Protein AF-0000000066718227 (afdb_homodimer)

Organism: Zea mays (NCBI:txid4577)

Structure (mmCIF, N/CA/C/O backbone):
data_AF-0000000066718227-model_v1
#
loop_
_entity.id
_entity.type
_entity.pdbx_description
1 polymer 'Metal tolerance protein C2'
#
loop_
_atom_site.group_PDB
_atom_site.id
_atom_site.type_symbol
_atom_site.label_atom_id
_atom_site.label_alt_id
_atom_site.label_comp_id
_atom_site.label_asym_id
_atom_site.label_entity_id
_atom_site.label_seq_id
_atom_site.pdbx_PDB_ins_code
_atom_site.Cartn_x
_atom_site.Cartn_y
_atom_site.Cartn_z
_atom_site.occupancy
_atom_site.B_iso_or_equiv
_atom_site.auth_seq_id
_atom_site.auth_comp_id
_atom_site.auth_asym_id
_atom_site.auth_atom_id
_atom_site.pdbx_PDB_model_num
ATOM 1 N N . MET A 1 1 ? 57.5 -46.344 -0.046 1 18.11 1 MET A N 1
ATOM 2 C CA . MET A 1 1 ? 58.688 -46.156 -0.856 1 18.11 1 MET A CA 1
ATOM 3 C C . MET A 1 1 ? 58.375 -45.438 -2.168 1 18.11 1 MET A C 1
ATOM 5 O O . MET A 1 1 ? 59 -44.469 -2.523 1 18.11 1 MET A O 1
ATOM 9 N N . ASP A 1 2 ? 58.031 -46.156 -3.285 1 16.25 2 ASP A N 1
ATOM 10 C CA . ASP A 1 2 ? 58.688 -46.062 -4.578 1 16.25 2 ASP A CA 1
ATOM 11 C C . ASP A 1 2 ? 58.062 -44.969 -5.438 1 16.25 2 ASP A C 1
ATOM 13 O O . ASP A 1 2 ? 58.781 -44.125 -5.996 1 16.25 2 ASP A O 1
ATOM 17 N N . THR A 1 3 ? 56.969 -45.281 -6.266 1 18.22 3 THR A N 1
ATOM 18 C CA . THR A 1 3 ? 57.188 -45.25 -7.707 1 18.22 3 THR A CA 1
ATOM 19 C C . THR A 1 3 ? 57.031 -43.844 -8.258 1 18.22 3 THR A C 1
ATOM 21 O O . THR A 1 3 ? 56.125 -43.125 -7.824 1 18.22 3 THR A O 1
ATOM 24 N N . PRO A 1 4 ? 57.781 -43.438 -9.352 1 18.14 4 PRO A N 1
ATOM 25 C CA . PRO A 1 4 ? 58.5 -42.438 -10.148 1 18.14 4 PRO A CA 1
ATOM 26 C C . PRO A 1 4 ? 57.562 -41.688 -11.109 1 18.14 4 PRO A C 1
ATOM 28 O O . PRO A 1 4 ? 57.719 -40.469 -11.289 1 18.14 4 PRO A O 1
ATOM 31 N N . THR A 1 5 ? 56.781 -42.375 -11.953 1 16.91 5 THR A N 1
ATOM 32 C CA . THR A 1 5 ? 57 -42.156 -13.383 1 16.91 5 THR A CA 1
ATOM 33 C C . THR A 1 5 ? 56.312 -40.875 -13.852 1 16.91 5 THR A C 1
ATOM 35 O O . THR A 1 5 ? 55.094 -40.75 -13.82 1 16.91 5 THR A O 1
ATOM 38 N N . ALA A 1 6 ? 56.906 -39.75 -13.898 1 20.42 6 ALA A N 1
ATOM 39 C CA . ALA A 1 6 ? 56.719 -38.375 -14.398 1 20.42 6 ALA A CA 1
ATOM 40 C C . ALA A 1 6 ? 56.594 -38.375 -15.922 1 20.42 6 ALA A C 1
ATOM 42 O O . ALA A 1 6 ? 57.594 -38.562 -16.625 1 20.42 6 ALA A O 1
ATOM 43 N N . LYS A 1 7 ? 55.656 -39.094 -16.5 1 19.42 7 LYS A N 1
ATOM 44 C CA . LYS A 1 7 ? 55.625 -39.281 -17.938 1 19.42 7 LYS A CA 1
ATOM 45 C C . LYS A 1 7 ? 56 -37.969 -18.656 1 19.42 7 LYS A C 1
ATOM 47 O O . LYS A 1 7 ? 55.812 -36.875 -18.109 1 19.42 7 LYS A O 1
ATOM 52 N N . ALA A 1 8 ? 55.781 -37.969 -20.047 1 17.56 8 ALA A N 1
ATOM 53 C CA . ALA A 1 8 ? 56.344 -37.844 -21.375 1 17.56 8 ALA A CA 1
ATOM 54 C C . ALA A 1 8 ? 56.156 -36.438 -21.938 1 17.56 8 ALA A C 1
ATOM 56 O O . ALA A 1 8 ? 55.062 -35.844 -21.734 1 17.56 8 ALA A O 1
ATOM 57 N N . ALA A 1 9 ? 57.094 -35.688 -22.609 1 16.06 9 ALA A N 1
ATOM 58 C CA . ALA A 1 9 ? 57.906 -34.594 -23.219 1 16.06 9 ALA A CA 1
ATOM 59 C C . ALA A 1 9 ? 57.312 -34.219 -24.578 1 16.06 9 ALA A C 1
ATOM 61 O O . ALA A 1 9 ? 57.656 -33.156 -25.125 1 16.06 9 ALA A O 1
ATOM 62 N N . TRP A 1 10 ? 56.406 -35.094 -25.266 1 15.12 10 TRP A N 1
ATOM 63 C CA . TRP A 1 10 ? 56.781 -35.125 -26.688 1 15.12 10 TRP A CA 1
ATOM 64 C C . TRP A 1 10 ? 56.625 -33.75 -27.312 1 15.12 10 TRP A C 1
ATOM 66 O O . TRP A 1 10 ? 55.781 -32.938 -26.875 1 15.12 10 TRP A O 1
ATOM 76 N N . ASN A 1 11 ? 57.5 -33.375 -28.328 1 16 11 ASN A N 1
ATOM 77 C CA . ASN A 1 11 ? 58.281 -32.562 -29.266 1 16 11 ASN A CA 1
ATOM 78 C C . ASN A 1 11 ? 57.438 -32.125 -30.469 1 16 11 ASN A C 1
ATOM 80 O O . ASN A 1 11 ? 57.969 -31.547 -31.422 1 16 11 ASN A O 1
ATOM 84 N N . ALA A 1 12 ? 56.125 -32.438 -30.609 1 16.09 12 ALA A N 1
ATOM 85 C CA . ALA A 1 12 ? 55.812 -32.625 -32.031 1 16.09 12 ALA A CA 1
ATOM 86 C C . ALA A 1 12 ? 56.125 -31.375 -32.844 1 16.09 12 ALA A C 1
ATOM 88 O O . ALA A 1 12 ? 55.844 -30.25 -32.375 1 16.09 12 ALA A O 1
ATOM 89 N N . ASN A 1 13 ? 56.812 -31.531 -33.969 1 15.71 13 ASN A N 1
ATOM 90 C CA . ASN A 1 13 ? 57.625 -31.016 -35.062 1 15.71 13 ASN A CA 1
ATOM 91 C C . ASN A 1 13 ? 56.812 -30.156 -36.031 1 15.71 13 ASN A C 1
ATOM 93 O O . ASN A 1 13 ? 57.344 -29.516 -36.906 1 15.71 13 ASN A O 1
ATOM 97 N N . TYR A 1 14 ? 55.438 -30.234 -36.125 1 16.2 14 TYR A N 1
ATOM 98 C CA . TYR A 1 14 ? 55.125 -30.219 -37.531 1 16.2 14 TYR A CA 1
ATOM 99 C C . TYR A 1 14 ? 55.594 -28.922 -38.188 1 16.2 14 TYR A C 1
ATOM 101 O O . TYR A 1 14 ? 55.594 -27.875 -37.562 1 16.2 14 TYR A O 1
ATOM 109 N N . GLY A 1 15 ? 56.125 -29.047 -39.438 1 15.59 15 GLY A N 1
ATOM 110 C CA . GLY A 1 15 ? 57 -28.5 -40.469 1 15.59 15 GLY A CA 1
ATOM 111 C C . GLY A 1 15 ? 56.406 -27.281 -41.188 1 15.59 15 GLY A C 1
ATOM 112 O O . GLY A 1 15 ? 57.125 -26.422 -41.688 1 15.59 15 GLY A O 1
ATOM 113 N N . VAL A 1 16 ? 55 -27.297 -41.438 1 16.34 16 VAL A N 1
ATOM 114 C CA . VAL A 1 16 ? 54.844 -27.047 -42.875 1 16.34 16 VAL A CA 1
ATOM 115 C C . VAL A 1 16 ? 55.375 -25.656 -43.219 1 16.34 16 VAL A C 1
ATOM 117 O O . VAL A 1 16 ? 55.5 -24.797 -42.344 1 16.34 16 VAL A O 1
ATOM 120 N N . VAL A 1 17 ? 55.156 -25.359 -44.562 1 16.52 17 VAL A N 1
ATOM 121 C CA . VAL A 1 17 ? 55.812 -24.969 -45.781 1 16.52 17 VAL A CA 1
ATOM 122 C C . VAL A 1 17 ? 55.812 -23.438 -45.938 1 16.52 17 VAL A C 1
ATOM 124 O O . VAL A 1 17 ? 54.875 -22.781 -45.5 1 16.52 17 VAL A O 1
ATOM 127 N N . GLY A 1 18 ? 56.938 -22.953 -46.344 1 15.6 18 GLY A N 1
ATOM 128 C CA . GLY A 1 18 ? 57.75 -21.75 -46.5 1 15.6 18 GLY A CA 1
ATOM 129 C C . GLY A 1 18 ? 57.188 -20.781 -47.5 1 15.6 18 GLY A C 1
ATOM 130 O O . GLY A 1 18 ? 57.719 -19.672 -47.656 1 15.6 18 GLY A O 1
ATOM 131 N N . SER A 1 19 ? 56.156 -21.219 -48.406 1 16.06 19 SER A N 1
ATOM 132 C CA . SER A 1 19 ? 56.594 -20.75 -49.688 1 16.06 19 SER A CA 1
ATOM 133 C C . SER A 1 19 ? 56.625 -19.219 -49.75 1 16.06 19 SER A C 1
ATOM 135 O O . SER A 1 19 ? 55.875 -18.562 -49.062 1 16.06 19 SER A O 1
ATOM 137 N N . GLY A 1 20 ? 57.688 -18.688 -50.438 1 15.38 20 GLY A N 1
ATOM 138 C CA . GLY A 1 20 ? 58.531 -17.547 -50.656 1 15.38 20 GLY A CA 1
ATOM 139 C C . GLY A 1 20 ? 57.906 -16.453 -51.469 1 15.38 20 GLY A C 1
ATOM 140 O O . GLY A 1 20 ? 58.438 -15.352 -51.594 1 15.38 20 GLY A O 1
ATOM 141 N N . ASP A 1 21 ? 56.781 -16.672 -52.219 1 15.93 21 ASP A N 1
ATOM 142 C CA . ASP A 1 21 ? 57.062 -16.047 -53.5 1 15.93 21 ASP A CA 1
ATOM 143 C C . ASP A 1 21 ? 57.094 -14.523 -53.344 1 15.93 21 ASP A C 1
ATOM 145 O O . ASP A 1 21 ? 56.312 -13.93 -52.625 1 15.93 21 ASP A O 1
ATOM 149 N N . ARG A 1 22 ? 58.25 -13.898 -53.844 1 16.11 22 ARG A N 1
ATOM 150 C CA . ARG A 1 22 ? 58.938 -12.617 -53.844 1 16.11 22 ARG A CA 1
ATOM 151 C C . ARG A 1 22 ? 58.219 -11.602 -54.688 1 16.11 22 ARG A C 1
ATOM 153 O O . ARG A 1 22 ? 58.625 -10.445 -54.781 1 16.11 22 ARG A O 1
ATOM 160 N N . ARG A 1 23 ? 57.188 -12.023 -55.594 1 16.59 23 ARG A N 1
ATOM 161 C CA . ARG A 1 23 ? 57.406 -11.305 -56.844 1 16.59 23 ARG A CA 1
ATOM 162 C C . ARG A 1 23 ? 57.5 -9.797 -56.594 1 16.59 23 ARG A C 1
ATOM 164 O O . ARG A 1 23 ? 57.031 -9.305 -55.562 1 16.59 23 ARG A O 1
ATOM 171 N N . LEU A 1 24 ? 57.656 -9.047 -57.812 1 15.73 24 LEU A N 1
ATOM 172 C CA . LEU A 1 24 ? 58.375 -7.988 -58.531 1 15.73 24 LEU A CA 1
ATOM 173 C C . LEU A 1 24 ? 57.688 -6.641 -58.312 1 15.73 24 LEU A C 1
ATOM 175 O O . LEU A 1 24 ? 56.469 -6.539 -58.406 1 15.73 24 LEU A O 1
ATOM 179 N N . ALA A 1 25 ? 58.312 -5.711 -57.594 1 17.55 25 ALA A N 1
ATOM 180 C CA . ALA A 1 25 ? 58.094 -4.355 -57.094 1 17.55 25 ALA A CA 1
ATOM 181 C C . ALA A 1 25 ? 58 -3.355 -58.25 1 17.55 25 ALA A C 1
ATOM 183 O O . ALA A 1 25 ? 58.031 -2.143 -58.031 1 17.55 25 ALA A O 1
ATOM 184 N N . PHE A 1 26 ? 57.312 -3.764 -59.375 1 17.11 26 PHE A N 1
ATOM 185 C CA . PHE A 1 26 ? 57.625 -2.844 -60.469 1 17.11 26 PHE A CA 1
ATOM 186 C C . PHE A 1 26 ? 57.344 -1.404 -60.062 1 17.11 26 PHE A C 1
ATOM 188 O O . PHE A 1 26 ? 56.375 -1.134 -59.375 1 17.11 26 PHE A O 1
ATOM 195 N N . SER A 1 27 ? 58.469 -0.539 -60.156 1 17.77 27 SER A N 1
ATOM 196 C CA . SER A 1 27 ? 58.906 0.801 -59.781 1 17.77 27 SER A CA 1
ATOM 197 C C . SER A 1 27 ? 58.125 1.871 -60.531 1 17.77 27 SER A C 1
ATOM 199 O O . SER A 1 27 ? 58.25 3.062 -60.25 1 17.77 27 SER A O 1
ATOM 201 N N . ARG A 1 28 ? 57.219 1.535 -61.562 1 18.12 28 ARG A N 1
ATOM 202 C CA . ARG A 1 28 ? 57.344 2.525 -62.625 1 18.12 28 ARG A CA 1
ATOM 203 C C . ARG A 1 28 ? 57.094 3.934 -62.094 1 18.12 28 ARG A C 1
ATOM 205 O O . ARG A 1 28 ? 56.281 4.137 -61.188 1 18.12 28 ARG A O 1
ATOM 212 N N . GLN A 1 29 ? 58.031 4.875 -62.5 1 18.89 29 GLN A N 1
ATOM 213 C CA . GLN A 1 29 ? 58.531 6.223 -62.312 1 18.89 29 GLN A CA 1
ATOM 214 C C . GLN A 1 29 ? 57.5 7.273 -62.688 1 18.89 29 GLN A C 1
ATOM 216 O O . GLN A 1 29 ? 57.75 8.477 -62.562 1 18.89 29 GLN A O 1
ATOM 221 N N . LEU A 1 30 ? 56.219 6.93 -62.906 1 19.12 30 LEU A N 1
ATOM 222 C CA . LEU A 1 30 ? 55.594 7.816 -63.906 1 19.12 30 LEU A CA 1
ATOM 223 C C . LEU A 1 30 ? 55.719 9.273 -63.469 1 19.12 30 LEU A C 1
ATOM 225 O O . LEU A 1 30 ? 55.594 9.578 -62.25 1 19.12 30 LEU A O 1
ATOM 229 N N . SER A 1 31 ? 56.156 10.156 -64.438 1 20.41 31 SER A N 1
ATOM 230 C CA . SER A 1 31 ? 56.625 11.516 -64.688 1 20.41 31 SER A CA 1
ATOM 231 C C . SER A 1 31 ? 55.594 12.539 -64.25 1 20.41 31 SER A C 1
ATOM 233 O O . SER A 1 31 ? 54.406 12.422 -64.625 1 20.41 31 SER A O 1
ATOM 235 N N . SER A 1 32 ? 55.75 13.305 -63.156 1 21.88 32 SER A N 1
ATOM 236 C CA . SER A 1 32 ? 55 14.133 -62.219 1 21.88 32 SER A CA 1
ATOM 237 C C . SER A 1 32 ? 54.625 15.477 -62.844 1 21.88 32 SER A C 1
ATOM 239 O O . SER A 1 32 ? 54.156 16.375 -62.125 1 21.88 32 SER A O 1
ATOM 241 N N . ASN A 1 33 ? 55.031 15.57 -64.25 1 20.59 33 ASN A N 1
ATOM 242 C CA . ASN A 1 33 ? 55.344 16.969 -64.5 1 20.59 33 ASN A CA 1
ATOM 243 C C . ASN A 1 33 ? 54.156 17.891 -64.25 1 20.59 33 ASN A C 1
ATOM 245 O O . ASN A 1 33 ? 54.281 19.109 -64.312 1 20.59 33 ASN A O 1
ATOM 249 N N . ALA A 1 34 ? 52.906 17.422 -64.438 1 22.03 34 ALA A N 1
ATOM 250 C CA . ALA A 1 34 ? 51.969 18.312 -65.125 1 22.03 34 ALA A CA 1
ATOM 251 C C . ALA A 1 34 ? 51.688 19.547 -64.25 1 22.03 34 ALA A C 1
ATOM 253 O O . ALA A 1 34 ? 51.531 19.453 -63.031 1 22.03 34 ALA A O 1
ATOM 254 N N . THR A 1 35 ? 52.094 20.719 -64.75 1 23.02 35 THR A N 1
ATOM 255 C CA . THR A 1 35 ? 52.188 22.109 -64.312 1 23.02 35 THR A CA 1
ATOM 256 C C . THR A 1 35 ? 50.812 22.641 -63.875 1 23.02 35 THR A C 1
ATOM 258 O O . THR A 1 35 ? 49.938 22.828 -64.688 1 23.02 35 THR A O 1
ATOM 261 N N . THR A 1 36 ? 50 22 -63.031 1 23.25 36 THR A N 1
ATOM 262 C CA . THR A 1 36 ? 48.625 22.406 -62.969 1 23.25 36 THR A CA 1
ATOM 263 C C . THR A 1 36 ? 48.5 23.875 -62.594 1 23.25 36 THR A C 1
ATOM 265 O O . THR A 1 36 ? 49.188 24.359 -61.688 1 23.25 36 THR A O 1
ATOM 268 N N . PRO A 1 37 ? 48.031 24.641 -63.562 1 24.73 37 PRO A N 1
ATOM 269 C CA . PRO A 1 37 ? 47.875 26.094 -63.5 1 24.73 37 PRO A CA 1
ATOM 270 C C . PRO A 1 37 ? 47.25 26.562 -62.188 1 24.73 37 PRO A C 1
ATOM 272 O O . PRO A 1 37 ? 46.438 25.859 -61.594 1 24.73 37 PRO A O 1
ATOM 275 N N . ARG A 1 38 ? 47.969 27.469 -61.406 1 24.28 38 ARG A N 1
ATOM 276 C CA . ARG A 1 38 ? 47.781 28.047 -60.094 1 24.28 38 ARG A CA 1
ATOM 277 C C . ARG A 1 38 ? 46.5 28.875 -60.031 1 24.28 38 ARG A C 1
ATOM 279 O O . ARG A 1 38 ? 46.438 29.984 -60.562 1 24.28 38 ARG A O 1
ATOM 286 N N . LEU A 1 39 ? 45.375 28.344 -60.594 1 22.94 39 LEU A N 1
ATOM 287 C CA . LEU A 1 39 ? 44.219 29.234 -60.625 1 22.94 39 LEU A CA 1
ATOM 288 C C . LEU A 1 39 ? 44.031 29.938 -59.281 1 22.94 39 LEU A C 1
ATOM 290 O O . LEU A 1 39 ? 44.094 29.297 -58.25 1 22.94 39 LEU A O 1
ATOM 294 N N . ALA A 1 40 ? 44.438 31.234 -59.25 1 23.31 40 ALA A N 1
ATOM 295 C CA . ALA A 1 40 ? 44.406 32.219 -58.156 1 23.31 40 ALA A CA 1
ATOM 296 C C . ALA A 1 40 ? 43.062 32.188 -57.438 1 23.31 40 ALA A C 1
ATOM 298 O O . ALA A 1 40 ? 42.062 32.656 -57.969 1 23.31 40 ALA A O 1
ATOM 299 N N . ARG A 1 41 ? 42.688 31.047 -56.875 1 23.7 41 ARG A N 1
ATOM 300 C CA . ARG A 1 41 ? 41.344 31.031 -56.281 1 23.7 41 ARG A CA 1
ATOM 301 C C . ARG A 1 41 ? 41.188 32.156 -55.281 1 23.7 41 ARG A C 1
ATOM 303 O O . ARG A 1 41 ? 42 32.281 -54.344 1 23.7 41 ARG A O 1
ATOM 310 N N . SER A 1 42 ? 40.906 33.344 -55.812 1 23.38 42 SER A N 1
ATOM 311 C CA . SER A 1 42 ? 40.562 34.5 -54.969 1 23.38 42 SER A CA 1
ATOM 312 C C . SER A 1 42 ? 39.781 34.062 -53.719 1 23.38 42 SER A C 1
ATOM 314 O O . SER A 1 42 ? 38.781 33.344 -53.844 1 23.38 42 SER A O 1
ATOM 316 N N . ASP A 1 43 ? 40.5 33.812 -52.625 1 23.91 43 ASP A N 1
ATOM 317 C CA . ASP A 1 43 ? 40.031 33.344 -51.344 1 23.91 43 ASP A CA 1
ATOM 318 C C . ASP A 1 43 ? 38.906 34.25 -50.781 1 23.91 43 ASP A C 1
ATOM 320 O O . ASP A 1 43 ? 39.188 35.344 -50.312 1 23.91 43 ASP A O 1
ATOM 324 N N . SER A 1 44 ? 38.031 34.719 -51.688 1 24.81 44 SER A N 1
ATOM 325 C CA . SER A 1 44 ? 37 35.469 -51 1 24.81 44 SER A CA 1
ATOM 326 C C . SER A 1 44 ? 36.562 34.812 -49.719 1 24.81 44 SER A C 1
ATOM 328 O O . SER A 1 44 ? 35.938 33.719 -49.75 1 24.81 44 SER A O 1
ATOM 330 N N . SER A 1 45 ? 37.406 34.906 -48.75 1 24.95 45 SER A N 1
ATOM 331 C CA . SER A 1 45 ? 37.156 34.312 -47.438 1 24.95 45 SER A CA 1
ATOM 332 C C . SER A 1 45 ? 35.781 34.719 -46.906 1 24.95 45 SER A C 1
ATOM 334 O O . SER A 1 45 ? 35.531 35.906 -46.656 1 24.95 45 SER A O 1
ATOM 336 N N . ILE A 1 46 ? 34.75 34.375 -47.688 1 27.66 46 ILE A N 1
ATOM 337 C CA . ILE A 1 46 ? 33.469 34.656 -47.031 1 27.66 46 ILE A CA 1
ATOM 338 C C . ILE A 1 46 ? 33.531 34.344 -45.562 1 27.66 46 ILE A C 1
ATOM 340 O O . ILE A 1 46 ? 33.906 33.219 -45.156 1 27.66 46 ILE A O 1
ATOM 344 N N . SER A 1 47 ? 33.812 35.406 -44.812 1 27.48 47 SER A N 1
ATOM 345 C CA . SER A 1 47 ? 33.844 35.281 -43.344 1 27.48 47 SER A CA 1
ATOM 346 C C . SER A 1 47 ? 32.719 34.375 -42.844 1 27.48 47 SER A C 1
ATOM 348 O O . SER A 1 47 ? 31.547 34.688 -43.031 1 27.48 47 SER A O 1
ATOM 350 N N . MET A 1 48 ? 32.844 33.156 -43.125 1 27.52 48 MET A N 1
ATOM 351 C CA . MET A 1 48 ? 31.766 32.25 -42.688 1 27.52 48 MET A CA 1
ATOM 352 C C . MET A 1 48 ? 31.344 32.594 -41.281 1 27.52 48 MET A C 1
ATOM 354 O O . MET A 1 48 ? 32.188 32.781 -40.406 1 27.52 48 MET A O 1
ATOM 358 N N . PRO A 1 49 ? 30.109 33.188 -41.156 1 30.61 49 PRO A N 1
ATOM 359 C CA . PRO A 1 49 ? 29.781 33.5 -39.781 1 30.61 49 PRO A CA 1
ATOM 360 C C . PRO A 1 49 ? 30.25 32.438 -38.812 1 30.61 49 PRO A C 1
ATOM 362 O O . PRO A 1 49 ? 30.453 31.266 -39.188 1 30.61 49 PRO A O 1
ATOM 365 N N . ALA A 1 50 ? 30.875 32.906 -37.656 1 32.53 50 ALA A N 1
ATOM 366 C CA . ALA A 1 50 ? 31.406 32 -36.625 1 32.53 50 ALA A CA 1
ATOM 367 C C . ALA A 1 50 ? 30.516 30.781 -36.438 1 32.53 50 ALA A C 1
ATOM 369 O O . ALA A 1 50 ? 29.281 30.891 -36.5 1 32.53 50 ALA A O 1
ATOM 370 N N . PRO A 1 51 ? 30.969 29.578 -36.906 1 28.41 51 PRO A N 1
ATOM 371 C CA . PRO A 1 51 ? 30.047 28.453 -36.719 1 28.41 51 PRO A CA 1
ATOM 372 C C . PRO A 1 51 ? 29.281 28.531 -35.406 1 28.41 51 PRO A C 1
ATOM 374 O O . PRO A 1 51 ? 29.781 29.109 -34.438 1 28.41 51 PRO A O 1
ATOM 377 N N . LEU A 1 52 ? 27.953 28.719 -35.469 1 30.52 52 LEU A N 1
ATOM 378 C CA . LEU A 1 52 ? 27.219 28.688 -34.219 1 30.52 52 LEU A CA 1
ATOM 379 C C . LEU A 1 52 ? 27.812 27.656 -33.25 1 30.52 52 LEU A C 1
ATOM 381 O O . LEU A 1 52 ? 28.234 26.578 -33.688 1 30.52 52 LEU A O 1
ATOM 385 N N . PRO A 1 53 ? 28.453 28.109 -32.125 1 30.03 53 PRO A N 1
ATOM 386 C CA . PRO A 1 53 ? 29.078 27.062 -31.328 1 30.03 53 PRO A CA 1
ATOM 387 C C . PRO A 1 53 ? 28.281 25.766 -31.344 1 30.03 53 PRO A C 1
ATOM 389 O O . PRO A 1 53 ? 27.062 25.781 -31.531 1 30.03 53 PRO A O 1
ATOM 392 N N . LEU A 1 54 ? 28.781 24.734 -32.031 1 28.39 54 LEU A N 1
ATOM 393 C CA . LEU A 1 54 ? 28.094 23.453 -31.891 1 28.39 54 LEU A CA 1
ATOM 394 C C . LEU A 1 54 ? 27.5 23.297 -30.5 1 28.39 54 LEU A C 1
ATOM 396 O O . LEU A 1 54 ? 28.109 23.672 -29.5 1 28.39 54 LEU A O 1
ATOM 400 N N . PRO A 1 55 ? 26.094 23.266 -30.422 1 29.14 55 PRO A N 1
ATOM 401 C CA . PRO A 1 55 ? 25.703 23.125 -29.016 1 29.14 55 PRO A CA 1
ATOM 402 C C . PRO A 1 55 ? 26.578 22.125 -28.266 1 29.14 55 PRO A C 1
ATOM 404 O O . PRO A 1 55 ? 27.172 21.234 -28.875 1 29.14 55 PRO A O 1
ATOM 407 N N . PRO A 1 56 ? 27.266 22.547 -27.203 1 28.69 56 PRO A N 1
ATOM 408 C CA . PRO A 1 56 ? 28.109 21.531 -26.594 1 28.69 56 PRO A CA 1
ATOM 409 C C . PRO A 1 56 ? 27.594 20.109 -26.828 1 28.69 56 PRO A C 1
ATOM 411 O O . PRO A 1 56 ? 26.391 19.922 -27.062 1 28.69 56 PRO A O 1
ATOM 414 N N . VAL A 1 57 ? 28.375 19.234 -27.453 1 28.34 57 VAL A N 1
ATOM 415 C CA . VAL A 1 57 ? 28.078 17.812 -27.484 1 28.34 57 VAL A CA 1
ATOM 416 C C . VAL A 1 57 ? 27.203 17.438 -26.297 1 28.34 57 VAL A C 1
ATOM 418 O O . VAL A 1 57 ? 27.516 17.797 -25.156 1 28.34 57 VAL A O 1
ATOM 421 N N . TYR A 1 58 ? 25.953 17.25 -26.609 1 24.77 58 TYR A N 1
ATOM 422 C CA . TYR A 1 58 ? 25.156 16.641 -25.547 1 24.77 58 TYR A CA 1
ATOM 423 C C . TYR A 1 58 ? 25.969 15.617 -24.766 1 24.77 58 TYR A C 1
ATOM 425 O O . TYR A 1 58 ? 26.359 14.578 -25.312 1 24.77 58 TYR A O 1
ATOM 433 N N . GLU A 1 59 ? 27.172 16.094 -24.172 1 31.91 59 GLU A N 1
ATOM 434 C CA . GLU A 1 59 ? 27.703 15.016 -23.344 1 31.91 59 GLU A CA 1
ATOM 435 C C . GLU A 1 59 ? 26.609 14.047 -22.922 1 31.91 59 GLU A C 1
ATOM 437 O O . GLU A 1 59 ? 25.516 14.461 -22.516 1 31.91 59 GLU A O 1
ATOM 442 N N . GLY A 1 60 ? 26.516 13.031 -23.688 1 31.47 60 GLY A N 1
ATOM 443 C CA . GLY A 1 60 ? 25.594 11.992 -23.266 1 31.47 60 GL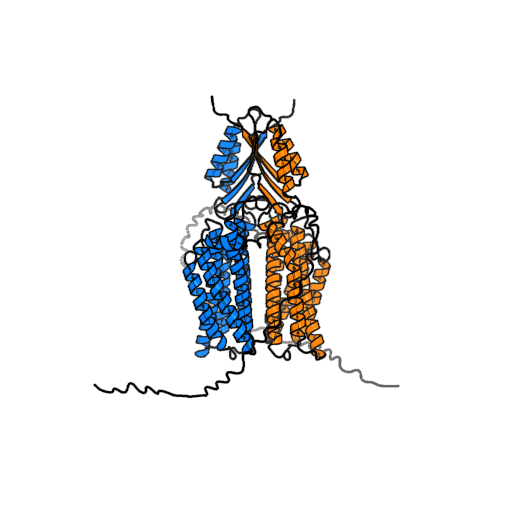Y A CA 1
ATOM 444 C C . GLY A 1 60 ? 25.312 12.008 -21.781 1 31.47 60 GLY A C 1
ATOM 445 O O . GLY A 1 60 ? 26.062 12.602 -21 1 31.47 60 GLY A O 1
ATOM 446 N N . PRO A 1 61 ? 24.031 12.047 -21.516 1 31.52 61 PRO A N 1
ATOM 447 C CA . PRO A 1 61 ? 23.812 12.18 -20.078 1 31.52 61 PRO A CA 1
ATOM 448 C C . PRO A 1 61 ? 24.891 11.492 -19.234 1 31.52 61 PRO A C 1
ATOM 450 O O . PRO A 1 61 ? 25.359 10.422 -19.609 1 31.52 61 PRO A O 1
ATOM 453 N N . LYS A 1 62 ? 25.906 12.281 -18.781 1 36.25 62 LYS A N 1
ATOM 454 C CA . LYS A 1 62 ? 26.828 11.672 -17.828 1 36.25 62 LYS A CA 1
ATOM 455 C C . LYS A 1 62 ? 26.203 10.445 -17.172 1 36.25 62 LYS A C 1
ATOM 457 O O . LYS A 1 62 ? 24.984 10.391 -16.984 1 36.25 62 LYS A O 1
ATOM 462 N N . PRO A 1 63 ? 26.766 9.32 -17.391 1 37.09 63 PRO A N 1
ATOM 463 C CA . PRO A 1 63 ? 26.109 8.195 -16.703 1 37.09 63 PRO A CA 1
ATOM 464 C C . PRO A 1 63 ? 25.344 8.633 -15.453 1 37.09 63 PRO A C 1
ATOM 466 O O . PRO A 1 63 ? 25.891 9.375 -14.633 1 37.09 63 PRO A O 1
ATOM 469 N N . SER A 1 64 ? 24.094 8.906 -15.562 1 36.59 64 SER A N 1
ATOM 470 C CA . SER A 1 64 ? 23.172 9.641 -14.688 1 36.59 64 SER A CA 1
ATOM 471 C C . SER A 1 64 ? 23.531 9.445 -13.219 1 36.59 64 SER A C 1
ATOM 473 O O . SER A 1 64 ? 24.016 8.375 -12.828 1 36.59 64 SER A O 1
ATOM 475 N N . ARG A 1 65 ? 23.734 10.539 -12.461 1 40.25 65 ARG A N 1
ATOM 476 C CA . ARG A 1 65 ? 23.828 10.688 -11.016 1 40.25 65 ARG A CA 1
ATOM 477 C C . ARG A 1 65 ? 23.109 9.555 -10.297 1 40.25 65 ARG A C 1
ATOM 479 O O . ARG A 1 65 ? 23.203 9.414 -9.078 1 40.25 65 ARG A O 1
ATOM 486 N N . LYS A 1 66 ? 22.203 8.945 -11.023 1 41.72 66 LYS A N 1
ATOM 487 C CA . LYS A 1 66 ? 21.375 7.891 -10.461 1 41.72 66 LYS A CA 1
ATOM 488 C C . LYS A 1 66 ? 22.203 6.652 -10.133 1 41.72 66 LYS A C 1
ATOM 490 O O . LYS A 1 66 ? 22.016 6.027 -9.086 1 41.72 66 LYS A O 1
ATOM 495 N N . LEU A 1 67 ? 23.109 6.199 -11.062 1 39.88 67 LEU A N 1
ATOM 496 C CA . LEU A 1 67 ? 23.984 5.062 -10.812 1 39.88 67 LEU A CA 1
ATOM 497 C C . LEU A 1 67 ? 25.125 5.445 -9.867 1 39.88 67 LEU A C 1
ATOM 499 O O . LEU A 1 67 ? 25.609 4.609 -9.109 1 39.88 67 LEU A O 1
ATOM 503 N N . LEU A 1 68 ? 25.719 6.625 -10.039 1 40.97 68 LEU A N 1
ATOM 504 C CA . LEU A 1 68 ? 26.812 7.094 -9.203 1 40.97 68 LEU A CA 1
ATOM 505 C C . LEU A 1 68 ? 26.391 7.168 -7.742 1 40.97 68 LEU A C 1
ATOM 507 O O . LEU A 1 68 ? 27.219 7.004 -6.844 1 40.97 68 LEU A O 1
ATOM 511 N N . ARG A 1 69 ? 25.172 7.473 -7.559 1 48.28 69 ARG A N 1
ATOM 512 C CA . ARG A 1 69 ? 24.719 7.539 -6.176 1 48.28 69 ARG A CA 1
ATOM 513 C C . ARG A 1 69 ? 24.797 6.176 -5.504 1 48.28 69 ARG A C 1
ATOM 515 O O . ARG A 1 69 ? 24.609 6.062 -4.289 1 48.28 69 ARG A O 1
ATOM 522 N N . LEU A 1 70 ? 24.922 5.109 -6.234 1 48.31 70 LEU A N 1
ATOM 523 C CA . LEU A 1 70 ? 25.234 3.824 -5.617 1 48.31 70 LEU A CA 1
ATOM 524 C C . LEU A 1 70 ? 26.641 3.846 -5.008 1 48.31 70 LEU A C 1
ATOM 526 O O . LEU A 1 70 ? 26.922 3.084 -4.082 1 48.31 70 LEU A O 1
ATOM 530 N N . ALA A 1 71 ? 27.578 4.543 -5.609 1 50.5 71 ALA A N 1
ATOM 531 C CA . ALA A 1 71 ? 28.922 4.633 -5.051 1 50.5 71 ALA A CA 1
ATOM 532 C C . ALA A 1 71 ? 28.891 5.125 -3.605 1 50.5 71 ALA A C 1
ATOM 534 O O . ALA A 1 71 ? 29.719 4.73 -2.791 1 50.5 71 ALA A O 1
ATOM 535 N N . THR A 1 72 ? 27.953 5.965 -3.223 1 65.5 72 THR A N 1
ATOM 536 C CA . THR A 1 72 ? 27.844 6.363 -1.822 1 65.5 72 THR A CA 1
ATOM 537 C C . THR A 1 72 ? 26.812 5.52 -1.093 1 65.5 72 THR A C 1
ATOM 539 O O . THR A 1 72 ? 26.25 5.949 -0.081 1 65.5 72 THR A O 1
ATOM 542 N N . ALA A 1 73 ? 26.75 4.293 -1.545 1 76.19 73 ALA A N 1
ATOM 543 C CA . ALA A 1 73 ? 25.734 3.375 -1.021 1 76.19 73 ALA A CA 1
ATOM 544 C C . ALA A 1 73 ? 26.094 2.91 0.387 1 76.19 73 ALA A C 1
ATOM 546 O O . ALA A 1 73 ? 27.266 2.613 0.673 1 76.19 73 ALA A O 1
ATOM 547 N N . SER A 1 74 ? 25.234 2.951 1.237 1 87.88 74 SER A N 1
ATOM 548 C CA . SER A 1 74 ? 25.375 2.463 2.605 1 87.88 74 SER A CA 1
ATOM 549 C C . SER A 1 74 ? 25.594 0.953 2.633 1 87.88 74 SER A C 1
ATOM 551 O O . SER A 1 74 ? 25.406 0.275 1.62 1 87.88 74 SER A O 1
ATOM 553 N N . ARG A 1 75 ? 26.078 0.443 3.68 1 90.56 75 ARG A N 1
ATOM 554 C CA . ARG A 1 75 ? 26.359 -0.977 3.852 1 90.56 75 ARG A CA 1
ATOM 555 C C . ARG A 1 75 ? 25.125 -1.824 3.568 1 90.56 75 ARG A C 1
ATOM 557 O O . ARG A 1 75 ? 25.188 -2.787 2.801 1 90.56 75 ARG A O 1
ATOM 564 N N . PRO A 1 76 ? 23.984 -1.508 4.113 1 90.62 76 PRO A N 1
ATOM 565 C CA . PRO A 1 76 ? 22.797 -2.299 3.805 1 90.62 76 PRO A CA 1
ATOM 566 C C . PRO A 1 76 ? 22.438 -2.27 2.32 1 90.62 76 PRO A C 1
ATOM 568 O O . PRO A 1 76 ? 21.984 -3.275 1.772 1 90.62 76 PRO A O 1
ATOM 571 N N . MET A 1 77 ? 22.641 -1.204 1.686 1 93.75 77 MET A N 1
ATOM 572 C CA . MET A 1 77 ? 22.344 -1.092 0.26 1 93.75 77 MET A CA 1
ATOM 573 C C . MET A 1 77 ? 23.25 -2.008 -0.559 1 93.75 77 MET A C 1
ATOM 575 O O . MET A 1 77 ? 22.781 -2.676 -1.485 1 93.75 77 MET A O 1
ATOM 579 N N . ARG A 1 78 ? 24.469 -2.039 -0.195 1 94.62 78 ARG A N 1
ATOM 580 C CA . ARG A 1 78 ? 25.422 -2.9 -0.892 1 94.62 78 ARG A CA 1
ATOM 581 C C . ARG A 1 78 ? 25.078 -4.371 -0.685 1 94.62 78 ARG A C 1
ATOM 583 O O . ARG A 1 78 ? 25.172 -5.172 -1.618 1 94.62 78 ARG A O 1
ATOM 590 N N . ARG A 1 79 ? 24.734 -4.695 0.509 1 94.75 79 ARG A N 1
ATOM 591 C CA . ARG A 1 79 ? 24.344 -6.066 0.822 1 94.75 79 ARG A CA 1
ATOM 592 C C . ARG A 1 79 ? 23.109 -6.477 0.031 1 94.75 79 ARG A C 1
ATOM 594 O O . ARG A 1 79 ? 23.047 -7.578 -0.521 1 94.75 79 ARG A O 1
ATOM 601 N N . LEU A 1 80 ? 22.188 -5.605 -0.013 1 95.56 80 LEU A N 1
ATOM 602 C CA . LEU A 1 80 ? 20.969 -5.902 -0.765 1 95.56 80 LEU A CA 1
ATOM 603 C C . LEU A 1 80 ? 21.266 -6.008 -2.258 1 95.56 80 LEU A C 1
ATOM 605 O O . LEU A 1 80 ? 20.734 -6.879 -2.941 1 95.56 80 LEU A O 1
ATOM 609 N N . ALA A 1 81 ? 22.109 -5.113 -2.719 1 96.19 81 ALA A N 1
ATOM 610 C CA . ALA A 1 81 ? 22.484 -5.16 -4.129 1 96.19 81 ALA A CA 1
ATOM 611 C C . ALA A 1 81 ? 23.156 -6.48 -4.477 1 96.19 81 ALA A C 1
ATOM 613 O O . ALA A 1 81 ? 22.906 -7.055 -5.539 1 96.19 81 ALA A O 1
ATOM 614 N N . LEU A 1 82 ? 23.969 -6.926 -3.607 1 95.06 82 LEU A N 1
ATOM 615 C CA . LEU A 1 82 ? 24.641 -8.203 -3.812 1 95.06 82 LEU A CA 1
ATOM 616 C C . LEU A 1 82 ? 23.625 -9.352 -3.811 1 95.06 82 LEU A C 1
ATOM 618 O O . LEU A 1 82 ? 23.672 -10.227 -4.68 1 95.06 82 LEU A O 1
ATOM 622 N N . LEU A 1 83 ? 22.797 -9.305 -2.873 1 94.5 83 LEU A N 1
ATOM 623 C CA . LEU A 1 83 ? 21.75 -10.328 -2.791 1 94.5 83 LEU A CA 1
ATOM 624 C C . LEU A 1 83 ? 20.891 -10.32 -4.051 1 94.5 83 LEU A C 1
ATOM 626 O O . LEU A 1 83 ? 20.547 -11.383 -4.578 1 94.5 83 LEU A O 1
ATOM 630 N N . LEU A 1 84 ? 20.531 -9.164 -4.504 1 95.75 84 LEU A N 1
ATOM 631 C CA . LEU A 1 84 ? 19.734 -9.008 -5.719 1 95.75 84 LEU A CA 1
ATOM 632 C C . LEU A 1 84 ? 20.484 -9.57 -6.926 1 95.75 84 LEU A C 1
ATOM 634 O O . LEU A 1 84 ? 19.906 -10.297 -7.734 1 95.75 84 LEU A O 1
ATOM 638 N N . ALA A 1 85 ? 21.734 -9.266 -6.992 1 95.88 85 ALA A N 1
ATOM 639 C CA . ALA A 1 85 ? 22.531 -9.766 -8.102 1 95.88 85 ALA A CA 1
ATOM 640 C C . ALA A 1 85 ? 22.594 -11.289 -8.102 1 95.88 85 ALA A C 1
ATOM 642 O O . ALA A 1 85 ? 22.469 -11.922 -9.148 1 95.88 85 ALA A O 1
ATOM 643 N N . LEU A 1 86 ? 22.734 -11.875 -6.992 1 94.62 86 LEU A N 1
ATOM 644 C CA . LEU A 1 86 ? 22.781 -13.328 -6.867 1 94.62 86 LEU A CA 1
ATOM 645 C C . LEU A 1 86 ? 21.438 -13.938 -7.258 1 94.62 86 LEU A C 1
ATOM 647 O O . LEU A 1 86 ? 21.391 -14.93 -7.992 1 94.62 86 LEU A O 1
ATOM 651 N N . ASN A 1 87 ? 20.391 -13.328 -6.812 1 93.69 87 ASN A N 1
ATOM 652 C CA . ASN A 1 87 ? 19.062 -13.844 -7.121 1 93.69 87 ASN A CA 1
ATOM 653 C C . ASN A 1 87 ? 18.734 -13.711 -8.609 1 93.69 87 ASN A C 1
ATOM 655 O O . ASN A 1 87 ? 18.109 -14.594 -9.195 1 93.69 87 ASN A O 1
ATOM 659 N N . VAL A 1 88 ? 19.141 -12.625 -9.141 1 94.81 88 VAL A N 1
ATOM 660 C CA . VAL A 1 88 ? 18.906 -12.422 -10.57 1 94.81 88 VAL A CA 1
ATOM 661 C C . VAL A 1 88 ? 19.703 -13.453 -11.367 1 94.81 88 VAL A C 1
ATOM 663 O O . VAL A 1 88 ? 19.188 -14.055 -12.312 1 94.81 88 VAL A O 1
ATOM 666 N N . ALA A 1 89 ? 20.922 -13.641 -10.992 1 94.38 89 ALA A N 1
ATOM 667 C CA . ALA A 1 89 ? 21.766 -14.625 -11.664 1 94.38 89 ALA A CA 1
ATOM 668 C C . ALA A 1 89 ? 21.188 -16.031 -11.547 1 94.38 89 ALA A C 1
ATOM 670 O O . ALA A 1 89 ? 21.109 -16.766 -12.531 1 94.38 89 ALA A O 1
ATOM 671 N N . TYR A 1 90 ? 20.781 -16.297 -10.391 1 92.19 90 TYR A N 1
ATOM 672 C CA . TYR A 1 90 ? 20.203 -17.609 -10.141 1 92.19 90 TYR A CA 1
ATOM 673 C C . TYR A 1 90 ? 18.906 -17.781 -10.922 1 92.19 90 TYR A C 1
ATOM 675 O O . TYR A 1 90 ? 18.688 -18.828 -11.555 1 92.19 90 TYR A O 1
ATOM 683 N N . SER A 1 91 ? 18.016 -16.859 -10.875 1 92.5 91 SER A N 1
ATOM 684 C CA . SER A 1 91 ? 16.734 -16.938 -11.57 1 92.5 91 SER A CA 1
ATOM 685 C C . SER A 1 91 ? 16.938 -17.031 -13.078 1 92.5 91 SER A C 1
ATOM 687 O O . SER A 1 91 ? 16.234 -17.797 -13.758 1 92.5 91 SER A O 1
ATOM 689 N N . ALA A 1 92 ? 17.891 -16.328 -13.57 1 93.88 92 ALA A N 1
ATOM 690 C CA . ALA A 1 92 ? 18.188 -16.375 -15 1 93.88 92 ALA A CA 1
ATOM 691 C C . ALA A 1 92 ? 18.719 -17.75 -15.406 1 93.88 92 ALA A C 1
ATOM 693 O O . ALA A 1 92 ? 18.344 -18.281 -16.453 1 93.88 92 ALA A O 1
ATOM 694 N N . THR A 1 93 ? 19.562 -18.281 -14.633 1 93.06 93 THR A N 1
ATOM 695 C CA . THR A 1 93 ? 20.109 -19.609 -14.891 1 93.06 93 THR A CA 1
ATOM 696 C C . THR A 1 93 ? 19.016 -20.656 -14.867 1 93.06 93 THR A C 1
ATOM 698 O O . THR A 1 93 ? 18.938 -21.516 -15.766 1 93.06 93 THR A O 1
ATOM 701 N N . GLU A 1 94 ? 18.25 -20.516 -13.844 1 92.12 94 GLU A N 1
ATOM 702 C CA . GLU A 1 94 ? 17.141 -21.453 -13.75 1 92.12 94 GLU A CA 1
ATOM 703 C C . GLU A 1 94 ? 16.188 -21.312 -14.938 1 92.12 94 GLU A C 1
ATOM 705 O O . GLU A 1 94 ? 15.695 -22.312 -15.453 1 92.12 94 GLU A O 1
ATOM 710 N N . PHE A 1 95 ? 15.914 -20.156 -15.328 1 91.38 95 PHE A N 1
ATOM 711 C CA . PHE A 1 95 ? 15.055 -19.891 -16.469 1 91.38 95 PHE A CA 1
ATOM 712 C C . PHE A 1 95 ? 15.641 -20.5 -17.75 1 91.38 95 PHE A C 1
ATOM 714 O O . PHE A 1 95 ? 14.945 -21.172 -18.5 1 91.38 95 PHE A O 1
ATOM 721 N N . ALA A 1 96 ? 16.906 -20.391 -17.938 1 92.88 96 ALA A N 1
ATOM 722 C CA . ALA A 1 96 ? 17.594 -20.922 -19.109 1 92.88 96 ALA A CA 1
ATOM 723 C C . ALA A 1 96 ? 17.594 -22.438 -19.109 1 92.88 96 ALA A C 1
ATOM 725 O O . ALA A 1 96 ? 17.25 -23.078 -20.109 1 92.88 96 ALA A O 1
ATOM 726 N N . ILE A 1 97 ? 17.875 -22.984 -17.969 1 90.06 97 ILE A N 1
ATOM 727 C CA . ILE A 1 97 ? 17.891 -24.438 -17.859 1 90.06 97 ILE A CA 1
ATOM 728 C C . ILE A 1 97 ? 16.484 -25 -18.078 1 90.06 97 ILE A C 1
ATOM 730 O O . ILE A 1 97 ? 16.312 -26.016 -18.75 1 90.06 97 ILE A O 1
ATOM 734 N N . GLY A 1 98 ? 15.523 -24.328 -17.5 1 88.88 98 GLY A N 1
ATOM 735 C CA . GLY A 1 98 ? 14.148 -24.766 -17.688 1 88.88 98 GLY A CA 1
ATOM 736 C C . GLY A 1 98 ? 13.695 -24.703 -19.125 1 88.88 98 GLY A C 1
ATOM 737 O O . GLY A 1 98 ? 13.031 -25.625 -19.609 1 88.88 98 GLY A O 1
ATOM 738 N N . LEU A 1 99 ? 14.102 -23.672 -19.844 1 86.81 99 LEU A N 1
ATOM 739 C CA . LEU A 1 99 ? 13.727 -23.531 -21.25 1 86.81 99 LEU A CA 1
ATOM 740 C C . LEU A 1 99 ? 14.422 -24.562 -22.125 1 86.81 99 LEU A C 1
ATOM 742 O O . LEU A 1 99 ? 13.797 -25.156 -23 1 86.81 99 LEU A O 1
ATOM 746 N N . PHE A 1 100 ? 15.656 -24.875 -21.875 1 90.12 100 PHE A N 1
ATOM 747 C CA . PHE A 1 100 ? 16.453 -25.781 -22.703 1 90.12 100 PHE A CA 1
ATOM 748 C C . PHE A 1 100 ? 16.109 -27.234 -22.391 1 90.12 100 PHE A C 1
ATOM 750 O O . PHE A 1 100 ? 16.203 -28.094 -23.266 1 90.12 100 PHE A O 1
ATOM 757 N N . THR A 1 101 ? 15.734 -27.469 -21.203 1 86.5 101 THR A N 1
ATOM 758 C CA . THR A 1 101 ? 15.43 -28.844 -20.812 1 86.5 101 THR A CA 1
ATOM 759 C C . THR A 1 101 ? 13.93 -29.125 -20.938 1 86.5 101 THR A C 1
ATOM 761 O O . THR A 1 101 ? 13.484 -30.266 -20.781 1 86.5 101 THR A O 1
ATOM 764 N N . GLY A 1 102 ? 13.148 -28.078 -21.172 1 82.19 102 GLY A N 1
ATOM 765 C CA . GLY A 1 102 ? 11.703 -28.234 -21.297 1 82.19 102 GLY A CA 1
ATOM 766 C C . GLY A 1 102 ? 11.016 -28.516 -19.984 1 82.19 102 GLY A C 1
ATOM 767 O O . GLY A 1 102 ? 9.977 -29.188 -19.953 1 82.19 102 GLY A O 1
ATOM 768 N N . ARG A 1 103 ? 11.672 -28.203 -18.906 1 82.94 103 ARG A N 1
ATOM 769 C CA . ARG A 1 103 ? 11.086 -28.438 -17.578 1 82.94 103 ARG A CA 1
ATOM 770 C C . ARG A 1 103 ? 10.281 -27.219 -17.125 1 82.94 103 ARG A C 1
ATOM 772 O O . ARG A 1 103 ? 10.844 -26.25 -16.625 1 82.94 103 ARG A O 1
ATOM 779 N N . VAL A 1 104 ? 8.984 -27.312 -17.188 1 77.19 104 VAL A N 1
ATOM 780 C CA . VAL A 1 104 ? 8.062 -26.219 -16.922 1 77.19 104 VAL A CA 1
ATOM 781 C C . VAL A 1 104 ? 8.156 -25.812 -15.445 1 77.19 104 VAL A C 1
ATOM 783 O O . VAL A 1 104 ? 8 -24.641 -15.109 1 77.19 104 VAL A O 1
ATOM 786 N N . GLY A 1 105 ? 8.383 -26.828 -14.57 1 79 105 GLY A N 1
ATOM 787 C CA . GLY A 1 105 ? 8.523 -26.516 -13.156 1 79 105 GLY A CA 1
ATOM 788 C C . GLY A 1 105 ? 9.648 -25.547 -12.859 1 79 105 GLY A C 1
ATOM 789 O O . GLY A 1 105 ? 9.5 -24.656 -12.016 1 79 105 GLY A O 1
ATOM 790 N N . LEU A 1 106 ? 10.75 -25.719 -13.609 1 83.81 106 LEU A N 1
ATOM 791 C CA . LEU A 1 106 ? 11.891 -24.828 -13.422 1 83.81 106 LEU A CA 1
ATOM 792 C C . LEU A 1 106 ? 11.578 -23.438 -13.953 1 83.81 106 LEU A C 1
ATOM 794 O O . LEU A 1 106 ? 11.984 -22.438 -13.352 1 83.81 106 LEU A O 1
ATOM 798 N N . VAL A 1 107 ? 10.93 -23.344 -14.984 1 83.44 107 VAL A N 1
ATOM 799 C CA . VAL A 1 107 ? 10.547 -22.062 -15.57 1 83.44 107 VAL A CA 1
ATOM 800 C C . VAL A 1 107 ? 9.609 -21.328 -14.633 1 83.44 107 VAL A C 1
ATOM 802 O O . VAL A 1 107 ? 9.766 -20.125 -14.398 1 83.44 107 VAL A O 1
ATOM 805 N N . SER A 1 108 ? 8.578 -22.031 -14.078 1 81.38 108 SER A N 1
ATOM 806 C CA . SER A 1 108 ? 7.641 -21.438 -13.125 1 81.38 108 SER A CA 1
ATOM 807 C C . SER A 1 108 ? 8.367 -20.906 -11.891 1 81.38 108 SER A C 1
ATOM 809 O O . SER A 1 108 ? 8.094 -19.797 -11.438 1 81.38 108 SER A O 1
ATOM 811 N N . ASP A 1 109 ? 9.242 -21.656 -11.406 1 84.31 109 ASP A N 1
ATOM 812 C CA . ASP A 1 109 ? 10.031 -21.25 -10.25 1 84.31 109 ASP A CA 1
ATOM 813 C C . ASP A 1 109 ? 10.852 -20 -10.562 1 84.31 109 ASP A C 1
ATOM 815 O O . ASP A 1 109 ? 10.922 -19.078 -9.742 1 84.31 109 ASP A O 1
ATOM 819 N N . ALA A 1 110 ? 11.469 -20.031 -11.719 1 87.94 110 ALA A N 1
ATOM 820 C CA . ALA A 1 110 ? 12.281 -18.891 -12.133 1 87.94 110 ALA A CA 1
ATOM 821 C C . ALA A 1 110 ? 11.438 -17.609 -12.18 1 87.94 110 ALA A C 1
ATOM 823 O O . ALA A 1 110 ? 11.922 -16.531 -11.828 1 87.94 110 ALA A O 1
ATOM 824 N N . PHE A 1 111 ? 10.281 -17.688 -12.602 1 80.94 111 PHE A N 1
ATOM 825 C CA . PHE A 1 111 ? 9.406 -16.516 -12.688 1 80.94 111 PHE A CA 1
ATOM 826 C C . PHE A 1 111 ? 9.07 -16 -11.297 1 80.94 111 PHE A C 1
ATOM 828 O O . PHE A 1 111 ? 9.047 -14.781 -11.07 1 80.94 111 PHE A O 1
ATOM 835 N N . HIS A 1 112 ? 8.766 -16.891 -10.438 1 80.31 112 HIS A N 1
ATOM 836 C CA . HIS A 1 112 ? 8.508 -16.469 -9.062 1 80.31 112 HIS A CA 1
ATOM 837 C C . HIS A 1 112 ? 9.719 -15.766 -8.461 1 80.31 112 HIS A C 1
ATOM 839 O O . HIS A 1 112 ? 9.57 -14.742 -7.785 1 80.31 112 HIS A O 1
ATOM 845 N N . LEU A 1 113 ? 10.867 -16.344 -8.766 1 87.62 113 LEU A N 1
ATOM 846 C CA . LEU A 1 113 ? 12.102 -15.727 -8.297 1 87.62 113 LEU A CA 1
ATOM 847 C C . LEU A 1 113 ? 12.297 -14.352 -8.93 1 87.62 113 LEU A C 1
ATOM 849 O O . LEU A 1 113 ? 12.742 -13.414 -8.258 1 87.62 113 LEU A O 1
ATOM 853 N N . THR A 1 114 ? 11.969 -14.227 -10.125 1 87.62 114 THR A N 1
ATOM 854 C CA . THR A 1 114 ? 12.109 -12.953 -10.82 1 87.62 114 THR A CA 1
ATOM 855 C C . THR A 1 114 ? 11.18 -11.898 -10.227 1 87.62 114 THR A C 1
ATOM 857 O O . THR A 1 114 ? 11.57 -10.742 -10.062 1 87.62 114 THR A O 1
ATOM 860 N N . PHE A 1 115 ? 10.008 -12.305 -9.93 1 84.81 115 PHE A N 1
ATOM 861 C CA . PHE A 1 115 ? 9.078 -11.375 -9.297 1 84.81 115 PHE A CA 1
ATOM 862 C C . PHE A 1 115 ? 9.617 -10.906 -7.949 1 84.81 115 PHE A C 1
ATOM 864 O O . PHE A 1 115 ? 9.523 -9.719 -7.617 1 84.81 115 PHE A O 1
ATOM 871 N N . GLY A 1 116 ? 10.117 -11.82 -7.219 1 90.19 116 GLY A N 1
ATOM 872 C CA . GLY A 1 116 ? 10.758 -11.453 -5.965 1 90.19 116 GLY A CA 1
ATOM 873 C C . GLY A 1 116 ? 11.891 -10.461 -6.145 1 90.19 116 GLY A C 1
ATOM 874 O O . GLY A 1 116 ? 12.039 -9.531 -5.352 1 90.19 116 GLY A O 1
ATOM 875 N N . CYS A 1 117 ? 12.609 -10.648 -7.199 1 92.38 117 CYS A N 1
ATOM 876 C CA . CYS A 1 117 ? 13.688 -9.719 -7.504 1 92.38 117 CYS A CA 1
ATOM 877 C C . CYS A 1 117 ? 13.148 -8.328 -7.801 1 92.38 117 CYS A C 1
ATOM 879 O O . CYS A 1 117 ? 13.773 -7.324 -7.441 1 92.38 117 CYS A O 1
ATOM 881 N N . GLY A 1 118 ? 12.016 -8.305 -8.453 1 92.62 118 GLY A N 1
ATOM 882 C CA . GLY A 1 118 ? 11.383 -7.016 -8.688 1 92.62 118 GLY A CA 1
ATOM 883 C C . GLY A 1 118 ? 11.047 -6.273 -7.41 1 92.62 118 GLY A C 1
ATOM 884 O O . GLY A 1 118 ? 11.281 -5.066 -7.305 1 92.62 118 GLY A O 1
ATOM 885 N N . LEU A 1 119 ? 10.555 -6.992 -6.488 1 93 119 LEU A N 1
ATOM 886 C CA . LEU A 1 119 ? 10.18 -6.387 -5.215 1 93 119 LEU A CA 1
ATOM 887 C C . LEU A 1 119 ? 11.414 -5.934 -4.441 1 93 119 LEU A C 1
ATOM 889 O O . LEU A 1 119 ? 11.422 -4.855 -3.844 1 93 119 LEU A O 1
ATOM 893 N N . LEU A 1 120 ? 12.469 -6.758 -4.461 1 94.75 120 LEU A N 1
ATOM 894 C CA . LEU A 1 120 ? 13.719 -6.387 -3.797 1 94.75 120 LEU A CA 1
ATOM 895 C C . LEU A 1 120 ? 14.367 -5.195 -4.492 1 94.75 120 LEU A C 1
ATOM 897 O O . LEU A 1 120 ? 15 -4.363 -3.838 1 94.75 120 LEU A O 1
ATOM 901 N N . THR A 1 121 ? 14.195 -5.109 -5.777 1 95.19 121 THR A N 1
ATOM 902 C CA . THR A 1 121 ? 14.672 -3.943 -6.516 1 95.19 121 THR A CA 1
ATOM 903 C C . THR A 1 121 ? 13.945 -2.682 -6.055 1 95.19 121 THR A C 1
ATOM 905 O O . THR A 1 121 ? 14.57 -1.63 -5.887 1 95.19 121 THR A O 1
ATOM 908 N N . PHE A 1 122 ? 12.703 -2.846 -5.875 1 94.56 122 PHE A N 1
ATOM 909 C CA . PHE A 1 122 ? 11.93 -1.719 -5.367 1 94.56 122 PHE A CA 1
ATOM 910 C C . PHE A 1 122 ? 12.438 -1.289 -3.994 1 94.56 122 PHE A C 1
ATOM 912 O O . PHE A 1 122 ? 12.539 -0.093 -3.713 1 94.56 122 PHE A O 1
ATOM 919 N N . SER A 1 123 ? 12.695 -2.258 -3.193 1 96.75 123 SER A N 1
ATOM 920 C CA . SER A 1 123 ? 13.25 -1.962 -1.875 1 96.75 123 SER A CA 1
ATOM 921 C C . SER A 1 123 ? 14.57 -1.212 -1.983 1 96.75 123 SER A C 1
ATOM 923 O O . SER A 1 123 ? 14.805 -0.243 -1.257 1 96.75 123 SER A O 1
ATOM 925 N N . LEU A 1 124 ? 15.406 -1.608 -2.861 1 96.19 124 LEU A N 1
ATOM 926 C CA . LEU A 1 124 ? 16.688 -0.958 -3.068 1 96.19 124 LEU A CA 1
ATOM 927 C C . LEU A 1 124 ? 16.516 0.463 -3.588 1 96.19 124 LEU A C 1
ATOM 929 O O . LEU A 1 124 ? 17.188 1.388 -3.137 1 96.19 124 LEU A O 1
ATOM 933 N N . PHE A 1 125 ? 15.664 0.6 -4.434 1 95.75 125 PHE A N 1
ATOM 934 C CA . PHE A 1 125 ? 15.344 1.919 -4.965 1 95.75 125 PHE A CA 1
ATOM 935 C C . PHE A 1 125 ? 14.852 2.844 -3.855 1 95.75 125 PHE A C 1
ATOM 937 O O . PHE A 1 125 ? 15.242 4.012 -3.795 1 95.75 125 PHE A O 1
ATOM 944 N N . ALA A 1 126 ? 13.953 2.285 -3.066 1 96.44 126 ALA A N 1
ATOM 945 C CA . ALA A 1 126 ? 13.43 3.072 -1.956 1 96.44 126 ALA A CA 1
ATOM 946 C C . ALA A 1 126 ? 14.547 3.521 -1.021 1 96.44 126 ALA A C 1
ATOM 948 O O . ALA A 1 126 ? 14.555 4.664 -0.556 1 96.44 126 ALA A O 1
ATOM 949 N N . MET A 1 127 ? 15.484 2.643 -0.76 1 95 127 MET A N 1
ATOM 950 C CA . MET A 1 127 ? 16.625 2.982 0.087 1 95 127 MET A CA 1
ATOM 951 C C . MET A 1 127 ? 17.422 4.133 -0.514 1 95 127 MET A C 1
ATOM 953 O O . MET A 1 127 ? 17.812 5.062 0.195 1 95 127 MET A O 1
ATOM 957 N N . ALA A 1 128 ? 17.594 4.09 -1.737 1 94.88 128 ALA A N 1
ATOM 958 C CA . ALA A 1 128 ? 18.391 5.113 -2.42 1 94.88 128 ALA A CA 1
ATOM 959 C C . ALA A 1 128 ? 17.641 6.438 -2.475 1 94.88 128 ALA A C 1
ATOM 961 O O . ALA A 1 128 ? 18.203 7.492 -2.178 1 94.88 128 ALA A O 1
ATOM 962 N N . ALA A 1 129 ? 16.422 6.367 -2.793 1 94.44 129 ALA A N 1
ATOM 963 C CA . ALA A 1 129 ? 15.594 7.566 -2.939 1 94.44 129 ALA A CA 1
ATOM 964 C C . ALA A 1 129 ? 15.398 8.266 -1.597 1 94.44 129 ALA A C 1
ATOM 966 O O . ALA A 1 129 ? 15.297 9.492 -1.537 1 94.44 129 ALA A O 1
ATOM 967 N N . SER A 1 130 ? 15.32 7.496 -0.555 1 94.25 130 SER A N 1
ATOM 968 C CA . SER A 1 130 ? 15.055 8.031 0.775 1 94.25 130 SER A CA 1
ATOM 969 C C . SER A 1 130 ? 16.188 8.953 1.233 1 94.25 130 SER A C 1
ATOM 971 O O . SER A 1 130 ? 16.016 9.734 2.172 1 94.25 130 SER A O 1
ATOM 973 N N . ARG A 1 131 ? 17.266 8.984 0.584 1 92.19 131 ARG A N 1
ATOM 974 C CA . ARG A 1 131 ? 18.422 9.797 0.949 1 92.19 131 ARG A CA 1
ATOM 975 C C . ARG A 1 131 ? 18.375 11.156 0.255 1 92.19 131 ARG A C 1
ATOM 977 O O . ARG A 1 131 ? 19.156 12.055 0.584 1 92.19 131 ARG A O 1
ATOM 984 N N . THR A 1 132 ? 17.469 11.273 -0.592 1 92 132 THR A N 1
ATOM 985 C CA . THR A 1 132 ? 17.297 12.531 -1.316 1 92 132 THR A CA 1
ATOM 986 C C . THR A 1 132 ? 16.594 13.562 -0.452 1 92 132 THR A C 1
ATOM 988 O O . THR A 1 132 ? 15.68 13.227 0.305 1 92 132 THR A O 1
ATOM 991 N N . LYS A 1 133 ? 17 14.812 -0.572 1 91.06 133 LYS A N 1
ATOM 992 C CA . LYS A 1 133 ? 16.375 15.914 0.167 1 91.06 133 LYS A CA 1
ATOM 993 C C . LYS A 1 133 ? 14.969 16.203 -0.346 1 91.06 133 LYS A C 1
ATOM 995 O O . LYS A 1 133 ? 14.656 15.914 -1.505 1 91.06 133 LYS A O 1
ATOM 1000 N N . PRO A 1 134 ? 14.148 16.719 0.577 1 90.69 134 PRO A N 1
ATOM 1001 C CA . PRO A 1 134 ? 12.789 17.078 0.151 1 90.69 134 PRO A CA 1
ATOM 1002 C C . PRO A 1 134 ? 12.781 18.062 -1.015 1 90.69 134 PRO A C 1
ATOM 1004 O O . PRO A 1 134 ? 13.711 18.859 -1.167 1 90.69 134 PRO A O 1
ATOM 1007 N N . ASP A 1 135 ? 11.75 18 -1.817 1 88 135 ASP A N 1
ATOM 1008 C CA . ASP A 1 135 ? 11.555 18.922 -2.926 1 88 135 ASP A CA 1
ATOM 1009 C C . ASP A 1 135 ? 10.102 19.375 -3.016 1 88 135 ASP A C 1
ATOM 1011 O O . ASP A 1 135 ? 9.336 19.234 -2.055 1 88 135 ASP A O 1
ATOM 1015 N N . ASN A 1 136 ? 9.75 20.031 -4.148 1 84.31 136 ASN A N 1
ATOM 1016 C CA . ASN A 1 136 ? 8.422 20.609 -4.273 1 84.31 136 ASN A CA 1
ATOM 1017 C C . ASN A 1 136 ? 7.34 19.547 -4.418 1 84.31 136 ASN A C 1
ATOM 1019 O O . ASN A 1 136 ? 6.168 19.797 -4.129 1 84.31 136 ASN A O 1
ATOM 1023 N N . LEU A 1 137 ? 7.785 18.422 -4.836 1 86.62 137 LEU A N 1
ATOM 1024 C CA . LEU A 1 137 ? 6.832 17.344 -5.02 1 86.62 137 LEU A CA 1
ATOM 1025 C C . LEU A 1 137 ? 6.703 16.5 -3.75 1 86.62 137 LEU A C 1
ATOM 1027 O O . LEU A 1 137 ? 5.594 16.172 -3.332 1 86.62 137 LEU A O 1
ATOM 1031 N N . TYR A 1 138 ? 7.867 16.188 -3.211 1 90.56 138 TYR A N 1
ATOM 1032 C CA . TYR A 1 138 ? 7.945 15.484 -1.933 1 90.56 138 TYR A CA 1
ATOM 1033 C C . TYR A 1 138 ? 8.328 16.438 -0.812 1 90.56 138 TYR A C 1
ATOM 1035 O O . TYR A 1 138 ? 9.492 16.484 -0.398 1 90.56 138 TYR A O 1
ATOM 1043 N N . THR A 1 139 ? 7.324 17.062 -0.294 1 88.88 139 THR A N 1
ATOM 1044 C CA . THR A 1 139 ? 7.57 18.156 0.635 1 88.88 139 THR A CA 1
ATOM 1045 C C . THR A 1 139 ? 8.062 17.625 1.98 1 88.88 139 THR A C 1
ATOM 1047 O O . THR A 1 139 ? 8.758 18.328 2.713 1 88.88 139 THR A O 1
ATOM 1050 N N . TYR A 1 140 ? 7.676 16.391 2.326 1 90.56 140 TYR A N 1
ATOM 1051 C CA . TYR A 1 140 ? 8.148 15.781 3.562 1 90.56 140 TYR A CA 1
ATOM 1052 C C . TYR A 1 140 ? 9.359 14.883 3.303 1 90.56 140 TYR A C 1
ATOM 1054 O O . TYR A 1 140 ? 9.867 14.242 4.219 1 90.56 140 TYR A O 1
ATOM 1062 N N . GLY A 1 141 ? 9.766 14.898 2.057 1 91.19 141 GLY A N 1
ATOM 1063 C CA . GLY A 1 141 ? 10.875 14.031 1.69 1 91.19 141 GLY A CA 1
ATOM 1064 C C . GLY A 1 141 ? 10.438 12.695 1.141 1 91.19 141 GLY A C 1
ATOM 1065 O O . GLY A 1 141 ? 9.242 12.469 0.919 1 91.19 141 GLY A O 1
ATOM 1066 N N . TYR A 1 142 ? 11.43 11.75 0.982 1 95 142 TYR A N 1
ATOM 1067 C CA . TYR A 1 142 ? 11.18 10.516 0.239 1 95 142 TYR A CA 1
ATOM 1068 C C . TYR A 1 142 ? 11.164 9.312 1.171 1 95 142 TYR A C 1
ATOM 1070 O O . TYR A 1 142 ? 11.102 8.172 0.715 1 95 142 TYR A O 1
ATOM 1078 N N . LYS A 1 143 ? 11.156 9.492 2.381 1 95.75 143 LYS A N 1
ATOM 1079 C CA . LYS A 1 143 ? 11.312 8.406 3.344 1 95.75 143 LYS A CA 1
ATOM 1080 C C . LYS A 1 143 ? 10.094 7.492 3.35 1 95.75 143 LYS A C 1
ATOM 1082 O O . LYS A 1 143 ? 10.195 6.312 3.697 1 95.75 143 LYS A O 1
ATOM 1087 N N . ARG A 1 144 ? 8.984 8.008 2.947 1 97.06 144 ARG A N 1
ATOM 1088 C CA . ARG A 1 144 ? 7.766 7.195 2.936 1 97.06 144 ARG A CA 1
ATOM 1089 C C . ARG A 1 144 ? 7.848 6.105 1.871 1 97.06 144 ARG A C 1
ATOM 1091 O O . ARG A 1 144 ? 7.078 5.145 1.903 1 97.06 144 ARG A O 1
ATOM 1098 N N . LEU A 1 145 ? 8.734 6.258 0.931 1 97.25 145 LEU A N 1
ATOM 1099 C CA . LEU A 1 145 ? 8.961 5.223 -0.068 1 97.25 145 LEU A CA 1
ATOM 1100 C C . LEU A 1 145 ? 9.414 3.922 0.59 1 97.25 145 LEU A C 1
ATOM 1102 O O . LEU A 1 145 ? 9.078 2.832 0.12 1 97.25 145 LEU A O 1
ATOM 1106 N N . GLU A 1 146 ? 10.172 4.078 1.671 1 97.56 146 GLU A N 1
ATOM 1107 C CA . GLU A 1 146 ? 10.625 2.896 2.4 1 97.56 146 GLU A CA 1
ATOM 1108 C C . GLU A 1 146 ? 9.453 2.152 3.031 1 97.56 146 GLU A C 1
ATOM 1110 O O . GLU A 1 146 ? 9.406 0.92 3.002 1 97.56 146 GLU A O 1
ATOM 1115 N N . VAL A 1 147 ? 8.523 2.904 3.559 1 97.69 147 VAL A N 1
ATOM 1116 C CA . VAL A 1 147 ? 7.34 2.314 4.172 1 97.69 147 VAL A CA 1
ATOM 1117 C C . VAL A 1 147 ? 6.48 1.648 3.098 1 97.69 147 VAL A C 1
ATOM 1119 O O . VAL A 1 147 ? 5.988 0.535 3.291 1 97.69 147 VAL A O 1
ATOM 1122 N N . LEU A 1 148 ? 6.352 2.301 1.979 1 97.88 148 LEU A N 1
ATOM 1123 C CA . LEU A 1 148 ? 5.562 1.749 0.881 1 97.88 148 LEU A CA 1
ATOM 1124 C C . LEU A 1 148 ? 6.203 0.472 0.344 1 97.88 148 LEU A C 1
ATOM 1126 O O . LEU A 1 148 ? 5.5 -0.49 0.025 1 97.88 148 LEU A O 1
ATOM 1130 N N . ALA A 1 149 ? 7.488 0.468 0.191 1 97.44 149 ALA A N 1
ATOM 1131 C CA . ALA A 1 149 ? 8.203 -0.729 -0.251 1 97.44 149 ALA A CA 1
ATOM 1132 C C . ALA A 1 149 ? 7.965 -1.894 0.706 1 97.44 149 ALA A C 1
ATOM 1134 O O . ALA A 1 149 ? 7.711 -3.02 0.272 1 97.44 149 ALA A O 1
ATOM 1135 N N . ALA A 1 150 ? 8.062 -1.63 1.965 1 97.69 150 ALA A N 1
ATOM 1136 C CA . ALA A 1 150 ? 7.828 -2.658 2.977 1 97.69 150 ALA A CA 1
ATOM 1137 C C . ALA A 1 150 ? 6.406 -3.205 2.887 1 97.69 150 ALA A C 1
ATOM 1139 O O . ALA A 1 150 ? 6.191 -4.418 2.98 1 97.69 150 ALA A O 1
ATOM 1140 N N . PHE A 1 151 ? 5.473 -2.289 2.699 1 97.75 151 PHE A N 1
ATOM 1141 C CA . PHE A 1 151 ? 4.078 -2.697 2.572 1 97.75 151 PHE A CA 1
ATOM 1142 C C . PHE A 1 151 ? 3.883 -3.578 1.344 1 97.75 151 PHE A C 1
ATOM 1144 O O . PHE A 1 151 ? 3.199 -4.602 1.409 1 97.75 151 PHE A O 1
ATOM 1151 N N . THR A 1 152 ? 4.41 -3.17 0.237 1 96.19 152 THR A N 1
ATOM 1152 C CA . THR A 1 152 ? 4.305 -3.926 -1.007 1 96.19 152 THR A CA 1
ATOM 1153 C C . THR A 1 152 ? 4.91 -5.316 -0.848 1 96.19 152 THR A C 1
ATOM 1155 O O . THR A 1 152 ? 4.316 -6.309 -1.275 1 96.19 152 THR A O 1
ATOM 1158 N N . ASN A 1 153 ? 6.023 -5.355 -0.227 1 95.5 153 ASN A N 1
ATOM 1159 C CA . ASN A 1 153 ? 6.664 -6.641 0.028 1 95.5 153 ASN A CA 1
ATOM 1160 C C . ASN A 1 153 ? 5.809 -7.523 0.928 1 95.5 153 ASN A C 1
ATOM 1162 O O . ASN A 1 153 ? 5.68 -8.727 0.683 1 95.5 153 ASN A O 1
ATOM 1166 N N . ALA A 1 154 ? 5.301 -6.926 1.949 1 95.75 154 ALA A N 1
ATOM 1167 C CA . ALA A 1 154 ? 4.441 -7.68 2.861 1 95.75 154 ALA A CA 1
ATOM 1168 C C . ALA A 1 154 ? 3.238 -8.258 2.125 1 95.75 154 ALA A C 1
ATOM 1170 O O . ALA A 1 154 ? 2.881 -9.422 2.328 1 95.75 154 ALA A O 1
ATOM 1171 N N . LEU A 1 155 ? 2.662 -7.449 1.302 1 93.81 155 LEU A N 1
ATOM 1172 C CA . LEU A 1 155 ? 1.506 -7.906 0.536 1 93.81 155 LEU A CA 1
ATOM 1173 C C . LEU A 1 155 ? 1.885 -9.055 -0.39 1 93.81 155 LEU A C 1
ATOM 1175 O O . LEU A 1 155 ? 1.134 -10.023 -0.523 1 93.81 155 LEU A O 1
ATOM 1179 N N . PHE A 1 156 ? 2.969 -8.914 -1.002 1 92 156 PHE A N 1
ATOM 1180 C CA . PHE A 1 156 ? 3.459 -9.984 -1.868 1 92 156 PHE A CA 1
ATOM 1181 C C . PHE A 1 156 ? 3.625 -11.281 -1.089 1 92 156 PHE A C 1
ATOM 1183 O O . PHE A 1 156 ? 3.234 -12.352 -1.562 1 92 156 PHE A O 1
ATOM 1190 N N . LEU A 1 157 ? 4.227 -11.203 0.014 1 93.38 157 LEU A N 1
ATOM 1191 C CA . LEU A 1 157 ? 4.469 -12.398 0.815 1 93.38 157 LEU A CA 1
ATOM 1192 C C . LEU A 1 157 ? 3.154 -13.023 1.275 1 93.38 157 LEU A C 1
ATOM 1194 O O . LEU A 1 157 ? 3.045 -14.25 1.382 1 93.38 157 LEU A O 1
ATOM 1198 N N . LEU A 1 158 ? 2.205 -12.164 1.571 1 91.94 158 LEU A N 1
ATOM 1199 C CA . LEU A 1 158 ? 0.884 -12.688 1.904 1 91.94 158 LEU A CA 1
ATOM 1200 C C . LEU A 1 158 ? 0.286 -13.445 0.725 1 91.94 158 LEU A C 1
ATOM 1202 O O . LEU A 1 158 ? -0.25 -14.547 0.894 1 91.94 158 LEU A O 1
ATOM 1206 N N . PHE A 1 159 ? 0.44 -12.891 -0.41 1 87.19 159 PHE A N 1
ATOM 1207 C CA . PHE A 1 159 ? -0.035 -13.555 -1.616 1 87.19 159 PHE A CA 1
ATOM 1208 C C . PHE A 1 159 ? 0.709 -14.867 -1.84 1 87.19 159 PHE A C 1
ATOM 1210 O O . PHE A 1 159 ? 0.105 -15.875 -2.219 1 87.19 159 PHE A O 1
ATOM 1217 N N . LEU A 1 160 ? 1.964 -14.82 -1.668 1 87.31 160 LEU A N 1
ATOM 1218 C CA . LEU A 1 160 ? 2.781 -16.016 -1.814 1 87.31 160 LEU A CA 1
ATOM 1219 C C . LEU A 1 160 ? 2.32 -17.109 -0.856 1 87.31 160 LEU A C 1
ATOM 1221 O O . LEU A 1 160 ? 2.266 -18.281 -1.227 1 87.31 160 LEU A O 1
ATOM 1225 N N . SER A 1 161 ? 2.043 -16.703 0.339 1 91.12 161 SER A N 1
ATOM 1226 C CA . SER A 1 161 ? 1.582 -17.672 1.32 1 91.12 161 SER A CA 1
ATOM 1227 C C . SER A 1 161 ? 0.29 -18.344 0.867 1 91.12 161 SER A C 1
ATOM 1229 O O . SER A 1 161 ? 0.113 -19.562 1.052 1 91.12 161 SER A O 1
ATOM 1231 N N . PHE A 1 162 ? -0.535 -17.656 0.263 1 85.44 162 PHE A N 1
ATOM 1232 C CA . PHE A 1 162 ? -1.774 -18.219 -0.261 1 85.44 162 PHE A CA 1
ATOM 1233 C C . PHE A 1 162 ? -1.493 -19.156 -1.425 1 85.44 162 PHE A C 1
ATOM 1235 O O . PHE A 1 162 ? -2.105 -20.219 -1.532 1 85.44 162 PHE A O 1
ATOM 1242 N N . SER A 1 163 ? -0.655 -18.75 -2.283 1 84.5 163 SER A N 1
ATOM 1243 C CA . SER A 1 163 ? -0.271 -19.594 -3.406 1 84.5 163 SER A CA 1
ATOM 1244 C C . SER A 1 163 ? 0.306 -20.922 -2.926 1 84.5 163 SER A C 1
ATOM 1246 O O . SER A 1 163 ? 0.036 -21.969 -3.512 1 84.5 163 SER A O 1
ATOM 1248 N N . LEU A 1 164 ? 1.081 -20.844 -1.887 1 87.12 164 LEU A N 1
ATOM 1249 C CA . LEU A 1 164 ? 1.665 -22.062 -1.313 1 87.12 164 LEU A CA 1
ATOM 1250 C C . LEU A 1 164 ? 0.582 -22.969 -0.751 1 87.12 164 LEU A C 1
ATOM 1252 O O . LEU A 1 164 ? 0.689 -24.188 -0.841 1 87.12 164 LEU A O 1
ATOM 1256 N N . ALA A 1 165 ? -0.396 -22.406 -0.172 1 87.38 165 ALA A N 1
ATOM 1257 C CA . ALA A 1 165 ? -1.516 -23.188 0.338 1 87.38 165 ALA A CA 1
ATOM 1258 C C . ALA A 1 165 ? -2.217 -23.938 -0.789 1 87.38 165 ALA A C 1
ATOM 1260 O O . ALA A 1 165 ? -2.592 -25.109 -0.627 1 87.38 165 ALA A O 1
ATOM 1261 N N . VAL A 1 166 ? -2.357 -23.328 -1.901 1 83.69 166 VAL A N 1
ATOM 1262 C CA . VAL A 1 166 ? -2.977 -23.953 -3.064 1 83.69 166 VAL A CA 1
ATOM 1263 C C . VAL A 1 166 ? -2.102 -25.094 -3.559 1 83.69 166 VAL A C 1
ATOM 1265 O O . VAL A 1 166 ? -2.609 -26.172 -3.908 1 83.69 166 VAL A O 1
ATOM 1268 N N . GLU A 1 167 ? -0.869 -24.844 -3.596 1 83 167 GLU A N 1
ATOM 1269 C CA . GLU A 1 167 ? 0.057 -25.906 -4 1 83 167 GLU A CA 1
ATOM 1270 C C . GLU A 1 167 ? -0.026 -27.094 -3.062 1 83 167 GLU A C 1
ATOM 1272 O O . GLU A 1 167 ? 0.054 -28.25 -3.506 1 83 167 GLU A O 1
ATOM 1277 N N . ALA A 1 168 ? -0.076 -26.797 -1.818 1 86.12 168 ALA A N 1
ATOM 1278 C CA . ALA A 1 168 ? -0.226 -27.875 -0.843 1 86.12 168 ALA A CA 1
ATOM 1279 C C . ALA A 1 168 ? -1.496 -28.672 -1.104 1 86.12 168 ALA A C 1
ATOM 1281 O O . ALA A 1 168 ? -1.489 -29.906 -1.015 1 86.12 168 ALA A O 1
ATOM 1282 N N . LEU A 1 169 ? -2.48 -28.062 -1.429 1 81.81 169 LEU A N 1
ATOM 1283 C CA . LEU A 1 169 ? -3.744 -28.719 -1.725 1 81.81 169 LEU A CA 1
ATOM 1284 C C . LEU A 1 169 ? -3.631 -29.562 -2.994 1 81.81 169 LEU A C 1
ATOM 1286 O O . LEU A 1 169 ? -4.184 -30.656 -3.068 1 81.81 169 LEU A O 1
ATOM 1290 N N . HIS A 1 170 ? -2.949 -29.047 -3.973 1 80.81 170 HIS A N 1
ATOM 1291 C CA . HIS A 1 170 ? -2.672 -29.781 -5.195 1 80.81 170 HIS A CA 1
ATOM 1292 C C . HIS A 1 170 ? -1.936 -31.094 -4.891 1 80.81 170 HIS A C 1
ATOM 1294 O O . HIS A 1 170 ? -2.273 -32.125 -5.434 1 80.81 170 HIS A O 1
ATOM 1300 N N . ALA A 1 171 ? -0.988 -30.984 -4.086 1 80 171 ALA A N 1
ATOM 1301 C CA . ALA A 1 171 ? -0.192 -32.156 -3.719 1 80 171 ALA A CA 1
ATOM 1302 C C . ALA A 1 171 ? -1.044 -33.188 -2.99 1 80 171 ALA A C 1
ATOM 1304 O O . ALA A 1 171 ? -0.801 -34.406 -3.107 1 80 171 ALA A O 1
ATOM 1305 N N . PHE A 1 172 ? -1.909 -32.688 -2.342 1 78.12 172 PHE A N 1
ATOM 1306 C CA . PHE A 1 172 ? -2.803 -33.594 -1.619 1 78.12 172 PHE A CA 1
ATOM 1307 C C . PHE A 1 172 ? -3.686 -34.375 -2.588 1 78.12 172 PHE A C 1
ATOM 1309 O O . PHE A 1 172 ? -3.926 -35.562 -2.391 1 78.12 172 PHE A O 1
ATOM 1316 N N . MET A 1 173 ? -4.164 -33.75 -3.555 1 75.88 173 MET A N 1
ATOM 1317 C CA . MET A 1 173 ? -5.129 -34.344 -4.473 1 75.88 173 MET A CA 1
ATOM 1318 C C . MET A 1 173 ? -4.426 -35.188 -5.539 1 75.88 173 MET A C 1
ATOM 1320 O O . MET A 1 173 ? -4.992 -36.156 -6.047 1 75.88 173 MET A O 1
ATOM 1324 N N . GLN A 1 174 ? -3.289 -34.562 -5.953 1 71.19 174 GLN A N 1
ATOM 1325 C CA . GLN A 1 174 ? -2.584 -35.312 -6.992 1 71.19 174 GLN A CA 1
ATOM 1326 C C . GLN A 1 174 ? -1.511 -36.219 -6.395 1 71.19 174 GLN A C 1
ATOM 1328 O O . GLN A 1 174 ? -0.927 -35.875 -5.355 1 71.19 174 GLN A O 1
ATOM 1333 N N . ASP A 1 175 ? -1.542 -37.469 -6.676 1 60.56 175 ASP A N 1
ATOM 1334 C CA . ASP A 1 175 ? -0.53 -38.438 -6.223 1 60.56 175 ASP A CA 1
ATOM 1335 C C . ASP A 1 175 ? 0.865 -37.812 -6.27 1 60.56 175 ASP A C 1
ATOM 1337 O O . ASP A 1 175 ? 1.265 -37.25 -7.289 1 60.56 175 ASP A O 1
ATOM 1341 N N . GLU A 1 176 ? 1.459 -37.469 -5.125 1 57.72 176 GLU A N 1
ATOM 1342 C CA . GLU A 1 176 ? 2.75 -36.844 -4.836 1 57.72 176 GLU A CA 1
ATOM 1343 C C . GLU A 1 176 ? 3.857 -37.469 -5.695 1 57.72 176 GLU A C 1
ATOM 1345 O O . GLU A 1 176 ? 4.945 -36.906 -5.809 1 57.72 176 GLU A O 1
ATOM 1350 N N . SER A 1 177 ? 3.498 -38.531 -6.316 1 52.94 177 SER A N 1
ATOM 1351 C CA . SER A 1 177 ? 4.578 -39.344 -6.879 1 52.94 177 SER A CA 1
ATOM 1352 C C . SER A 1 177 ? 5.344 -38.562 -7.949 1 52.94 177 SER A C 1
ATOM 1354 O O . SER A 1 177 ? 6.531 -38.812 -8.172 1 52.94 177 SER A O 1
ATOM 1356 N N . GLU A 1 178 ? 4.648 -37.719 -8.578 1 51.16 178 GLU A N 1
ATOM 1357 C CA . GLU A 1 178 ? 5.441 -37.188 -9.672 1 51.16 178 GLU A CA 1
ATOM 1358 C C . GLU A 1 178 ? 6.309 -36.031 -9.195 1 51.16 178 GLU A C 1
ATOM 1360 O O . GLU A 1 178 ? 6.434 -35 -9.883 1 51.16 178 GLU A O 1
ATOM 1365 N N . HIS A 1 179 ? 6.543 -36.094 -7.91 1 53.25 179 HIS A N 1
ATOM 1366 C CA . HIS A 1 179 ? 7.328 -34.969 -7.371 1 53.25 179 HIS A CA 1
ATOM 1367 C C . HIS A 1 179 ? 8.727 -34.938 -7.984 1 53.25 179 HIS A C 1
ATOM 1369 O O . HIS A 1 179 ? 9.422 -35.969 -7.996 1 53.25 179 HIS A O 1
ATOM 1375 N N . LYS A 1 180 ? 9.086 -33.906 -8.875 1 60.34 180 LYS A N 1
ATOM 1376 C CA . LYS A 1 180 ? 10.172 -33.656 -9.82 1 60.34 180 LYS A CA 1
ATOM 1377 C C . LYS A 1 180 ? 11.477 -33.344 -9.094 1 60.34 180 LYS A C 1
ATOM 1379 O O . LYS A 1 180 ? 11.586 -32.344 -8.383 1 60.34 180 LYS A O 1
ATOM 1384 N N . HIS A 1 181 ? 12.32 -34.281 -8.883 1 59.59 181 HIS A N 1
ATOM 1385 C CA . HIS A 1 181 ? 13.641 -34.25 -8.266 1 59.59 181 HIS A CA 1
ATOM 1386 C C . HIS A 1 181 ? 14.414 -33 -8.656 1 59.59 181 HIS A C 1
ATOM 1388 O O . HIS A 1 181 ? 15.219 -32.5 -7.879 1 59.59 181 HIS A O 1
ATOM 1394 N N . TYR A 1 182 ? 14.117 -32.562 -9.812 1 56.03 182 TYR A N 1
ATOM 1395 C CA . TYR A 1 182 ? 14.898 -31.422 -10.305 1 56.03 182 TYR A CA 1
ATOM 1396 C C . TYR A 1 182 ? 14.562 -30.156 -9.523 1 56.03 182 TYR A C 1
ATOM 1398 O O . TYR A 1 182 ? 15.367 -29.219 -9.484 1 56.03 182 TYR A O 1
ATOM 1406 N N . LEU A 1 183 ? 13.586 -30.219 -8.719 1 73.94 183 LEU A N 1
ATOM 1407 C CA . LEU A 1 183 ? 13.211 -29.031 -7.953 1 73.94 183 LEU A CA 1
ATOM 1408 C C . LEU A 1 183 ? 13.992 -28.953 -6.648 1 73.94 183 LEU A C 1
ATOM 1410 O O . LEU A 1 183 ? 14.094 -27.891 -6.039 1 73.94 183 LEU A O 1
ATOM 1414 N N . ILE A 1 184 ? 14.781 -30.047 -6.426 1 82 184 ILE A N 1
ATOM 1415 C CA . ILE A 1 184 ? 15.516 -30.078 -5.164 1 82 184 ILE A CA 1
ATOM 1416 C C . ILE A 1 184 ? 16.797 -29.25 -5.293 1 82 184 ILE A C 1
ATOM 1418 O O . ILE A 1 184 ? 17.156 -28.5 -4.375 1 82 184 ILE A O 1
ATOM 1422 N N . VAL A 1 185 ? 17.5 -29.438 -6.402 1 83.88 185 VAL A N 1
ATOM 1423 C CA . VAL A 1 185 ? 18.719 -28.672 -6.613 1 83.88 185 VAL A CA 1
ATOM 1424 C C . VAL A 1 185 ? 18.406 -27.172 -6.578 1 83.88 185 VAL A C 1
ATOM 1426 O O . VAL A 1 185 ? 19.141 -26.391 -5.965 1 83.88 185 VAL A O 1
ATOM 1429 N N . SER A 1 186 ? 17.375 -26.875 -7.207 1 88 186 SER A N 1
ATOM 1430 C CA . SER A 1 186 ? 16.953 -25.484 -7.207 1 88 186 SER A CA 1
ATOM 1431 C C . SER A 1 186 ? 16.609 -25.016 -5.797 1 88 186 SER A C 1
ATOM 1433 O O . SER A 1 186 ? 17 -23.906 -5.398 1 88 186 SER A O 1
ATOM 1435 N N . ALA A 1 187 ? 15.969 -25.844 -5.047 1 90.81 187 ALA A N 1
ATOM 1436 C CA . ALA A 1 187 ? 15.578 -25.484 -3.688 1 90.81 187 ALA A CA 1
ATOM 1437 C C . ALA A 1 187 ? 16.797 -25.297 -2.797 1 90.81 187 ALA A C 1
ATOM 1439 O O . ALA A 1 187 ? 16.844 -24.359 -1.987 1 90.81 187 ALA A O 1
ATOM 1440 N N . VAL A 1 188 ? 17.766 -26.156 -2.959 1 92.25 188 VAL A N 1
ATOM 1441 C CA . VAL A 1 188 ? 18.969 -26.078 -2.148 1 92.25 188 VAL A CA 1
ATOM 1442 C C . VAL A 1 188 ? 19.75 -24.812 -2.486 1 92.25 188 VAL A C 1
ATOM 1444 O O . VAL A 1 188 ? 20.188 -24.094 -1.59 1 92.25 188 VAL A O 1
ATOM 1447 N N . THR A 1 189 ? 19.891 -24.531 -3.752 1 91.56 189 THR A N 1
ATOM 1448 C CA . THR A 1 189 ? 20.609 -23.344 -4.176 1 91.56 189 THR A CA 1
ATOM 1449 C C . THR A 1 189 ? 19.906 -22.078 -3.701 1 91.56 189 THR A C 1
ATOM 1451 O O . THR A 1 189 ? 20.547 -21.141 -3.213 1 91.56 189 THR A O 1
ATOM 1454 N N . ASN A 1 190 ? 18.656 -22.062 -3.883 1 91.12 190 ASN A N 1
ATOM 1455 C CA . ASN A 1 190 ? 17.859 -20.922 -3.428 1 91.12 190 ASN A CA 1
ATOM 1456 C C . ASN A 1 190 ? 17.984 -20.719 -1.92 1 91.12 190 ASN A C 1
ATOM 1458 O O . ASN A 1 190 ? 18.094 -19.594 -1.449 1 91.12 190 ASN A O 1
ATOM 1462 N N . LEU A 1 191 ? 18 -21.797 -1.217 1 94.25 191 LEU A N 1
ATOM 1463 C CA . LEU A 1 191 ? 18.141 -21.734 0.233 1 94.25 191 LEU A CA 1
ATOM 1464 C C . LEU A 1 191 ? 19.484 -21.125 0.616 1 94.25 191 LEU A C 1
ATOM 1466 O O . LEU A 1 191 ? 19.562 -20.281 1.508 1 94.25 191 LEU A O 1
ATOM 1470 N N . LEU A 1 192 ? 20.484 -21.531 -0.068 1 94.62 192 LEU A N 1
ATOM 1471 C CA . LEU A 1 192 ? 21.812 -21.016 0.235 1 94.62 192 LEU A CA 1
ATOM 1472 C C . LEU A 1 192 ? 21.906 -19.516 -0.011 1 94.62 192 LEU A C 1
ATOM 1474 O O . LEU A 1 192 ? 22.422 -18.781 0.826 1 94.62 192 LEU A O 1
ATOM 1478 N N . VAL A 1 193 ? 21.375 -19.078 -1.098 1 92.94 193 VAL A N 1
ATOM 1479 C CA . VAL A 1 193 ? 21.406 -17.656 -1.441 1 92.94 193 VAL A CA 1
ATOM 1480 C C . VAL A 1 193 ? 20.594 -16.859 -0.424 1 92.94 193 VAL A C 1
ATOM 1482 O O . VAL A 1 193 ? 21.047 -15.812 0.058 1 92.94 193 VAL A O 1
ATOM 1485 N N . ASN A 1 194 ? 19.469 -17.375 -0.066 1 93.62 194 ASN A N 1
ATOM 1486 C CA . ASN A 1 194 ? 18.594 -16.656 0.858 1 93.62 194 ASN A CA 1
ATOM 1487 C C . ASN A 1 194 ? 19.156 -16.672 2.279 1 93.62 194 ASN A C 1
ATOM 1489 O O . ASN A 1 194 ? 18.969 -15.719 3.035 1 93.62 194 ASN A O 1
ATOM 1493 N N . LEU A 1 195 ? 19.875 -17.734 2.615 1 94.06 195 LEU A N 1
ATOM 1494 C CA . LEU A 1 195 ? 20.5 -17.766 3.93 1 94.06 195 LEU A CA 1
ATOM 1495 C C . LEU A 1 195 ? 21.578 -16.703 4.043 1 94.06 195 LEU A C 1
ATOM 1497 O O . LEU A 1 195 ? 21.797 -16.141 5.121 1 94.06 195 LEU A O 1
ATOM 1501 N N . LEU A 1 196 ? 22.25 -16.453 2.959 1 93.88 196 LEU A N 1
ATOM 1502 C CA . LEU A 1 196 ? 23.188 -15.328 2.93 1 93.88 196 LEU A CA 1
ATOM 1503 C C . LEU A 1 196 ? 22.453 -14.016 3.205 1 93.88 196 LEU A C 1
ATOM 1505 O O . LEU A 1 196 ? 22.953 -13.164 3.938 1 93.88 196 LEU A O 1
ATOM 1509 N N . GLY A 1 197 ? 21.328 -13.914 2.629 1 92.81 197 GLY A N 1
ATOM 1510 C CA . GLY A 1 197 ? 20.516 -12.734 2.867 1 92.81 197 GLY A CA 1
ATOM 1511 C C . GLY A 1 197 ? 20.078 -12.594 4.312 1 92.81 197 GLY A C 1
ATOM 1512 O O . GLY A 1 197 ? 20.125 -11.5 4.883 1 92.81 197 GLY A O 1
ATOM 1513 N N . VAL A 1 198 ? 19.703 -13.695 4.902 1 92.19 198 VAL A N 1
ATOM 1514 C CA . VAL A 1 198 ? 19.312 -13.688 6.305 1 92.19 198 VAL A CA 1
ATOM 1515 C C . VAL A 1 198 ? 20.5 -13.266 7.176 1 92.19 198 VAL A C 1
ATOM 1517 O O . VAL A 1 198 ? 20.328 -12.508 8.133 1 92.19 198 VAL A O 1
ATOM 1520 N N . TRP A 1 199 ? 21.594 -13.711 6.75 1 92 199 TRP A N 1
ATOM 1521 C CA . TRP A 1 199 ? 22.797 -13.359 7.496 1 92 199 TRP A CA 1
ATOM 1522 C C . TRP A 1 199 ? 23.094 -11.867 7.359 1 92 199 TRP A C 1
ATOM 1524 O O . TRP A 1 199 ? 23.469 -11.219 8.336 1 92 199 TRP A O 1
ATOM 1534 N N . PHE A 1 200 ? 22.953 -11.297 6.191 1 91 200 PHE A N 1
ATOM 1535 C CA . PHE A 1 200 ? 23.203 -9.883 5.949 1 91 200 PHE A CA 1
ATOM 1536 C C . PHE A 1 200 ? 22.266 -9.016 6.793 1 91 200 PHE A C 1
ATOM 1538 O O . PHE A 1 200 ? 22.672 -7.965 7.297 1 91 200 PHE A O 1
ATOM 1545 N N . PHE A 1 201 ? 21.047 -9.477 6.965 1 90.94 201 PHE A N 1
ATOM 1546 C CA . PHE A 1 201 ? 20.031 -8.656 7.629 1 90.94 201 PHE A CA 1
ATOM 1547 C C . PHE A 1 201 ? 19.594 -9.289 8.945 1 90.94 201 PHE A C 1
ATOM 1549 O O . PHE A 1 201 ? 18.469 -9.086 9.391 1 90.94 201 PHE A O 1
ATOM 1556 N N . ARG A 1 202 ? 20.422 -9.93 9.602 1 87.75 202 ARG A N 1
ATOM 1557 C CA . ARG A 1 202 ? 20.141 -10.734 10.781 1 87.75 202 ARG A CA 1
ATOM 1558 C C . ARG A 1 202 ? 19.625 -9.875 11.922 1 87.75 202 ARG A C 1
ATOM 1560 O O . ARG A 1 202 ? 18.828 -10.344 12.75 1 87.75 202 ARG A O 1
ATOM 1567 N N . ASN A 1 203 ? 20.016 -8.633 11.984 1 85.62 203 ASN A N 1
ATOM 1568 C CA . ASN A 1 203 ? 19.562 -7.742 13.047 1 85.62 203 ASN A CA 1
ATOM 1569 C C . ASN A 1 203 ? 18.062 -7.477 12.969 1 85.62 203 ASN A C 1
ATOM 1571 O O . ASN A 1 203 ? 17.453 -7.027 13.938 1 85.62 203 ASN A O 1
ATOM 1575 N N . TYR A 1 204 ? 17.516 -7.875 11.805 1 82.06 204 TYR A N 1
ATOM 1576 C CA . TYR A 1 204 ? 16.094 -7.613 11.602 1 82.06 204 TYR A CA 1
ATOM 1577 C C . TYR A 1 204 ? 15.305 -8.914 11.523 1 82.06 204 TYR A C 1
ATOM 1579 O O . TYR A 1 204 ? 14.117 -8.906 11.18 1 82.06 204 TYR A O 1
ATOM 1587 N N . ALA A 1 205 ? 15.984 -9.914 11.836 1 78.38 205 ALA A N 1
ATOM 1588 C CA . ALA A 1 205 ? 15.359 -11.234 11.734 1 78.38 205 ALA A CA 1
ATOM 1589 C C . ALA A 1 205 ? 14.492 -11.523 12.953 1 78.38 205 ALA A C 1
ATOM 1591 O O . ALA A 1 205 ? 14.781 -12.438 13.727 1 78.38 205 ALA A O 1
ATOM 1592 N N . ARG A 1 206 ? 13.57 -10.727 13.211 1 76.69 206 ARG A N 1
ATOM 1593 C CA . ARG A 1 206 ? 12.594 -10.875 14.289 1 76.69 206 ARG A CA 1
ATOM 1594 C C . ARG A 1 206 ? 11.188 -10.594 13.789 1 76.69 206 ARG A C 1
ATOM 1596 O O . ARG A 1 206 ? 11 -9.891 12.789 1 76.69 206 ARG A O 1
ATOM 1603 N N . VAL A 1 207 ? 10.258 -11.234 14.484 1 73.94 207 VAL A N 1
ATOM 1604 C CA . VAL A 1 207 ? 8.867 -11.102 14.078 1 73.94 207 VAL A CA 1
ATOM 1605 C C . VAL A 1 207 ? 8.359 -9.695 14.414 1 73.94 207 VAL A C 1
ATOM 1607 O O . VAL A 1 207 ? 7.73 -9.039 13.586 1 73.94 207 VAL A O 1
ATOM 1610 N N . ASN A 1 208 ? 8.594 -9.367 15.617 1 73.5 208 ASN A N 1
ATOM 1611 C CA . ASN A 1 208 ? 8.141 -8.055 16.062 1 73.5 208 ASN A CA 1
ATOM 1612 C C . ASN A 1 208 ? 9.312 -7.156 16.438 1 73.5 208 ASN A C 1
ATOM 1614 O O . ASN A 1 208 ? 10.141 -7.523 17.281 1 73.5 208 ASN A O 1
ATOM 1618 N N . ILE A 1 209 ? 9.375 -6.09 15.656 1 77.94 209 ILE A N 1
ATOM 1619 C CA . ILE A 1 209 ? 10.445 -5.141 15.961 1 77.94 209 ILE A CA 1
ATOM 1620 C C . ILE A 1 209 ? 9.859 -3.734 16.078 1 77.94 209 ILE A C 1
ATOM 1622 O O . ILE A 1 209 ? 8.852 -3.418 15.445 1 77.94 209 ILE A O 1
ATOM 1626 N N . VAL A 1 210 ? 10.383 -3.061 17.047 1 82.12 210 VAL A N 1
ATOM 1627 C CA . VAL A 1 210 ? 10.047 -1.644 17.141 1 82.12 210 VAL A CA 1
ATOM 1628 C C . VAL A 1 210 ? 10.781 -0.861 16.047 1 82.12 210 VAL A C 1
ATOM 1630 O O . VAL A 1 210 ? 12.008 -0.912 15.969 1 82.12 210 VAL A O 1
ATOM 1633 N N . TYR A 1 211 ? 10.078 -0.291 15.258 1 90.31 211 TYR A N 1
ATOM 1634 C CA . TYR A 1 211 ? 10.672 0.483 14.172 1 90.31 211 TYR A CA 1
ATOM 1635 C C . TYR A 1 211 ? 11.039 1.888 14.641 1 90.31 211 TYR A C 1
ATOM 1637 O O . TYR A 1 211 ? 10.18 2.625 15.133 1 90.31 211 TYR A O 1
ATOM 1645 N N . ARG A 1 212 ? 12.258 2.256 14.445 1 87.75 212 ARG A N 1
ATOM 1646 C CA . ARG A 1 212 ? 12.727 3.576 14.859 1 87.75 212 ARG A CA 1
ATOM 1647 C C . ARG A 1 212 ? 12.703 4.555 13.688 1 87.75 212 ARG A C 1
ATOM 1649 O O . ARG A 1 212 ? 12.562 5.762 13.883 1 87.75 212 ARG A O 1
ATOM 1656 N N . ASN A 1 213 ? 12.922 4.051 12.562 1 91.25 213 ASN A N 1
ATOM 1657 C CA . ASN A 1 213 ? 12.906 4.852 11.336 1 91.25 213 ASN A CA 1
ATOM 1658 C C . ASN A 1 213 ? 12.312 4.074 10.172 1 91.25 213 ASN A C 1
ATOM 1660 O O . ASN A 1 213 ? 11.969 2.9 10.305 1 91.25 213 ASN A O 1
ATOM 1664 N N . ALA A 1 214 ? 12.125 4.762 9.07 1 91.38 214 ALA A N 1
ATOM 1665 C CA . ALA A 1 214 ? 11.531 4.168 7.883 1 91.38 214 ALA A CA 1
ATOM 1666 C C . ALA A 1 214 ? 12.406 3.055 7.32 1 91.38 214 ALA A C 1
ATOM 1668 O O . ALA A 1 214 ? 11.906 2.045 6.824 1 91.38 214 ALA A O 1
ATOM 1669 N N . GLU A 1 215 ? 13.648 3.205 7.438 1 92.75 215 GLU A N 1
ATOM 1670 C CA . GLU A 1 215 ? 14.602 2.225 6.918 1 92.75 215 GLU A CA 1
ATOM 1671 C C . GLU A 1 215 ? 14.453 0.884 7.633 1 92.75 215 GLU A C 1
ATOM 1673 O O . GLU A 1 215 ? 14.609 -0.173 7.02 1 92.75 215 GLU A O 1
ATOM 1678 N N . ASP A 1 216 ? 14.18 0.946 8.875 1 92.81 216 ASP A N 1
ATOM 1679 C CA . ASP A 1 216 ? 13.984 -0.277 9.648 1 92.81 216 ASP A CA 1
ATOM 1680 C C . ASP A 1 216 ? 12.875 -1.136 9.055 1 92.81 216 ASP A C 1
ATOM 1682 O O . ASP A 1 216 ? 13 -2.359 8.977 1 92.81 216 ASP A O 1
ATOM 1686 N N . MET A 1 217 ? 11.828 -0.492 8.68 1 93.88 217 MET A N 1
ATOM 1687 C CA . MET A 1 217 ? 10.703 -1.231 8.117 1 93.88 217 MET A CA 1
ATOM 1688 C C . MET A 1 217 ? 11.086 -1.886 6.797 1 93.88 217 MET A C 1
ATOM 1690 O O . MET A 1 217 ? 10.727 -3.035 6.539 1 93.88 217 MET A O 1
ATOM 1694 N N . ASN A 1 218 ? 11.758 -1.132 5.996 1 96.25 218 ASN A N 1
ATOM 1695 C CA . ASN A 1 218 ? 12.211 -1.666 4.715 1 96.25 218 ASN A CA 1
ATOM 1696 C C . ASN A 1 218 ? 13.203 -2.807 4.898 1 96.25 218 ASN A C 1
ATOM 1698 O O . ASN A 1 218 ? 13.086 -3.852 4.258 1 96.25 218 ASN A O 1
ATOM 1702 N N . TYR A 1 219 ? 14.172 -2.635 5.828 1 94.88 219 TYR A N 1
ATOM 1703 C CA . TYR A 1 219 ? 15.141 -3.682 6.117 1 94.88 219 TYR A CA 1
ATOM 1704 C C . TYR A 1 219 ? 14.461 -4.934 6.656 1 94.88 219 TYR A C 1
ATOM 1706 O O . TYR A 1 219 ? 14.797 -6.051 6.258 1 94.88 219 TYR A O 1
ATOM 1714 N N . HIS A 1 220 ? 13.594 -4.695 7.5 1 95.31 220 HIS A N 1
ATOM 1715 C CA . HIS A 1 220 ? 12.836 -5.812 8.055 1 95.31 220 HIS A CA 1
ATOM 1716 C C . HIS A 1 220 ? 12.078 -6.562 6.973 1 95.31 220 HIS A C 1
ATOM 1718 O O . HIS A 1 220 ? 12.039 -7.797 6.973 1 95.31 220 HIS A O 1
ATOM 1724 N N . SER A 1 221 ? 11.422 -5.816 6.09 1 96.06 221 SER A N 1
ATOM 1725 C CA . SER A 1 221 ? 10.672 -6.438 5.004 1 96.06 221 SER A CA 1
ATOM 1726 C C . SER A 1 221 ? 11.578 -7.289 4.121 1 96.06 221 SER A C 1
ATOM 1728 O O . SER A 1 221 ? 11.188 -8.375 3.686 1 96.06 221 SER A O 1
ATOM 1730 N N . VAL A 1 222 ? 12.75 -6.793 3.854 1 95.06 222 VAL A N 1
ATOM 1731 C CA . VAL A 1 222 ? 13.734 -7.539 3.072 1 95.06 222 VAL A CA 1
ATOM 1732 C C . VAL A 1 222 ? 14.117 -8.82 3.814 1 95.06 222 VAL A C 1
ATOM 1734 O O . VAL A 1 222 ? 14.172 -9.898 3.219 1 95.06 222 VAL A O 1
ATOM 1737 N N . CYS A 1 223 ? 14.367 -8.688 5.035 1 94.38 223 CYS A N 1
ATOM 1738 C CA . CYS A 1 223 ? 14.734 -9.836 5.855 1 94.38 223 CYS A CA 1
ATOM 1739 C C . CYS A 1 223 ? 13.625 -10.883 5.852 1 94.38 223 CYS A C 1
ATOM 1741 O O . CYS A 1 223 ? 13.891 -12.07 5.691 1 94.38 223 CYS A O 1
ATOM 1743 N N . LEU A 1 224 ? 12.43 -10.422 6.031 1 94.38 224 LEU A N 1
ATOM 1744 C CA . LEU A 1 224 ? 11.297 -11.352 6.031 1 94.38 224 LEU A CA 1
ATOM 1745 C C . LEU A 1 224 ? 11.148 -12.023 4.672 1 94.38 224 LEU A C 1
ATOM 1747 O O . LEU A 1 224 ? 10.758 -13.188 4.59 1 94.38 224 LEU A O 1
ATOM 1751 N N . HIS A 1 225 ? 11.398 -11.242 3.648 1 95.19 225 HIS A N 1
ATOM 1752 C CA . HIS A 1 225 ? 11.32 -11.797 2.301 1 95.19 225 HIS A CA 1
ATOM 1753 C C . HIS A 1 225 ? 12.297 -12.953 2.125 1 95.19 225 HIS A C 1
ATOM 1755 O O . HIS A 1 225 ? 11.898 -14.047 1.701 1 95.19 225 HIS A O 1
ATOM 1761 N N . VAL A 1 226 ? 13.523 -12.742 2.502 1 94.12 226 VAL A N 1
ATOM 1762 C CA . VAL A 1 226 ? 14.539 -13.773 2.336 1 94.12 226 VAL A CA 1
ATOM 1763 C C . VAL A 1 226 ? 14.273 -14.922 3.307 1 94.12 226 VAL A C 1
ATOM 1765 O O . VAL A 1 226 ? 14.531 -16.078 2.988 1 94.12 226 VAL A O 1
ATOM 1768 N N . LEU A 1 227 ? 13.789 -14.617 4.422 1 93.81 227 LEU A N 1
ATOM 1769 C CA . LEU A 1 227 ? 13.422 -15.648 5.383 1 93.81 227 LEU A CA 1
ATOM 1770 C C . LEU A 1 227 ? 12.281 -16.5 4.848 1 93.81 227 LEU A C 1
ATOM 1772 O O . LEU A 1 227 ? 12.32 -17.734 4.945 1 93.81 227 LEU A O 1
ATOM 1776 N N . ALA A 1 228 ? 11.289 -15.828 4.328 1 93.69 228 ALA A N 1
ATOM 1777 C CA . ALA A 1 228 ? 10.156 -16.531 3.748 1 93.69 228 ALA A CA 1
ATOM 1778 C C . ALA A 1 228 ? 10.602 -17.453 2.607 1 93.69 228 ALA A C 1
ATOM 1780 O O . ALA A 1 228 ? 10.18 -18.609 2.527 1 93.69 228 ALA A O 1
ATOM 1781 N N . ASP A 1 229 ? 11.414 -16.922 1.797 1 92.81 229 ASP A N 1
ATOM 1782 C CA . ASP A 1 229 ? 11.953 -17.719 0.707 1 92.81 229 ASP A CA 1
ATOM 1783 C C . ASP A 1 229 ? 12.766 -18.906 1.245 1 92.81 229 ASP A C 1
ATOM 1785 O O . ASP A 1 229 ? 12.734 -20 0.674 1 92.81 229 ASP A O 1
ATOM 1789 N N . SER A 1 230 ? 13.523 -18.688 2.297 1 94.06 230 SER A N 1
ATOM 1790 C CA . SER A 1 230 ? 14.289 -19.766 2.932 1 94.06 230 SER A CA 1
ATOM 1791 C C . SER A 1 230 ? 13.367 -20.844 3.496 1 94.06 230 SER A C 1
ATOM 1793 O O . SER A 1 230 ? 13.617 -22.031 3.314 1 94.06 230 SER A O 1
ATOM 1795 N N . ILE A 1 231 ? 12.359 -20.422 4.145 1 93.75 231 ILE A N 1
ATOM 1796 C CA . ILE A 1 231 ? 11.391 -21.344 4.73 1 93.75 231 ILE A CA 1
ATOM 1797 C C . ILE A 1 231 ? 10.719 -22.156 3.629 1 93.75 231 ILE A C 1
ATOM 1799 O O . ILE A 1 231 ? 10.547 -23.375 3.762 1 93.75 231 ILE A O 1
ATOM 1803 N N . ARG A 1 232 ? 10.383 -21.484 2.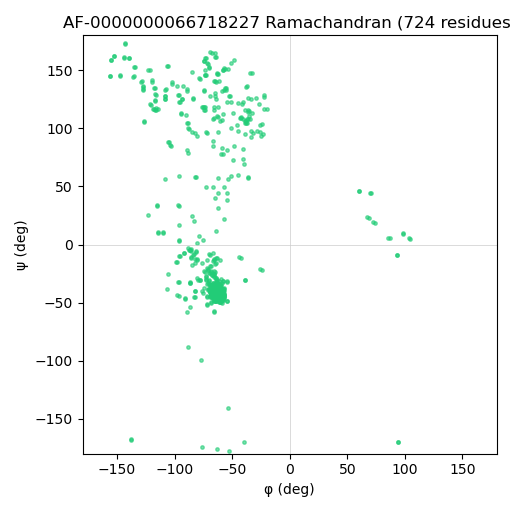58 1 90.69 232 ARG A N 1
ATOM 1804 C CA . ARG A 1 232 ? 9.766 -22.172 1.443 1 90.69 232 ARG A CA 1
ATOM 1805 C C . ARG A 1 232 ? 10.703 -23.234 0.875 1 90.69 232 ARG A C 1
ATOM 1807 O O . ARG A 1 232 ? 10.289 -24.375 0.654 1 90.69 232 ARG A O 1
ATOM 1814 N N . SER A 1 233 ? 11.977 -22.891 0.663 1 92.5 233 SER A N 1
ATOM 1815 C CA . SER A 1 233 ? 12.961 -23.812 0.122 1 92.5 233 SER A CA 1
ATOM 1816 C C . SER A 1 233 ? 13.211 -24.969 1.087 1 92.5 233 SER A C 1
ATOM 1818 O O . SER A 1 233 ? 13.297 -26.125 0.672 1 92.5 233 SER A O 1
ATOM 1820 N N . ALA A 1 234 ? 13.352 -24.656 2.311 1 93.38 234 ALA A N 1
ATOM 1821 C CA . ALA A 1 234 ? 13.547 -25.703 3.32 1 93.38 234 ALA A CA 1
ATOM 1822 C C . ALA A 1 234 ? 12.359 -26.656 3.369 1 93.38 234 ALA A C 1
ATOM 1824 O O . ALA A 1 234 ? 12.539 -27.859 3.51 1 93.38 234 ALA A O 1
ATOM 1825 N N . GLY A 1 235 ? 11.172 -26.094 3.309 1 91.75 235 GLY A N 1
ATOM 1826 C CA . GLY A 1 235 ? 9.977 -26.922 3.27 1 91.75 235 GLY A CA 1
ATOM 1827 C C . GLY A 1 235 ? 9.953 -27.875 2.094 1 91.75 235 GLY A C 1
ATOM 1828 O O . GLY A 1 235 ? 9.586 -29.047 2.244 1 91.75 235 GLY A O 1
ATOM 1829 N N . LEU A 1 236 ? 10.383 -27.391 0.954 1 88.19 236 LEU A N 1
ATOM 1830 C CA . LEU A 1 236 ? 10.43 -28.234 -0.24 1 88.19 236 LEU A CA 1
ATOM 1831 C C . LEU A 1 236 ? 11.469 -29.344 -0.085 1 88.19 236 LEU A C 1
ATOM 1833 O O . LEU A 1 236 ? 11.227 -30.484 -0.485 1 88.19 236 LEU A O 1
ATOM 1837 N N . ILE A 1 237 ? 12.594 -29.016 0.449 1 91.25 237 ILE A N 1
ATOM 1838 C CA . ILE A 1 237 ? 13.656 -30 0.674 1 91.25 237 ILE A CA 1
ATOM 1839 C C . ILE A 1 237 ? 13.18 -31.062 1.66 1 91.25 237 ILE A C 1
ATOM 1841 O O . ILE A 1 237 ? 13.344 -32.25 1.42 1 91.25 237 ILE A O 1
ATOM 1845 N N . LEU A 1 238 ? 12.586 -30.578 2.713 1 90.88 238 LEU A N 1
ATOM 1846 C CA . LEU A 1 238 ? 12.07 -31.516 3.715 1 90.88 238 LEU A CA 1
ATOM 1847 C C . LEU A 1 238 ? 10.992 -32.406 3.119 1 90.88 238 LEU A C 1
ATOM 1849 O O . LEU A 1 238 ? 10.953 -33.594 3.402 1 90.88 238 LEU A O 1
ATOM 1853 N N . ALA A 1 239 ? 10.125 -31.844 2.369 1 88.25 239 ALA A N 1
ATOM 1854 C CA . ALA A 1 239 ? 9.086 -32.625 1.711 1 88.25 239 ALA A CA 1
ATOM 1855 C C . ALA A 1 239 ? 9.695 -33.719 0.835 1 88.25 239 ALA A C 1
ATOM 1857 O O . ALA A 1 239 ? 9.242 -34.875 0.863 1 88.25 239 ALA A O 1
ATOM 1858 N N . SER A 1 240 ? 10.727 -33.344 0.127 1 86.25 240 SER A N 1
ATOM 1859 C CA . SER A 1 240 ? 11.406 -34.312 -0.735 1 86.25 240 SER A CA 1
ATOM 1860 C C . SER A 1 240 ? 12.07 -35.406 0.083 1 86.25 240 SER A C 1
ATOM 1862 O O . SER A 1 240 ? 12.039 -36.594 -0.304 1 86.25 240 SER A O 1
ATOM 1864 N N . TRP A 1 241 ? 12.672 -35 1.137 1 87.88 241 TRP A N 1
ATOM 1865 C CA . TRP A 1 241 ? 13.328 -35.969 2.008 1 87.88 241 TRP A CA 1
ATOM 1866 C C . TRP A 1 241 ? 12.312 -36.938 2.619 1 87.88 241 TRP A C 1
ATOM 1868 O O . TRP A 1 241 ? 12.531 -38.156 2.65 1 87.88 241 TRP A O 1
ATOM 1878 N N . PHE A 1 242 ? 11.219 -36.469 3.07 1 88.12 242 PHE A N 1
ATOM 1879 C CA . PHE A 1 242 ? 10.18 -37.312 3.666 1 88.12 242 PHE A CA 1
ATOM 1880 C C . PHE A 1 242 ? 9.562 -38.219 2.623 1 88.12 242 PHE A C 1
ATOM 1882 O O . PHE A 1 242 ? 9.234 -39.375 2.92 1 88.12 242 PHE A O 1
ATOM 1889 N N . LEU A 1 243 ? 9.414 -37.75 1.453 1 83.81 243 LEU A N 1
ATOM 1890 C CA . LEU A 1 243 ? 8.883 -38.562 0.369 1 83.81 243 LEU A CA 1
ATOM 1891 C C . LEU A 1 243 ? 9.812 -39.719 0.051 1 83.81 243 LEU A C 1
ATOM 1893 O O . LEU A 1 243 ? 9.352 -40.812 -0.225 1 83.81 243 LEU A O 1
ATOM 1897 N N . SER A 1 244 ? 11.094 -39.438 0.152 1 85 244 SER A N 1
ATOM 1898 C CA . SER A 1 244 ? 12.07 -40.5 -0.106 1 85 244 SER A CA 1
ATOM 1899 C C . SER A 1 244 ? 12.023 -41.594 0.969 1 85 244 SER A C 1
ATOM 1901 O O . SER A 1 244 ? 12.367 -42.719 0.713 1 85 244 SER A O 1
ATOM 1903 N N . LEU A 1 245 ? 11.578 -41.188 2.129 1 88.88 245 LEU A N 1
ATOM 1904 C CA . LEU A 1 245 ? 11.438 -42.156 3.223 1 88.88 245 LEU A CA 1
ATOM 1905 C C . LEU A 1 245 ? 10.117 -42.906 3.125 1 88.88 245 LEU A C 1
ATOM 1907 O O . LEU A 1 245 ? 9.859 -43.812 3.91 1 88.88 245 LEU A O 1
ATOM 1911 N N . GLY A 1 246 ? 9.227 -42.531 2.25 1 83.25 246 GLY A N 1
ATOM 1912 C CA . GLY A 1 246 ? 7.977 -43.219 2.006 1 83.25 246 GLY A CA 1
ATOM 1913 C C . GLY A 1 246 ? 6.797 -42.594 2.727 1 83.25 246 GLY A C 1
ATOM 1914 O O . GLY A 1 246 ? 5.719 -43.188 2.793 1 83.25 246 GLY A O 1
ATOM 1915 N N . ILE A 1 247 ? 7.039 -41.5 3.258 1 83.94 247 ILE A N 1
ATOM 1916 C CA . ILE A 1 247 ? 5.949 -40.844 3.965 1 83.94 247 ILE A CA 1
ATOM 1917 C C . ILE A 1 247 ? 4.98 -40.219 2.959 1 83.94 247 ILE A C 1
ATOM 1919 O O . ILE A 1 247 ? 5.375 -39.375 2.156 1 83.94 247 ILE A O 1
ATOM 1923 N N . GLU A 1 248 ? 3.793 -40.719 3.047 1 81.69 248 GLU A N 1
ATOM 1924 C CA . GLU A 1 248 ? 2.773 -40.188 2.146 1 81.69 248 GLU A CA 1
ATOM 1925 C C . GLU A 1 248 ? 2.33 -38.781 2.576 1 81.69 248 GLU A C 1
ATOM 1927 O O . GLU A 1 248 ? 2.379 -38.438 3.762 1 81.69 248 GLU A O 1
ATOM 1932 N N . ASN A 1 249 ? 2.012 -37.906 1.739 1 83.88 249 ASN A N 1
ATOM 1933 C CA . ASN A 1 249 ? 1.457 -36.594 1.947 1 83.88 249 ASN A CA 1
ATOM 1934 C C . ASN A 1 249 ? 2.475 -35.656 2.596 1 83.88 249 ASN A C 1
ATOM 1936 O O . ASN A 1 249 ? 2.104 -34.75 3.35 1 83.88 249 ASN A O 1
ATOM 1940 N N . ALA A 1 250 ? 3.727 -35.969 2.445 1 84.88 250 ALA A N 1
ATOM 1941 C CA . ALA A 1 250 ? 4.793 -35.156 2.996 1 84.88 250 ALA A CA 1
ATOM 1942 C C . ALA A 1 250 ? 4.773 -33.75 2.385 1 84.88 250 ALA A C 1
ATOM 1944 O O . ALA A 1 250 ? 4.984 -32.75 3.084 1 84.88 250 ALA A O 1
ATOM 1945 N N . GLU A 1 251 ? 4.508 -33.625 1.164 1 85.25 251 GLU A N 1
ATOM 1946 C CA . GLU A 1 251 ? 4.484 -32.312 0.486 1 85.25 251 GLU A CA 1
ATOM 1947 C C . GLU A 1 251 ? 3.334 -31.453 0.993 1 85.25 251 GLU A C 1
ATOM 1949 O O . GLU A 1 251 ? 3.502 -30.25 1.191 1 85.25 251 GLU A O 1
ATOM 1954 N N . VAL A 1 252 ? 2.199 -32.062 1.18 1 85.88 252 VAL A N 1
ATOM 1955 C CA . VAL A 1 252 ? 1.024 -31.375 1.69 1 85.88 252 VAL A CA 1
ATOM 1956 C C . VAL A 1 252 ? 1.334 -30.781 3.061 1 85.88 252 VAL A C 1
ATOM 1958 O O . VAL A 1 252 ? 1.08 -29.594 3.301 1 85.88 252 VAL A O 1
ATOM 1961 N N . LEU A 1 253 ? 1.899 -31.547 3.818 1 88.12 253 LEU A N 1
ATOM 1962 C CA . LEU A 1 253 ? 2.182 -31.125 5.188 1 88.12 253 LEU A CA 1
ATOM 1963 C C . LEU A 1 253 ? 3.236 -30.031 5.215 1 88.12 253 LEU A C 1
ATOM 1965 O O . LEU A 1 253 ? 3.041 -28.984 5.852 1 88.12 253 LEU A O 1
ATOM 1969 N N . CYS A 1 254 ? 4.289 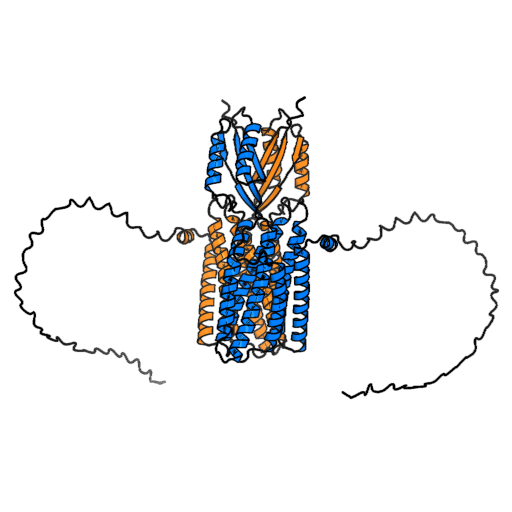-30.25 4.543 1 90.06 254 CYS A N 1
ATOM 1970 C CA . CYS A 1 254 ? 5.391 -29.297 4.566 1 90.06 254 CYS A CA 1
ATOM 1971 C C . CYS A 1 254 ? 4.973 -27.953 3.959 1 90.06 254 CYS A C 1
ATOM 1973 O O . CYS A 1 254 ? 5.172 -26.906 4.566 1 90.06 254 CYS A O 1
ATOM 1975 N N . LEU A 1 255 ? 4.355 -27.953 2.809 1 90.69 255 LEU A N 1
ATOM 1976 C CA . LEU A 1 255 ? 3.947 -26.719 2.145 1 90.69 255 LEU A CA 1
ATOM 1977 C C . LEU A 1 255 ? 2.83 -26.031 2.916 1 90.69 255 LEU A C 1
ATOM 1979 O O . LEU A 1 255 ? 2.762 -24.797 2.951 1 90.69 255 LEU A O 1
ATOM 1983 N N . GLY A 1 256 ? 1.983 -26.844 3.49 1 92.19 256 GLY A N 1
ATOM 1984 C CA . GLY A 1 256 ? 0.944 -26.266 4.332 1 92.19 256 GLY A CA 1
ATOM 1985 C C . GLY A 1 256 ? 1.492 -25.531 5.539 1 92.19 256 GLY A C 1
ATOM 1986 O O . GLY A 1 256 ? 1.094 -24.406 5.816 1 92.19 256 GLY A O 1
ATOM 1987 N N . ILE A 1 257 ? 2.414 -26.141 6.188 1 94.62 257 ILE A N 1
ATOM 1988 C CA . ILE A 1 257 ? 3.035 -25.531 7.363 1 94.62 257 ILE A CA 1
ATOM 1989 C C . ILE A 1 257 ? 3.793 -24.281 6.957 1 94.62 257 ILE A C 1
ATOM 1991 O O . ILE A 1 257 ? 3.715 -23.25 7.637 1 94.62 257 ILE A O 1
ATOM 1995 N N . VAL A 1 258 ? 4.484 -24.375 5.832 1 94.31 258 VAL A N 1
ATOM 1996 C CA . VAL A 1 258 ? 5.242 -23.234 5.336 1 94.31 258 VAL A CA 1
ATOM 1997 C C . VAL A 1 258 ? 4.293 -22.078 5.031 1 94.31 258 VAL A C 1
ATOM 1999 O O . VAL A 1 258 ? 4.59 -20.922 5.352 1 94.31 258 VAL A O 1
ATOM 2002 N N . SER A 1 259 ? 3.205 -22.375 4.43 1 95.38 259 SER A N 1
ATOM 2003 C CA . SER A 1 259 ? 2.225 -21.359 4.082 1 95.38 259 SER A CA 1
ATOM 2004 C C . SER A 1 259 ? 1.737 -20.609 5.32 1 95.38 259 SER A C 1
ATOM 2006 O O . SER A 1 259 ? 1.716 -19.391 5.344 1 95.38 259 SER A O 1
ATOM 2008 N N . VAL A 1 260 ? 1.422 -21.328 6.379 1 95.75 260 VAL A N 1
ATOM 2009 C CA . VAL A 1 260 ? 0.93 -20.734 7.617 1 95.75 260 VAL A CA 1
ATOM 2010 C C . VAL A 1 260 ? 2.051 -19.953 8.297 1 95.75 260 VAL A C 1
ATOM 2012 O O . VAL A 1 260 ? 1.823 -18.844 8.805 1 95.75 260 VAL A O 1
ATOM 2015 N N . ALA A 1 261 ? 3.209 -20.5 8.25 1 95.31 261 ALA A N 1
ATOM 2016 C CA . ALA A 1 261 ? 4.355 -19.844 8.875 1 95.31 261 ALA A CA 1
ATOM 2017 C C . ALA A 1 261 ? 4.637 -18.5 8.227 1 95.31 261 ALA A C 1
ATOM 2019 O O . ALA A 1 261 ? 4.816 -17.484 8.914 1 95.31 261 ALA A O 1
ATOM 2020 N N . VAL A 1 262 ? 4.648 -18.484 6.906 1 95.12 262 VAL A N 1
ATOM 2021 C CA . VAL A 1 262 ? 4.926 -17.25 6.176 1 95.12 262 VAL A CA 1
ATOM 2022 C C . VAL A 1 262 ? 3.818 -16.234 6.441 1 95.12 262 VAL A C 1
ATOM 2024 O O . VAL A 1 262 ? 4.09 -15.055 6.676 1 95.12 262 VAL A O 1
ATOM 2027 N N . PHE A 1 263 ? 2.627 -16.656 6.527 1 95.06 263 PHE A N 1
ATOM 2028 C CA . PHE A 1 263 ? 1.483 -15.789 6.781 1 95.06 263 PHE A CA 1
ATOM 2029 C C . PHE A 1 263 ? 1.604 -15.125 8.148 1 95.06 263 PHE A C 1
ATOM 2031 O O . PHE A 1 263 ? 1.467 -13.898 8.258 1 95.06 263 PHE A O 1
ATOM 2038 N N . MET A 1 264 ? 1.911 -15.875 9.109 1 94.5 264 MET A N 1
ATOM 2039 C CA . MET A 1 264 ? 1.991 -15.367 10.477 1 94.5 264 MET A CA 1
ATOM 2040 C C . MET A 1 264 ? 3.189 -14.445 10.648 1 94.5 264 MET A C 1
ATOM 2042 O O . MET A 1 264 ? 3.131 -13.477 11.406 1 94.5 264 MET A O 1
ATOM 2046 N N . LEU A 1 265 ? 4.16 -14.734 9.914 1 92.88 265 LEU A N 1
ATOM 2047 C CA . LEU A 1 265 ? 5.402 -13.977 10.016 1 92.88 265 LEU A CA 1
ATOM 2048 C C . LEU A 1 265 ? 5.23 -12.578 9.43 1 92.88 265 LEU A C 1
ATOM 2050 O O . LEU A 1 265 ? 5.816 -11.617 9.922 1 92.88 265 LEU A O 1
ATOM 2054 N N . VAL A 1 266 ? 4.426 -12.469 8.414 1 95.19 266 VAL A N 1
ATOM 2055 C CA . VAL A 1 266 ? 4.418 -11.242 7.625 1 95.19 266 VAL A CA 1
ATOM 2056 C C . VAL A 1 266 ? 3.273 -10.344 8.078 1 95.19 266 VAL A C 1
ATOM 2058 O O . VAL A 1 266 ? 3.318 -9.125 7.887 1 95.19 266 VAL A O 1
ATOM 2061 N N . LEU A 1 267 ? 2.268 -10.812 8.836 1 94.69 267 LEU A N 1
ATOM 2062 C CA . LEU A 1 267 ? 1.043 -10.102 9.18 1 94.69 267 LEU A CA 1
ATOM 2063 C C . LEU A 1 267 ? 1.349 -8.875 10.031 1 94.69 267 LEU A C 1
ATOM 2065 O O . LEU A 1 267 ? 0.792 -7.801 9.805 1 94.69 267 LEU A O 1
ATOM 2069 N N . PRO A 1 268 ? 2.299 -8.969 11 1 94.94 268 PRO A N 1
ATOM 2070 C CA . PRO A 1 268 ? 2.602 -7.785 11.812 1 94.94 268 PRO A CA 1
ATOM 2071 C C . PRO A 1 268 ? 3.18 -6.641 10.984 1 94.94 268 PRO A C 1
ATOM 2073 O O . PRO A 1 268 ? 2.832 -5.477 11.203 1 94.94 268 PRO A O 1
ATOM 2076 N N . LEU A 1 269 ? 4.09 -6.98 10.078 1 95.62 269 LEU A N 1
ATOM 2077 C CA . LEU A 1 269 ? 4.672 -5.953 9.219 1 95.62 269 LEU A CA 1
ATOM 2078 C C . LEU A 1 269 ? 3.604 -5.312 8.344 1 95.62 269 LEU A C 1
ATOM 2080 O O . LEU A 1 269 ? 3.596 -4.094 8.156 1 95.62 269 LEU A O 1
ATOM 2084 N N . PHE A 1 270 ? 2.719 -6.133 7.848 1 96.19 270 PHE A N 1
ATOM 2085 C CA . PHE A 1 270 ? 1.621 -5.656 7.016 1 96.19 270 PHE A CA 1
ATOM 2086 C C . PHE A 1 270 ? 0.772 -4.637 7.77 1 96.19 270 PHE A C 1
ATOM 2088 O O . PHE A 1 270 ? 0.479 -3.559 7.25 1 96.19 270 PHE A O 1
ATOM 2095 N N . LYS A 1 271 ? 0.459 -4.918 8.969 1 95.12 271 LYS A N 1
ATOM 2096 C CA . LYS A 1 271 ? -0.364 -4.039 9.797 1 95.12 271 LYS A CA 1
ATOM 2097 C C . LYS A 1 271 ? 0.385 -2.758 10.148 1 95.12 271 LYS A C 1
ATOM 2099 O O . LYS A 1 271 ? -0.172 -1.662 10.062 1 95.12 271 LYS A O 1
ATOM 2104 N N . ALA A 1 272 ? 1.592 -2.896 10.484 1 94.94 272 ALA A N 1
ATOM 2105 C CA . ALA A 1 272 ? 2.389 -1.747 10.906 1 94.94 272 ALA A CA 1
ATOM 2106 C C . ALA A 1 272 ? 2.572 -0.755 9.766 1 94.94 272 ALA A C 1
ATOM 2108 O O . ALA A 1 272 ? 2.393 0.451 9.945 1 94.94 272 ALA A O 1
ATOM 2109 N N . THR A 1 273 ? 2.963 -1.294 8.625 1 96.94 273 THR A N 1
ATOM 2110 C CA . THR A 1 273 ? 3.166 -0.42 7.469 1 96.94 273 THR A CA 1
ATOM 2111 C C . THR A 1 273 ? 1.843 0.193 7.02 1 96.94 273 THR A C 1
ATOM 2113 O O . THR A 1 273 ? 1.791 1.37 6.652 1 96.94 273 THR A O 1
ATOM 2116 N N . GLY A 1 274 ? 0.775 -0.578 7.078 1 96.62 274 GLY A N 1
ATOM 2117 C CA . GLY A 1 274 ? -0.542 -0.055 6.758 1 96.62 274 GLY A CA 1
ATOM 2118 C C . GLY A 1 274 ? -0.964 1.096 7.652 1 96.62 274 GLY A C 1
ATOM 2119 O O . GLY A 1 274 ? -1.507 2.094 7.172 1 96.62 274 GLY A O 1
ATOM 2120 N N . ASN A 1 275 ? -0.667 1.015 8.867 1 95.12 275 ASN A N 1
ATOM 2121 C CA . ASN A 1 275 ? -1.019 2.057 9.828 1 95.12 275 ASN A CA 1
ATOM 2122 C C . ASN A 1 275 ? -0.305 3.369 9.516 1 95.12 275 ASN A C 1
ATOM 2124 O O . ASN A 1 275 ? -0.898 4.441 9.625 1 95.12 275 ASN A O 1
ATOM 2128 N N . ILE A 1 276 ? 0.908 3.283 9.133 1 96.06 276 ILE A N 1
ATOM 2129 C CA . ILE A 1 276 ? 1.677 4.48 8.805 1 96.06 276 ILE A CA 1
ATOM 2130 C C . ILE A 1 276 ? 1.107 5.129 7.543 1 96.06 276 ILE A C 1
ATOM 2132 O O . ILE A 1 276 ? 0.923 6.348 7.496 1 96.06 276 ILE A O 1
ATOM 2136 N N . LEU A 1 277 ? 0.803 4.266 6.59 1 96.69 277 LEU A N 1
ATOM 2137 C CA . LEU A 1 277 ? 0.302 4.777 5.32 1 96.69 277 LEU A CA 1
ATOM 2138 C C . LEU A 1 277 ? -1.083 5.391 5.492 1 96.69 277 LEU A C 1
ATOM 2140 O O . LEU A 1 277 ? -1.452 6.312 4.758 1 96.69 277 LEU A O 1
ATOM 2144 N N . LEU A 1 278 ? -1.812 4.98 6.527 1 96.38 278 LEU A N 1
ATOM 2145 C CA . LEU A 1 278 ? -3.152 5.48 6.805 1 96.38 278 LEU A CA 1
ATOM 2146 C C . LEU A 1 278 ? -3.096 6.766 7.625 1 96.38 278 LEU A C 1
ATOM 2148 O O . LEU A 1 278 ? -4.125 7.398 7.867 1 96.38 278 LEU A O 1
ATOM 2152 N N . GLN A 1 279 ? -1.928 7.141 8.023 1 95.06 279 GLN A N 1
ATOM 2153 C CA . GLN A 1 279 ? -1.717 8.344 8.82 1 95.06 279 GLN A CA 1
ATOM 2154 C C . GLN A 1 279 ? -2.467 8.266 10.148 1 95.06 279 GLN A C 1
ATOM 2156 O O . GLN A 1 279 ? -3.162 9.211 10.531 1 95.06 279 GLN A O 1
ATOM 2161 N N . ILE A 1 280 ? -2.344 7.133 10.781 1 92.5 280 ILE A N 1
ATOM 2162 C CA . ILE A 1 280 ? -2.912 6.977 12.109 1 92.5 280 ILE A CA 1
ATOM 2163 C C . ILE A 1 280 ? -2.055 7.727 13.133 1 92.5 280 ILE A C 1
ATOM 2165 O O . ILE A 1 280 ? -0.886 8.023 12.867 1 92.5 280 ILE A O 1
ATOM 2169 N N . ALA A 1 281 ? -2.643 8.055 14.227 1 92 281 ALA A N 1
ATOM 2170 C CA . ALA A 1 281 ? -1.9 8.727 15.289 1 92 281 ALA A CA 1
ATOM 2171 C C . ALA A 1 281 ? -0.707 7.887 15.734 1 92 281 ALA A C 1
ATOM 2173 O O . ALA A 1 281 ? -0.732 6.656 15.641 1 92 281 ALA A O 1
ATOM 2174 N N . PRO A 1 282 ? 0.302 8.57 16.172 1 90.19 282 PRO A N 1
ATOM 2175 C CA . PRO A 1 282 ? 1.497 7.828 16.594 1 90.19 282 PRO A CA 1
ATOM 2176 C C . PRO A 1 282 ? 1.202 6.781 17.656 1 90.19 282 PRO A C 1
ATOM 2178 O O . PRO A 1 282 ? 0.505 7.07 18.641 1 90.19 282 PRO A O 1
ATOM 2181 N N . SER A 1 283 ? 1.757 5.668 17.422 1 83.5 283 SER A N 1
ATOM 2182 C CA . SER A 1 283 ? 1.461 4.531 18.281 1 83.5 283 SER A CA 1
ATOM 2183 C C . SER A 1 283 ? 2.162 4.66 19.625 1 83.5 283 SER A C 1
ATOM 2185 O O . SER A 1 283 ? 1.739 4.059 20.625 1 83.5 283 SER A O 1
ATOM 2187 N N . ASN A 1 284 ? 3.182 5.395 19.656 1 84.19 284 ASN A N 1
ATOM 2188 C CA . ASN A 1 284 ? 3.963 5.527 20.875 1 84.19 284 ASN A CA 1
ATOM 2189 C C . ASN A 1 284 ? 3.336 6.539 21.828 1 84.19 284 ASN A C 1
ATOM 2191 O O . ASN A 1 284 ? 3.816 6.719 22.953 1 84.19 284 ASN A O 1
ATOM 2195 N N . VAL A 1 285 ? 2.303 7.23 21.422 1 87.25 285 VAL A N 1
ATOM 2196 C CA . VAL A 1 285 ? 1.627 8.219 22.266 1 87.25 285 VAL A CA 1
ATOM 2197 C C . VAL A 1 285 ? 0.193 7.773 22.531 1 87.25 285 VAL A C 1
ATOM 2199 O O . VAL A 1 285 ? -0.607 7.633 21.609 1 87.25 285 VAL A O 1
ATOM 2202 N N . PRO A 1 286 ? -0.083 7.523 23.719 1 86.19 286 PRO A N 1
ATOM 2203 C CA . PRO A 1 286 ? -1.469 7.164 24.016 1 86.19 286 PRO A CA 1
ATOM 2204 C C . PRO A 1 286 ? -2.453 8.289 23.719 1 86.19 286 PRO A C 1
ATOM 2206 O O . PRO A 1 286 ? -2.129 9.461 23.906 1 86.19 286 PRO A O 1
ATOM 2209 N N . PRO A 1 287 ? -3.623 7.922 23.312 1 84.69 287 PRO A N 1
ATOM 2210 C CA . PRO A 1 287 ? -4.625 8.938 22.984 1 84.69 287 PRO A CA 1
ATOM 2211 C C . PRO A 1 287 ? -4.934 9.867 24.156 1 84.69 287 PRO A C 1
ATOM 2213 O O . PRO A 1 287 ? -5.219 11.047 23.953 1 84.69 287 PRO A O 1
ATOM 2216 N N . SER A 1 288 ? -4.852 9.383 25.328 1 88.81 288 SER A N 1
ATOM 2217 C CA . SER A 1 288 ? -5.137 10.18 26.516 1 88.81 288 SER A CA 1
ATOM 2218 C C . SER A 1 288 ? -4.109 11.289 26.688 1 88.81 288 SER A C 1
ATOM 2220 O O . SER A 1 288 ? -4.418 12.344 27.266 1 88.81 288 SER A O 1
ATOM 2222 N N . ALA A 1 289 ? -2.957 11.062 26.188 1 91.25 289 ALA A N 1
ATOM 2223 C CA . ALA A 1 289 ? -1.902 12.062 26.312 1 91.25 289 ALA A CA 1
ATOM 2224 C C . ALA A 1 289 ? -2.223 13.289 25.453 1 91.25 289 ALA A C 1
ATOM 2226 O O . ALA A 1 289 ? -1.951 14.422 25.859 1 91.25 289 ALA A O 1
ATOM 2227 N N . PHE A 1 290 ? -2.824 13.078 24.328 1 90.5 290 PHE A N 1
ATOM 2228 C CA . PHE A 1 290 ? -3.209 14.188 23.469 1 90.5 290 PHE A CA 1
ATOM 2229 C C . PHE A 1 290 ? -4.305 15.023 24.109 1 90.5 290 PHE A C 1
ATOM 2231 O O . PHE A 1 290 ? -4.277 16.25 24.047 1 90.5 290 PHE A O 1
ATOM 2238 N N . THR A 1 291 ? -5.191 14.336 24.75 1 88.94 291 THR A N 1
ATOM 2239 C CA . THR A 1 291 ? -6.281 15.023 25.438 1 88.94 291 THR A CA 1
ATOM 2240 C C . THR A 1 291 ? -5.75 15.836 26.609 1 88.94 291 THR A C 1
ATOM 2242 O O . THR A 1 291 ? -6.199 16.953 26.859 1 88.94 291 THR A O 1
ATOM 2245 N N . LYS A 1 292 ? -4.887 15.273 27.297 1 92.75 292 LYS A N 1
ATOM 2246 C CA . LYS A 1 292 ? -4.273 15.961 28.422 1 92.75 292 LYS A CA 1
ATOM 2247 C C . LYS A 1 292 ? -3.551 17.219 27.969 1 92.75 292 LYS A C 1
ATOM 2249 O O . LYS A 1 292 ? -3.668 18.281 28.609 1 92.75 292 LYS A O 1
ATOM 2254 N N . CYS A 1 293 ? -2.766 17.141 26.922 1 93.06 293 CYS A N 1
ATOM 2255 C CA . CYS A 1 293 ? -2.047 18.281 26.375 1 93.06 293 CYS A CA 1
ATOM 2256 C C . CYS A 1 293 ? -3.016 19.391 25.953 1 93.06 293 CYS A C 1
ATOM 2258 O O . CYS A 1 293 ? -2.789 20.562 26.25 1 93.06 293 CYS A O 1
ATOM 2260 N N . SER A 1 294 ? -4.039 19 25.297 1 92.81 294 SER A N 1
ATOM 2261 C CA . SER A 1 294 ? -5.047 19.953 24.859 1 92.81 294 SER A CA 1
ATOM 2262 C C . SER A 1 294 ? -5.676 20.688 26.047 1 92.81 294 SER A C 1
ATOM 2264 O O . SER A 1 294 ? -5.898 21.891 25.984 1 92.81 294 SER A O 1
ATOM 2266 N N . ARG A 1 295 ? -5.918 19.984 27.078 1 93.75 295 ARG A N 1
ATOM 2267 C CA . ARG A 1 295 ? -6.508 20.562 28.281 1 93.75 295 ARG A CA 1
ATOM 2268 C C . ARG A 1 295 ? -5.531 21.531 28.953 1 93.75 295 ARG A C 1
ATOM 2270 O O . ARG A 1 295 ? -5.938 22.562 29.469 1 93.75 295 ARG A O 1
ATOM 2277 N N . GLN A 1 296 ? -4.336 21.156 29 1 95.31 296 GLN A N 1
ATOM 2278 C CA . GLN A 1 296 ? -3.314 22 29.609 1 95.31 296 GLN A CA 1
ATOM 2279 C C . GLN A 1 296 ? -3.182 23.312 28.844 1 95.31 296 GLN A C 1
ATOM 2281 O O . GLN A 1 296 ? -3.035 24.375 29.453 1 95.31 296 GLN A O 1
ATOM 2286 N N . ILE A 1 297 ? -3.232 23.234 27.578 1 95.62 297 ILE A N 1
ATOM 2287 C CA . ILE A 1 297 ? -3.148 24.438 26.75 1 95.62 297 ILE A CA 1
ATOM 2288 C C . ILE A 1 297 ? -4.387 25.297 26.969 1 95.62 297 ILE A C 1
ATOM 2290 O O . ILE A 1 297 ? -4.281 26.531 27.125 1 95.62 297 ILE A O 1
ATOM 2294 N N . ALA A 1 298 ? -5.512 24.656 27.031 1 94 298 ALA A N 1
ATOM 2295 C CA . ALA A 1 298 ? -6.777 25.375 27.219 1 94 298 ALA A CA 1
ATOM 2296 C C . ALA A 1 298 ? -6.832 26.047 28.578 1 94 298 ALA A C 1
ATOM 2298 O O . ALA A 1 298 ? -7.555 27.016 28.781 1 94 298 ALA A O 1
ATOM 2299 N N . ALA A 1 299 ? -6.086 25.562 29.469 1 94.25 299 ALA A N 1
ATOM 2300 C CA . ALA A 1 299 ? -6.074 26.078 30.844 1 94.25 299 ALA A CA 1
ATOM 2301 C C . ALA A 1 299 ? -5.215 27.328 30.938 1 94.25 299 ALA A C 1
ATOM 2303 O O . ALA A 1 299 ? -5.305 28.078 31.922 1 94.25 299 ALA A O 1
ATOM 2304 N N . CYS A 1 300 ? -4.473 27.578 29.953 1 93.56 300 CYS A N 1
ATOM 2305 C CA . CYS A 1 300 ? -3.67 28.797 29.938 1 93.56 300 CYS A CA 1
ATOM 2306 C C . CYS A 1 300 ? -4.559 30.031 29.891 1 93.56 300 CYS A C 1
ATOM 2308 O O . CYS A 1 300 ? -5.551 30.062 29.156 1 93.56 300 CYS A O 1
ATOM 2310 N N . GLU A 1 301 ? -4.254 31.047 30.562 1 91.44 301 GLU A N 1
ATOM 2311 C CA . GLU A 1 301 ? -5.059 32.25 30.719 1 91.44 301 GLU A CA 1
ATOM 2312 C C . GLU A 1 301 ? -5.273 32.938 29.375 1 91.44 301 GLU A C 1
ATOM 2314 O O . GLU A 1 301 ? -6.355 33.469 29.094 1 91.44 301 GLU A O 1
ATOM 2319 N N . ASP A 1 302 ? -4.352 32.875 28.547 1 92.44 302 ASP A N 1
ATOM 2320 C CA . ASP A 1 302 ? -4.379 33.594 27.281 1 92.44 302 ASP A CA 1
ATOM 2321 C C . ASP A 1 302 ? -5.102 32.812 26.203 1 92.44 302 ASP A C 1
ATOM 2323 O O . ASP A 1 302 ? -5.301 33.312 25.078 1 92.44 302 ASP A O 1
ATOM 2327 N N . VAL A 1 303 ? -5.527 31.594 26.516 1 94.75 303 VAL A N 1
ATOM 2328 C CA . VAL A 1 303 ? -6.098 30.703 25.5 1 94.75 303 VAL A CA 1
ATOM 2329 C C . VAL A 1 303 ? -7.605 30.578 25.719 1 94.75 303 VAL A C 1
ATOM 2331 O O . VAL A 1 303 ? -8.062 30.391 26.844 1 94.75 303 VAL A O 1
ATOM 2334 N N . SER A 1 304 ? -8.375 30.719 24.641 1 92.5 304 SER A N 1
ATOM 2335 C CA . SER A 1 304 ? -9.828 30.594 24.719 1 92.5 304 SER A CA 1
ATOM 2336 C C . SER A 1 304 ? -10.281 29.188 24.344 1 92.5 304 SER A C 1
ATOM 2338 O O . SER A 1 304 ? -11.172 28.609 24.984 1 92.5 304 SER A O 1
ATOM 2340 N N . GLU A 1 305 ? -9.633 28.734 23.25 1 93.31 305 GLU A N 1
ATOM 2341 C CA . GLU A 1 305 ? -10.062 27.438 22.734 1 93.31 305 GLU A CA 1
ATOM 2342 C C . GLU A 1 305 ? -8.953 26.766 21.938 1 93.31 305 GLU A C 1
ATOM 2344 O O . GLU A 1 305 ? -8.133 27.453 21.312 1 93.31 305 GLU A O 1
ATOM 2349 N N . VAL A 1 306 ? -8.938 25.484 22.062 1 92.88 306 VAL A N 1
ATOM 2350 C CA . VAL A 1 306 ? -8.055 24.656 21.25 1 92.88 306 VAL A CA 1
ATOM 2351 C C . VAL A 1 306 ? -8.891 23.734 20.359 1 92.88 306 VAL A C 1
ATOM 2353 O O . VAL A 1 306 ? -9.797 23.047 20.844 1 92.88 306 VAL A O 1
ATOM 2356 N N . TRP A 1 307 ? -8.672 23.797 19.016 1 86.88 307 TRP A N 1
ATOM 2357 C CA . TRP A 1 307 ? -9.461 22.906 18.172 1 86.88 307 TRP A CA 1
ATOM 2358 C C . TRP A 1 307 ? -8.633 22.406 17 1 86.88 307 TRP A C 1
ATOM 2360 O O . TRP A 1 307 ? -7.5 22.844 16.781 1 86.88 307 TRP A O 1
ATOM 2370 N N . GLN A 1 308 ? -9.047 21.312 16.359 1 79.88 308 GLN A N 1
ATOM 2371 C CA . GLN A 1 308 ? -8.555 20.766 15.102 1 79.88 308 GLN A CA 1
ATOM 2372 C C . GLN A 1 308 ? -7.148 20.188 15.281 1 79.88 308 GLN A C 1
ATOM 2374 O O . GLN A 1 308 ? -6.254 20.453 14.477 1 79.88 308 GLN A O 1
ATOM 2379 N N . GLY A 1 309 ? -7.008 19.469 16.375 1 89.94 309 GLY A N 1
ATOM 2380 C CA . GLY A 1 309 ? -5.746 18.766 16.531 1 89.94 309 GLY A CA 1
ATOM 2381 C C . GLY A 1 309 ? -5.629 17.547 15.617 1 89.94 309 GLY A C 1
ATOM 2382 O O . GLY A 1 309 ? -6.461 16.641 15.68 1 89.94 309 GLY A O 1
ATOM 2383 N N . ARG A 1 310 ? -4.688 17.594 14.695 1 93.06 310 ARG A N 1
ATOM 2384 C CA . ARG A 1 310 ? -4.406 16.484 13.781 1 93.06 310 ARG A CA 1
ATOM 2385 C C . ARG A 1 310 ? -2.984 15.969 13.977 1 93.06 310 ARG A C 1
ATOM 2387 O O . ARG A 1 310 ? -2.018 16.719 13.805 1 93.06 310 ARG A O 1
ATOM 2394 N N . PHE A 1 311 ? -2.877 14.766 14.391 1 93.75 311 PHE A N 1
ATOM 2395 C CA . PHE A 1 311 ? -1.575 14.156 14.633 1 93.75 311 PHE A CA 1
ATOM 2396 C C . PHE A 1 311 ? -1.443 12.836 13.891 1 93.75 311 PHE A C 1
ATOM 2398 O O . PHE A 1 311 ? -2.381 12.031 13.859 1 93.75 311 PHE A O 1
ATOM 2405 N N . TRP A 1 312 ? -0.328 12.609 13.266 1 93.5 312 TRP A N 1
ATOM 2406 C CA . TRP A 1 312 ? -0.104 11.359 12.547 1 93.5 312 TRP A CA 1
ATOM 2407 C C . TRP A 1 312 ? 1.384 11.031 12.484 1 93.5 312 TRP A C 1
ATOM 2409 O O . TRP A 1 312 ? 2.229 11.891 12.75 1 93.5 312 TRP A O 1
ATOM 2419 N N . GLU A 1 313 ? 1.627 9.844 12.203 1 93.62 313 GLU A N 1
ATOM 2420 C CA . GLU A 1 313 ? 2.998 9.383 12.016 1 93.62 313 GLU A CA 1
ATOM 2421 C C . GLU A 1 313 ? 3.395 9.414 10.547 1 93.62 313 GLU A C 1
ATOM 2423 O O . GLU A 1 313 ? 2.82 8.688 9.727 1 93.62 313 GLU A O 1
ATOM 2428 N N . LEU A 1 314 ? 4.324 10.289 10.203 1 95.19 314 LEU A N 1
ATOM 2429 C CA . LEU A 1 314 ? 4.836 10.352 8.844 1 95.19 314 LEU A CA 1
ATOM 2430 C C . LEU A 1 314 ? 5.59 9.078 8.484 1 95.19 314 LEU A C 1
ATOM 2432 O O . LEU A 1 314 ? 5.281 8.43 7.48 1 95.19 314 LEU A O 1
ATOM 2436 N N . VAL A 1 315 ? 6.562 8.734 9.18 1 95.38 315 VAL A N 1
ATOM 2437 C CA . VAL A 1 315 ? 7.34 7.5 9.203 1 95.38 315 VAL A CA 1
ATOM 2438 C C . VAL A 1 315 ? 7.652 7.113 10.648 1 95.38 315 VAL A C 1
ATOM 2440 O O . VAL A 1 315 ? 7.5 7.93 11.562 1 95.38 315 VAL A O 1
ATOM 2443 N N . PRO A 1 316 ? 7.98 5.852 10.812 1 93.25 316 PRO A N 1
ATOM 2444 C CA . PRO A 1 316 ? 8.305 5.496 12.195 1 93.25 316 PRO A CA 1
ATOM 2445 C C . PRO A 1 316 ? 9.352 6.418 12.82 1 93.25 316 PRO A C 1
ATOM 2447 O O . PRO A 1 316 ? 10.383 6.691 12.195 1 93.25 316 PRO A O 1
ATOM 2450 N N . GLY A 1 317 ? 9.031 6.953 13.992 1 90.62 317 GLY A N 1
ATOM 2451 C CA . GLY A 1 317 ? 9.953 7.816 14.711 1 90.62 317 GLY A CA 1
ATOM 2452 C C . GLY A 1 317 ? 9.758 9.289 14.406 1 90.62 317 GLY A C 1
ATOM 2453 O O . GLY A 1 317 ? 10.375 10.148 15.039 1 90.62 317 GLY A O 1
ATOM 2454 N N . GLN A 1 318 ? 8.977 9.562 13.477 1 93.69 318 GLN A N 1
ATOM 2455 C CA . GLN A 1 318 ? 8.703 10.953 13.125 1 93.69 318 GLN A CA 1
ATOM 2456 C C . GLN A 1 318 ? 7.203 11.234 13.125 1 93.69 318 GLN A C 1
ATOM 2458 O O . GLN A 1 318 ? 6.496 10.875 12.18 1 93.69 318 GLN A O 1
ATOM 2463 N N . ALA A 1 319 ? 6.809 11.914 14.125 1 94.12 319 ALA A N 1
ATOM 2464 C CA . ALA A 1 319 ? 5.41 12.305 14.266 1 94.12 319 ALA A CA 1
ATOM 2465 C C . ALA A 1 319 ? 5.211 13.766 13.883 1 94.12 319 ALA A C 1
ATOM 2467 O O . ALA A 1 319 ? 6.051 14.617 14.18 1 94.12 319 ALA A O 1
ATOM 2468 N N . VAL A 1 320 ? 4.145 14 13.18 1 94.5 320 VAL A N 1
ATOM 2469 C CA . VAL A 1 320 ? 3.793 15.336 12.719 1 94.5 320 VAL A CA 1
ATOM 2470 C C . VAL A 1 320 ? 2.42 15.727 13.258 1 94.5 320 VAL A C 1
ATOM 2472 O O . VAL A 1 320 ? 1.595 14.859 13.562 1 94.5 320 VAL A O 1
ATOM 2475 N N . GLY A 1 321 ? 2.258 17.062 13.453 1 93.88 321 GLY A N 1
ATOM 2476 C CA . GLY A 1 321 ? 0.964 17.484 13.961 1 93.88 321 GLY A CA 1
ATOM 2477 C C . GLY A 1 321 ? 0.624 18.922 13.594 1 93.88 321 GLY A C 1
ATOM 2478 O O . GLY A 1 321 ? 1.497 19.688 13.18 1 93.88 321 GLY A O 1
ATOM 2479 N N . SER A 1 322 ? -0.573 19.219 13.617 1 94.5 322 SER A N 1
ATOM 2480 C CA . SER A 1 322 ? -1.109 20.562 13.469 1 94.5 322 SER A CA 1
ATOM 2481 C C . SER A 1 322 ? -2.209 20.844 14.484 1 94.5 322 SER A C 1
ATOM 2483 O O . SER A 1 322 ? -2.922 19.922 14.898 1 94.5 322 SER A O 1
ATOM 2485 N N . LEU A 1 323 ? -2.211 22.047 14.898 1 94.56 323 LEU A N 1
ATOM 2486 C CA . LEU A 1 323 ? -3.148 22.469 15.938 1 94.56 323 LEU A CA 1
ATOM 2487 C C . LEU A 1 323 ? -3.566 23.922 15.742 1 94.56 323 LEU A C 1
ATOM 2489 O O . LEU A 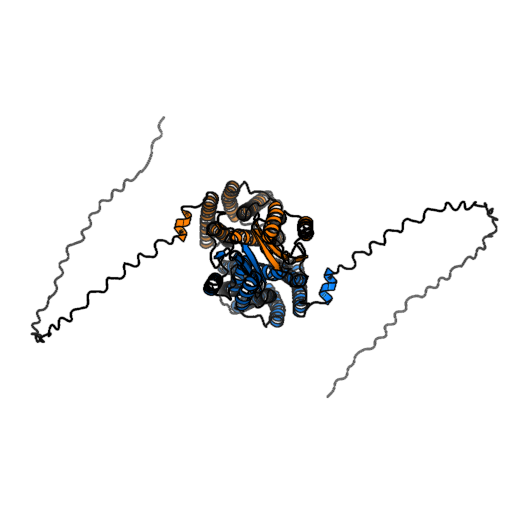1 323 ? -2.779 24.734 15.258 1 94.56 323 LEU A O 1
ATOM 2493 N N . SER A 1 324 ? -4.789 24.188 16.062 1 94.94 324 SER A N 1
ATOM 2494 C CA . SER A 1 324 ? -5.277 25.562 16.062 1 94.94 324 SER A CA 1
ATOM 2495 C C . SER A 1 324 ? -5.703 26 17.453 1 94.94 324 SER A C 1
ATOM 2497 O O . SER A 1 324 ? -6.398 25.266 18.156 1 94.94 324 SER A O 1
ATOM 2499 N N . ILE A 1 325 ? -5.262 27.203 17.781 1 95.25 325 ILE A N 1
ATOM 2500 C CA . ILE A 1 325 ? -5.555 27.766 19.109 1 95.25 325 ILE A CA 1
ATOM 2501 C C . ILE A 1 325 ? -6.172 29.156 18.953 1 95.25 325 ILE A C 1
ATOM 2503 O O . ILE A 1 325 ? -5.688 29.969 18.156 1 95.25 325 ILE A O 1
ATOM 2507 N N . ARG A 1 326 ? -7.223 29.344 19.672 1 93.81 326 ARG A N 1
ATOM 2508 C CA . ARG A 1 326 ? -7.801 30.672 19.766 1 93.81 326 ARG A CA 1
ATOM 2509 C C . ARG A 1 326 ? -7.301 31.406 21.016 1 93.81 326 ARG A C 1
ATOM 2511 O O . ARG A 1 326 ? -7.441 30.891 22.125 1 93.81 326 ARG A O 1
ATOM 2518 N N . VAL A 1 327 ? -6.719 32.531 20.75 1 92.88 327 VAL A N 1
ATOM 2519 C CA . VAL A 1 327 ? -6.156 33.312 21.859 1 92.88 327 VAL A CA 1
ATOM 2520 C C . VAL A 1 327 ? -7.031 34.531 22.156 1 92.88 327 VAL A C 1
ATOM 2522 O O . VAL A 1 327 ? -7.711 35.031 21.25 1 92.88 327 VAL A O 1
ATOM 2525 N N . LYS A 1 328 ? -6.965 34.969 23.391 1 90.69 328 LYS A N 1
ATOM 2526 C CA . LYS A 1 328 ? -7.691 36.156 23.797 1 90.69 328 LYS A CA 1
ATOM 2527 C C . LYS A 1 328 ? -7.039 37.406 23.234 1 90.69 328 LYS A C 1
ATOM 2529 O O . LYS A 1 328 ? -5.867 37.406 22.859 1 90.69 328 LYS A O 1
ATOM 2534 N N . SER A 1 329 ? -7.852 38.438 23.219 1 85.56 329 SER A N 1
ATOM 2535 C CA . SER A 1 329 ? -7.328 39.688 22.734 1 85.56 329 SER A CA 1
ATOM 2536 C C . SER A 1 329 ? -6.215 40.219 23.641 1 85.56 329 SER A C 1
ATOM 2538 O O . SER A 1 329 ? -6.367 40.25 24.859 1 85.56 329 SER A O 1
ATOM 2540 N N . GLY A 1 330 ? -5.133 40.531 23.078 1 80.12 330 GLY A N 1
ATOM 2541 C CA . GLY A 1 330 ? -4.02 41.062 23.844 1 80.12 330 GLY A CA 1
ATOM 2542 C C . GLY A 1 330 ? -3.119 40 24.422 1 80.12 330 GLY A C 1
ATOM 2543 O O . GLY A 1 330 ? -2.197 40.312 25.188 1 80.12 330 GLY A O 1
ATOM 2544 N N . ALA A 1 331 ? -3.408 38.875 24.062 1 83.44 331 ALA A N 1
ATOM 2545 C CA . ALA A 1 331 ? -2.617 37.75 24.594 1 83.44 331 ALA A CA 1
ATOM 2546 C C . ALA A 1 331 ? -1.217 37.75 23.984 1 83.44 331 ALA A C 1
ATOM 2548 O O . ALA A 1 331 ? -0.986 38.344 22.938 1 83.44 331 ALA A O 1
ATOM 2549 N N . ASP A 1 332 ? -0.31 37.125 24.766 1 84.31 332 ASP A N 1
ATOM 2550 C CA . ASP A 1 332 ? 1.043 36.875 24.266 1 84.31 332 ASP A CA 1
ATOM 2551 C C . ASP A 1 332 ? 1.108 35.625 23.406 1 84.31 332 ASP A C 1
ATOM 2553 O O . ASP A 1 332 ? 1.394 34.531 23.922 1 84.31 332 ASP A O 1
ATOM 2557 N N . ASP A 1 333 ? 1.026 35.812 22.188 1 87.38 333 ASP A N 1
ATOM 2558 C CA . ASP A 1 333 ? 0.993 34.688 21.25 1 87.38 333 ASP A CA 1
ATOM 2559 C C . ASP A 1 333 ? 2.283 33.875 21.312 1 87.38 333 ASP A C 1
ATOM 2561 O O . ASP A 1 333 ? 2.26 32.625 21.172 1 87.38 333 ASP A O 1
ATOM 2565 N N . ARG A 1 334 ? 3.346 34.531 21.484 1 88.06 334 ARG A N 1
ATOM 2566 C CA . ARG A 1 334 ? 4.645 33.875 21.5 1 88.06 334 ARG A CA 1
ATOM 2567 C C . ARG A 1 334 ? 4.758 32.906 22.688 1 88.06 334 ARG A C 1
ATOM 2569 O O . ARG A 1 334 ? 5.262 31.797 22.547 1 88.06 334 ARG A O 1
ATOM 2576 N N . ALA A 1 335 ? 4.32 33.406 23.781 1 91.31 335 ALA A N 1
ATOM 2577 C CA . ALA A 1 335 ? 4.387 32.594 24.984 1 91.31 335 ALA A CA 1
ATOM 2578 C C . ALA A 1 335 ? 3.52 31.328 24.828 1 91.31 335 ALA A C 1
ATOM 2580 O O . ALA A 1 335 ? 3.918 30.234 25.234 1 91.31 335 ALA A O 1
ATOM 2581 N N . VAL A 1 336 ? 2.381 31.531 24.266 1 92.88 336 VAL A N 1
ATOM 2582 C CA . VAL A 1 336 ? 1.462 30.422 24.047 1 92.88 336 VAL A CA 1
ATOM 2583 C C . VAL A 1 336 ? 2.072 29.422 23.062 1 92.88 336 VAL A C 1
ATOM 2585 O O . VAL A 1 336 ? 2.01 28.219 23.281 1 92.88 336 VAL A O 1
ATOM 2588 N N . LEU A 1 337 ? 2.633 29.906 22.031 1 93.56 337 LEU A N 1
ATOM 2589 C CA . LEU A 1 337 ? 3.26 29.078 21.016 1 93.56 337 LEU A CA 1
ATOM 2590 C C . LEU A 1 337 ? 4.406 28.266 21.609 1 93.56 337 LEU A C 1
ATOM 2592 O O . LEU A 1 337 ? 4.508 27.062 21.375 1 93.56 337 LEU A O 1
ATOM 2596 N N . GLU A 1 338 ? 5.281 28.922 22.328 1 94.06 338 GLU A N 1
ATOM 2597 C CA . GLU A 1 338 ? 6.43 28.25 22.938 1 94.06 338 GLU A CA 1
ATOM 2598 C C . GLU A 1 338 ? 5.98 27.172 23.922 1 94.06 338 GLU A C 1
ATOM 2600 O O . GLU A 1 338 ? 6.543 26.078 23.938 1 94.06 338 GLU A O 1
ATOM 2605 N N . TYR A 1 339 ? 4.992 27.547 24.656 1 95.19 339 TYR A N 1
ATOM 2606 C CA . TYR A 1 339 ? 4.449 26.594 25.625 1 95.19 339 TYR A CA 1
ATOM 2607 C C . TYR A 1 339 ? 3.875 25.375 24.922 1 95.19 339 TYR A C 1
ATOM 2609 O O . TYR A 1 339 ? 4.141 24.234 25.312 1 95.19 339 TYR A O 1
ATOM 2617 N N . THR A 1 340 ? 3.094 25.609 23.922 1 95.56 340 THR A N 1
ATOM 2618 C CA . THR A 1 340 ? 2.453 24.547 23.156 1 95.56 340 THR A CA 1
ATOM 2619 C C . THR A 1 340 ? 3.498 23.641 22.5 1 95.56 340 THR A C 1
ATOM 2621 O O . THR A 1 340 ? 3.42 22.422 22.594 1 95.56 340 THR A O 1
ATOM 2624 N N . HIS A 1 341 ? 4.453 24.203 21.828 1 95.56 341 HIS A N 1
ATOM 2625 C CA . HIS A 1 341 ? 5.516 23.438 21.188 1 95.56 341 HIS A CA 1
ATOM 2626 C C . HIS A 1 341 ? 6.27 22.594 22.219 1 95.56 341 HIS A C 1
ATOM 2628 O O . HIS A 1 341 ? 6.605 21.438 21.953 1 95.56 341 HIS A O 1
ATOM 2634 N N . GLY A 1 342 ? 6.605 23.188 23.344 1 95.56 342 GLY A N 1
ATOM 2635 C CA . GLY A 1 342 ? 7.285 22.438 24.391 1 95.56 342 GLY A CA 1
ATOM 2636 C C . GLY A 1 342 ? 6.516 21.219 24.859 1 95.56 342 GLY A C 1
ATOM 2637 O O . GLY A 1 342 ? 7.094 20.141 25.031 1 95.56 342 GLY A O 1
ATOM 2638 N N . LEU A 1 343 ? 5.234 21.391 25.062 1 94.62 343 LEU A N 1
ATOM 2639 C CA . LEU A 1 343 ? 4.379 20.297 25.516 1 94.62 343 LEU A CA 1
ATOM 2640 C C . LEU A 1 343 ? 4.395 19.141 24.531 1 94.62 343 LEU A C 1
ATOM 2642 O O . LEU A 1 343 ? 4.559 17.984 24.922 1 94.62 343 LEU A O 1
ATOM 2646 N N . TYR A 1 344 ? 4.23 19.406 23.281 1 94.62 344 TYR A N 1
ATOM 2647 C CA . TYR A 1 344 ? 4.125 18.344 22.297 1 94.62 344 TYR A CA 1
ATOM 2648 C C . TYR A 1 344 ? 5.496 17.766 21.953 1 94.62 344 TYR A C 1
ATOM 2650 O O . TYR A 1 344 ? 5.613 16.609 21.562 1 94.62 344 TYR A O 1
ATOM 2658 N N . GLN A 1 345 ? 6.504 18.578 22.031 1 93.81 345 GLN A N 1
ATOM 2659 C CA . GLN A 1 345 ? 7.852 18.047 21.875 1 93.81 345 GLN A CA 1
ATOM 2660 C C . GLN A 1 345 ? 8.148 16.969 22.906 1 93.81 345 GLN A C 1
ATOM 2662 O O . GLN A 1 345 ? 8.797 15.961 22.594 1 93.81 345 GLN A O 1
ATOM 2667 N N . ASP A 1 346 ? 7.656 17.203 24.078 1 92.25 346 ASP A N 1
ATOM 2668 C CA . ASP A 1 346 ? 7.828 16.219 25.156 1 92.25 346 ASP A CA 1
ATOM 2669 C C . ASP A 1 346 ? 7.086 14.93 24.844 1 92.25 346 ASP A C 1
ATOM 2671 O O . ASP A 1 346 ? 7.48 13.852 25.297 1 92.25 346 ASP A O 1
ATOM 2675 N N . LEU A 1 347 ? 6.062 15.078 24.031 1 91.5 347 LEU A N 1
ATOM 2676 C CA . LEU A 1 347 ? 5.281 13.906 23.656 1 91.5 347 LEU A CA 1
ATOM 2677 C C . LEU A 1 347 ? 5.91 13.195 22.469 1 91.5 347 LEU A C 1
ATOM 2679 O O . LEU A 1 347 ? 5.449 12.125 22.062 1 91.5 347 LEU A O 1
ATOM 2683 N N . GLY A 1 348 ? 6.852 13.828 21.844 1 89.94 348 GLY A N 1
ATOM 2684 C CA . GLY A 1 348 ? 7.543 13.219 20.719 1 89.94 348 GLY A CA 1
ATOM 2685 C C . GLY A 1 348 ? 7.113 13.773 19.375 1 89.94 348 GLY A C 1
ATOM 2686 O O . GLY A 1 348 ? 7.488 13.242 18.328 1 89.94 348 GLY A O 1
ATOM 2687 N N . ILE A 1 349 ? 6.297 14.742 19.359 1 92.56 349 ILE A N 1
ATOM 2688 C CA . ILE A 1 349 ? 5.895 15.406 18.125 1 92.56 349 ILE A CA 1
ATOM 2689 C C . ILE A 1 349 ? 6.871 16.531 17.797 1 92.56 349 ILE A C 1
ATOM 2691 O O . ILE A 1 349 ? 6.773 17.625 18.344 1 92.56 349 ILE A O 1
ATOM 2695 N N . GLN A 1 350 ? 7.754 16.219 16.906 1 86.62 350 GLN A N 1
ATOM 2696 C CA . GLN A 1 350 ? 8.82 17.172 16.625 1 86.62 350 GLN A CA 1
ATOM 2697 C C . GLN A 1 350 ? 8.391 18.188 15.578 1 86.62 350 GLN A C 1
ATOM 2699 O O . GLN A 1 350 ? 8.844 19.344 15.594 1 86.62 350 GLN A O 1
ATOM 2704 N N . ASP A 1 351 ? 7.594 17.781 14.688 1 92.62 351 ASP A N 1
ATOM 2705 C CA . ASP A 1 351 ? 7.133 18.656 13.617 1 92.62 351 ASP A CA 1
ATOM 2706 C C . ASP A 1 351 ? 5.684 19.094 13.852 1 92.62 351 ASP A C 1
ATOM 2708 O O . ASP A 1 351 ? 4.758 18.469 13.336 1 92.62 351 ASP A O 1
ATOM 2712 N N . LEU A 1 352 ? 5.543 20.203 14.602 1 95.06 352 LEU A N 1
ATOM 2713 C CA . LEU A 1 352 ? 4.227 20.703 14.953 1 95.06 352 LEU A CA 1
ATOM 2714 C C . LEU A 1 352 ? 3.996 22.094 14.352 1 95.06 352 LEU A C 1
ATOM 2716 O O . LEU A 1 352 ? 4.883 22.938 14.398 1 95.06 352 LEU A O 1
ATOM 2720 N N . THR A 1 353 ? 2.932 22.25 13.703 1 95.44 353 THR A N 1
ATOM 2721 C CA . THR A 1 353 ? 2.48 23.547 13.234 1 95.44 353 THR A CA 1
ATOM 2722 C C . THR A 1 353 ? 1.268 24.016 14.031 1 95.44 353 THR A C 1
ATOM 2724 O O . THR A 1 353 ? 0.26 23.312 14.117 1 95.44 353 THR A O 1
ATOM 2727 N N . VAL A 1 354 ? 1.39 25.234 14.609 1 96.06 354 VAL A N 1
ATOM 2728 C CA . VAL A 1 354 ? 0.323 25.75 15.453 1 96.06 354 VAL A CA 1
ATOM 2729 C C . VAL A 1 354 ? -0.187 27.078 14.883 1 96.06 354 VAL A C 1
ATOM 2731 O O . VAL A 1 354 ? 0.578 28.031 14.734 1 96.06 354 VAL A O 1
ATOM 2734 N N . GLN A 1 355 ? -1.405 27.062 14.594 1 95.06 355 GLN A N 1
ATOM 2735 C CA . GLN A 1 355 ? -2.027 28.312 14.148 1 95.06 355 GLN A CA 1
ATOM 2736 C C . GLN A 1 355 ? -2.73 29.016 15.305 1 95.06 355 GLN A C 1
ATOM 2738 O O . GLN A 1 355 ? -3.514 28.406 16.031 1 95.06 355 GLN A O 1
ATOM 2743 N N . THR A 1 356 ? -2.43 30.266 15.477 1 92.44 356 THR A N 1
ATOM 2744 C CA . THR A 1 356 ? -3.084 31.078 16.5 1 92.44 356 THR A CA 1
ATOM 2745 C C . THR A 1 356 ? -4.031 32.094 15.859 1 92.44 356 THR A C 1
ATOM 2747 O O . THR A 1 356 ? -3.666 32.781 14.898 1 92.44 356 THR A O 1
ATOM 2750 N N . ASP A 1 357 ? -5.242 32.062 16.359 1 88.31 357 ASP A N 1
ATOM 2751 C CA . ASP A 1 357 ? -6.258 33.031 15.898 1 88.31 357 ASP A CA 1
ATOM 2752 C C . ASP A 1 357 ? -6.758 33.875 17.062 1 88.31 357 ASP A C 1
ATOM 2754 O O . ASP A 1 357 ? -6.84 33.406 18.188 1 88.31 357 ASP A O 1
ATOM 2758 N N . GLU A 1 358 ? -6.984 35.156 16.797 1 83.31 358 GLU A N 1
ATOM 2759 C CA . GLU A 1 358 ? -7.465 36.062 17.844 1 83.31 358 GLU A CA 1
ATOM 2760 C C . GLU A 1 358 ? -8.992 36.094 17.906 1 83.31 358 GLU A C 1
ATOM 2762 O O . GLU A 1 358 ? -9.648 36 16.859 1 83.31 358 GLU A O 1
ATOM 2767 N N . PHE A 1 359 ? -9.445 35.969 19.109 1 69.19 359 PHE A N 1
ATOM 2768 C CA . PHE A 1 359 ? -10.883 36.094 19.312 1 69.19 359 PHE A CA 1
ATOM 2769 C C . PHE A 1 359 ? -11.352 37.5 19.016 1 69.19 359 PHE A C 1
ATOM 2771 O O . PHE A 1 359 ? -10.781 38.469 19.516 1 69.19 359 PHE A O 1
ATOM 2778 N N . VAL A 1 360 ? -12.078 37.781 17.922 1 59.12 360 VAL A N 1
ATOM 2779 C CA . VAL A 1 360 ? -12.68 39.094 17.781 1 59.12 360 VAL A CA 1
ATOM 2780 C C . VAL A 1 360 ? -14.07 39.094 18.422 1 59.12 360 VAL A C 1
ATOM 2782 O O . VAL A 1 360 ? -14.945 38.344 18.016 1 59.12 360 VAL A O 1
ATOM 2785 N N . GLY A 1 361 ? -14.148 39.25 19.734 1 49.19 361 GLY A N 1
ATOM 2786 C CA . GLY A 1 361 ? -15.438 39.438 20.375 1 49.19 361 GLY A CA 1
ATOM 2787 C C . GLY A 1 361 ? -16.422 40.219 19.531 1 49.19 361 GLY A C 1
ATOM 2788 O O . GLY A 1 361 ? -16.047 40.844 18.547 1 49.19 361 GLY A O 1
ATOM 2789 N N . PRO A 1 362 ? -17.766 39.875 19.688 1 43.88 362 PRO A N 1
ATOM 2790 C CA . PRO A 1 362 ? -18.734 40.75 19.031 1 43.88 362 PRO A CA 1
ATOM 2791 C C . PRO A 1 362 ? -18.406 42.25 19.188 1 43.88 362 PRO A C 1
ATOM 2793 O O . PRO A 1 362 ? -17.859 42.625 20.219 1 43.88 362 PRO A O 1
ATOM 2796 N N . VAL A 1 363 ? -17.984 42.906 18.094 1 37.62 363 VAL A N 1
ATOM 2797 C CA . VAL A 1 363 ? -18.016 44.375 18.219 1 37.62 363 VAL A CA 1
ATOM 2798 C C . VAL A 1 363 ? -19.25 44.781 19.016 1 37.62 363 VAL A C 1
ATOM 2800 O O . VAL A 1 363 ? -20.375 44.375 18.703 1 37.62 363 VAL A O 1
ATOM 2803 N N . SER A 1 364 ? -18.984 45.156 20.266 1 31.56 364 SER A N 1
ATOM 2804 C CA . SER A 1 364 ? -20.109 45.969 20.75 1 31.56 364 SER A CA 1
ATOM 2805 C C . SER A 1 364 ? -20.5 47.031 19.75 1 31.56 364 SER A C 1
ATOM 2807 O O . SER A 1 364 ? -19.641 47.656 19.141 1 31.56 364 SER A O 1
ATOM 2809 N N . MET B 1 1 ? -57.156 -42.469 -36 1 18.06 1 MET B N 1
ATOM 2810 C CA . MET B 1 1 ? -57.719 -43.469 -35.094 1 18.06 1 MET B CA 1
ATOM 2811 C C . MET B 1 1 ? -57.062 -43.344 -33.719 1 18.06 1 MET B C 1
ATOM 2813 O O . MET B 1 1 ? -56.062 -42.656 -33.531 1 18.06 1 MET B O 1
ATOM 2817 N N . ASP B 1 2 ? -56.562 -44.438 -32.969 1 17.22 2 ASP B N 1
ATOM 2818 C CA . ASP B 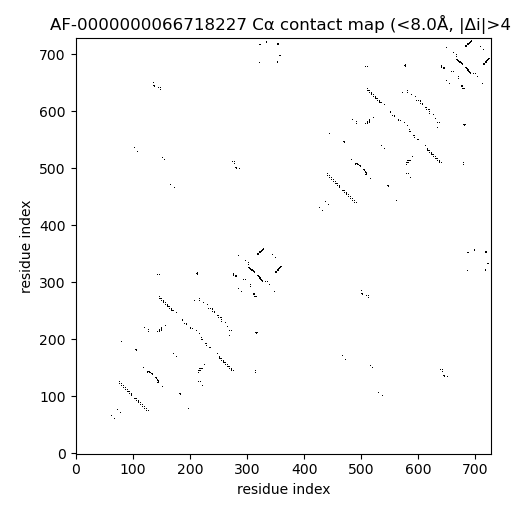1 2 ? -56.781 -45.219 -31.766 1 17.22 2 ASP B CA 1
ATOM 2819 C C . ASP B 1 2 ? -55.75 -44.906 -30.688 1 17.22 2 ASP B C 1
ATOM 2821 O O . ASP B 1 2 ? -55.938 -45.219 -29.516 1 17.22 2 ASP B O 1
ATOM 2825 N N . THR B 1 3 ? -54.438 -44.656 -30.859 1 20.22 3 THR B N 1
ATOM 2826 C CA . THR B 1 3 ? -53.688 -45.531 -29.969 1 20.22 3 THR B CA 1
ATOM 2827 C C . THR B 1 3 ? -53.812 -45.062 -28.516 1 20.22 3 THR B C 1
ATOM 2829 O O . THR B 1 3 ? -53.812 -43.875 -28.25 1 20.22 3 THR B O 1
ATOM 2832 N N . PRO B 1 4 ? -53.75 -45.969 -27.422 1 19.03 4 PRO B N 1
ATOM 2833 C CA . PRO B 1 4 ? -54.094 -46.438 -26.094 1 19.03 4 PRO B CA 1
ATOM 2834 C C . PRO B 1 4 ? -53.375 -45.688 -24.984 1 19.03 4 PRO B C 1
ATOM 2836 O O . PRO B 1 4 ? -54 -45.188 -24.047 1 19.03 4 PRO B O 1
ATOM 2839 N N . THR B 1 5 ? -52.25 -46.219 -24.375 1 17.62 5 THR B N 1
ATOM 2840 C CA . THR B 1 5 ? -52.156 -46.938 -23.109 1 17.62 5 THR B CA 1
ATOM 2841 C C . THR B 1 5 ? -51.469 -46.062 -22.047 1 17.62 5 THR B C 1
ATOM 2843 O O . THR B 1 5 ? -50.25 -45.969 -22.031 1 17.62 5 THR B O 1
ATOM 2846 N N . ALA B 1 6 ? -51.844 -44.875 -21.672 1 18.44 6 ALA B N 1
ATOM 2847 C CA . ALA B 1 6 ? -51.156 -44.062 -20.641 1 18.44 6 ALA B CA 1
ATOM 2848 C C . ALA B 1 6 ? -51.156 -44.781 -19.297 1 18.44 6 ALA B C 1
ATOM 2850 O O . ALA B 1 6 ? -52.188 -45.094 -18.75 1 18.44 6 ALA B O 1
ATOM 2851 N N . LYS B 1 7 ? -50.062 -45.312 -18.859 1 20.67 7 LYS B N 1
ATOM 2852 C CA . LYS B 1 7 ? -49.688 -46.125 -17.703 1 20.67 7 LYS B CA 1
ATOM 2853 C C . LYS B 1 7 ? -50.125 -45.438 -16.391 1 20.67 7 LYS B C 1
ATOM 2855 O O . LYS B 1 7 ? -50.344 -44.219 -16.359 1 20.67 7 LYS B O 1
ATOM 2860 N N . ALA B 1 8 ? -49.25 -45.469 -15.203 1 19.81 8 ALA B N 1
ATOM 2861 C CA . ALA B 1 8 ? -49.156 -46.219 -13.961 1 19.81 8 ALA B CA 1
ATOM 2862 C C . ALA B 1 8 ? -49.188 -45.281 -12.75 1 19.81 8 ALA B C 1
ATOM 2864 O O . ALA B 1 8 ? -48.188 -44.688 -12.383 1 19.81 8 ALA B O 1
ATOM 2865 N N . ALA B 1 9 ? -49.719 -44.031 -12.617 1 18.48 9 ALA B N 1
ATOM 2866 C CA . ALA B 1 9 ? -49.438 -43.188 -11.461 1 18.48 9 ALA B CA 1
ATOM 2867 C C . ALA B 1 9 ? -49.875 -43.875 -10.164 1 18.48 9 ALA B C 1
ATOM 2869 O O . ALA B 1 9 ? -51.062 -44.094 -9.938 1 18.48 9 ALA B O 1
ATOM 2870 N N . TRP B 1 10 ? -49.062 -44.812 -9.5 1 16.36 10 TRP B N 1
ATOM 2871 C CA . TRP B 1 10 ? -49.219 -45.625 -8.312 1 16.36 10 TRP B CA 1
ATOM 2872 C C . TRP B 1 10 ? -49.281 -44.781 -7.047 1 16.36 10 TRP B C 1
ATOM 2874 O O . TRP B 1 10 ? -48.344 -44 -6.766 1 16.36 10 TRP B O 1
ATOM 2884 N N . ASN B 1 11 ? -50.375 -44.219 -6.422 1 18.17 11 ASN B N 1
ATOM 2885 C CA . ASN B 1 11 ? -50.906 -43.5 -5.27 1 18.17 11 ASN B CA 1
ATOM 2886 C C . ASN B 1 11 ? -50.562 -44.219 -3.963 1 18.17 11 ASN B C 1
ATOM 2888 O O . ASN B 1 11 ? -51.312 -44.094 -2.982 1 18.17 11 ASN B O 1
ATOM 2892 N N . ALA B 1 12 ? -49.312 -44.75 -3.66 1 17.59 12 ALA B N 1
ATOM 2893 C CA . ALA B 1 12 ? -49.188 -45.688 -2.564 1 17.59 12 ALA B CA 1
ATOM 2894 C C . ALA B 1 12 ? -49.469 -45.031 -1.221 1 17.59 12 ALA B C 1
ATOM 2896 O O . ALA B 1 12 ? -48.75 -44.125 -0.8 1 17.59 12 ALA B O 1
ATOM 2897 N N . ASN B 1 13 ? -50.688 -44.844 -0.64 1 18.03 13 ASN B N 1
ATOM 2898 C CA . ASN B 1 13 ? -51.406 -44.375 0.55 1 18.03 13 ASN B CA 1
ATOM 2899 C C . ASN B 1 13 ? -50.938 -45.125 1.799 1 18.03 13 ASN B C 1
ATOM 2901 O O . ASN B 1 13 ? -51.594 -45.062 2.846 1 18.03 13 ASN B O 1
ATOM 2905 N N . TYR B 1 14 ? -49.688 -45.812 1.945 1 16.2 14 TYR B N 1
ATOM 2906 C CA . TYR B 1 14 ? -49.75 -46.906 2.91 1 16.2 14 TYR B CA 1
ATOM 2907 C C . TYR B 1 14 ? -50 -46.375 4.32 1 16.2 14 TYR B C 1
ATOM 2909 O O . TYR B 1 14 ? -49.438 -45.344 4.703 1 16.2 14 TYR B O 1
ATOM 2917 N N . GLY B 1 15 ? -51.094 -46.688 5.078 1 17.36 15 GLY B N 1
ATOM 2918 C CA . GLY B 1 15 ? -51.938 -46.594 6.273 1 17.36 15 GLY B CA 1
ATOM 2919 C C . GLY B 1 15 ? -51.188 -47.031 7.535 1 17.36 15 GLY B C 1
ATOM 2920 O O . GLY B 1 15 ? -51.75 -46.938 8.633 1 17.36 15 GLY B O 1
ATOM 2921 N N . VAL B 1 16 ? -49.938 -47.719 7.473 1 16.5 16 VAL B N 1
ATOM 2922 C CA . VAL B 1 16 ? -49.969 -48.812 8.43 1 16.5 16 VAL B CA 1
ATOM 2923 C C . VAL B 1 16 ? -50 -48.281 9.852 1 16.5 16 VAL B C 1
ATOM 2925 O O . VAL B 1 16 ? -49.594 -47.125 10.102 1 16.5 16 VAL B O 1
ATOM 2928 N N . VAL B 1 17 ? -50.344 -49.125 10.898 1 17.14 17 VAL B N 1
ATOM 2929 C CA . VAL B 1 17 ? -51.125 -49.531 12.07 1 17.14 17 VAL B CA 1
ATOM 2930 C C . VAL B 1 17 ? -50.281 -49.344 13.336 1 17.14 17 VAL B C 1
ATOM 2932 O O . VAL B 1 17 ? -50.812 -49.031 14.398 1 17.14 17 VAL B O 1
ATOM 2935 N N . GLY B 1 18 ? -48.812 -49.375 13.289 1 15.96 18 GLY B N 1
ATOM 2936 C CA . GLY B 1 18 ? -48.406 -50.344 14.289 1 15.96 18 GLY B CA 1
ATOM 2937 C C . GLY B 1 18 ? -48.656 -49.875 15.711 1 15.96 18 GLY B C 1
ATOM 2938 O O . GLY B 1 18 ? -48.875 -48.688 15.953 1 15.96 18 GLY B O 1
ATOM 2939 N N . SER B 1 19 ? -48.594 -50.812 16.719 1 16.56 19 SER B N 1
ATOM 2940 C CA . SER B 1 19 ? -49.062 -51.469 17.938 1 16.56 19 SER B CA 1
ATOM 2941 C C . SER B 1 19 ? -48.344 -50.938 19.172 1 16.56 19 SER B C 1
ATOM 2943 O O . SER B 1 19 ? -48.469 -51.5 20.25 1 16.56 19 SER B O 1
ATOM 2945 N N . GLY B 1 20 ? -47.656 -49.75 19.109 1 16.58 20 GLY B N 1
ATOM 2946 C CA . GLY B 1 20 ? -46.656 -49.781 20.172 1 16.58 20 GLY B CA 1
ATOM 2947 C C . GLY B 1 20 ? -47.281 -49.875 21.562 1 16.58 20 GLY B C 1
ATOM 2948 O O . GLY B 1 20 ? -48.125 -49.062 21.922 1 16.58 20 GLY B O 1
ATOM 2949 N N . ASP B 1 21 ? -47.344 -51.062 22.031 1 15.99 21 ASP B N 1
ATOM 2950 C CA . ASP B 1 21 ? -47.844 -51.656 23.266 1 15.99 21 ASP B CA 1
ATOM 2951 C C . ASP B 1 21 ? -47.344 -50.906 24.484 1 15.99 21 ASP B C 1
ATOM 2953 O O . ASP B 1 21 ? -46.312 -50.219 24.422 1 15.99 21 ASP B O 1
ATOM 2957 N N . ARG B 1 22 ? -48.094 -51.094 25.625 1 17.66 22 ARG B N 1
ATOM 2958 C CA . ARG B 1 22 ? -48.531 -50.688 26.953 1 17.66 22 ARG B CA 1
ATOM 2959 C C . ARG B 1 22 ? -47.5 -51.031 28.016 1 17.66 22 ARG B C 1
ATOM 2961 O O . ARG B 1 22 ? -47.781 -50.938 29.219 1 17.66 22 ARG B O 1
ATOM 2968 N N . ARG B 1 23 ? -46.219 -51.531 27.625 1 17.22 23 ARG B N 1
ATOM 2969 C CA . ARG B 1 23 ? -45.75 -52.438 28.688 1 17.22 23 ARG B CA 1
ATOM 2970 C C . ARG B 1 23 ? -45.781 -51.75 30.047 1 17.22 23 ARG B C 1
ATOM 2972 O O . ARG B 1 23 ? -45.625 -50.531 30.125 1 17.22 23 ARG B O 1
ATOM 2979 N N . LEU B 1 24 ? -45.969 -52.562 31.141 1 16.41 24 LEU B N 1
ATOM 2980 C CA . LEU B 1 24 ? -46.438 -52.781 32.5 1 16.41 24 LEU B CA 1
ATOM 2981 C C . LEU B 1 24 ? -45.406 -52.312 33.531 1 16.41 24 LEU B C 1
ATOM 2983 O O . LEU B 1 24 ? -45.75 -52.156 34.719 1 16.41 24 LEU B O 1
ATOM 2987 N N . ALA B 1 25 ? -44.062 -52.062 33.188 1 16.59 25 ALA B N 1
ATOM 2988 C CA . ALA B 1 25 ? -43.281 -52.719 34.219 1 16.59 25 ALA B CA 1
ATOM 2989 C C . ALA B 1 25 ? -43.5 -52.094 35.594 1 16.59 25 ALA B C 1
ATOM 2991 O O . ALA B 1 25 ? -43.875 -50.906 35.688 1 16.59 25 ALA B O 1
ATOM 2992 N N . PHE B 1 26 ? -43.062 -52.844 36.719 1 16.77 26 PHE B N 1
ATOM 2993 C CA . PHE B 1 26 ? -43.25 -53.344 38.062 1 16.77 26 PHE B CA 1
ATOM 2994 C C . PHE B 1 26 ? -42.688 -52.375 39.125 1 16.77 26 PHE B C 1
ATOM 2996 O O . PHE B 1 26 ? -43.344 -52.062 40.094 1 16.77 26 PHE B O 1
ATOM 3003 N N . SER B 1 27 ? -41.312 -52 39.094 1 17.86 27 SER B N 1
ATOM 3004 C CA . SER B 1 27 ? -40.688 -52.531 40.281 1 17.86 27 SER B CA 1
ATOM 3005 C C . SER B 1 27 ? -41.031 -51.719 41.531 1 17.86 27 SER B C 1
ATOM 3007 O O . SER B 1 27 ? -41.5 -50.594 41.438 1 17.86 27 SER B O 1
ATOM 3009 N N . ARG B 1 28 ? -40.344 -52.125 42.688 1 17.77 28 ARG B N 1
ATOM 3010 C CA . ARG B 1 28 ? -40.312 -52.531 44.094 1 17.77 28 ARG B CA 1
ATOM 3011 C C . ARG B 1 28 ? -40 -51.344 45 1 17.77 28 ARG B C 1
ATOM 3013 O O . ARG B 1 28 ? -38.875 -50.875 45.031 1 17.77 28 ARG B O 1
ATOM 3020 N N . GLN B 1 29 ? -40.781 -50.344 44.969 1 19.41 29 GLN B N 1
ATOM 3021 C CA . GLN B 1 29 ? -40.406 -49.156 45.719 1 19.41 29 GLN B CA 1
ATOM 3022 C C . GLN B 1 29 ? -40.219 -49.5 47.219 1 19.41 29 GLN B C 1
ATOM 3024 O O . GLN B 1 29 ? -41.156 -49.844 47.906 1 19.41 29 GLN B O 1
ATOM 3029 N N . LEU B 1 30 ? -39.062 -50.094 47.5 1 18.66 30 LEU B N 1
ATOM 3030 C CA . LEU B 1 30 ? -38.688 -50.562 48.844 1 18.66 30 LEU B CA 1
ATOM 3031 C C . LEU B 1 30 ? -38.875 -49.469 49.875 1 18.66 30 LEU B C 1
ATOM 3033 O O . LEU B 1 30 ? -38.75 -48.281 49.562 1 18.66 30 LEU B O 1
ATOM 3037 N N . SER B 1 31 ? -39.062 -49.844 51.156 1 20.08 31 SER B N 1
ATOM 3038 C CA . SER B 1 31 ? -39.75 -49.531 52.406 1 20.08 31 SER B CA 1
ATOM 3039 C C . SER B 1 31 ? -38.938 -48.531 53.25 1 20.08 31 SER B C 1
ATOM 3041 O O . SER B 1 31 ? -39.5 -47.844 54.125 1 20.08 31 SER B O 1
ATOM 3043 N N . SER B 1 32 ? -37.531 -48.5 53.25 1 21.19 32 SER B N 1
ATOM 3044 C CA . SER B 1 32 ? -36.906 -48.625 54.562 1 21.19 32 SER B CA 1
ATOM 3045 C C . SER B 1 32 ? -37.062 -47.375 55.375 1 21.19 32 SER B C 1
ATOM 3047 O O . SER B 1 32 ? -37.156 -46.25 54.844 1 21.19 32 SER B O 1
ATOM 3049 N N . ASN B 1 33 ? -37.219 -47.469 56.75 1 21.95 33 ASN B N 1
ATOM 3050 C CA . ASN B 1 33 ? -37.75 -46.875 57.969 1 21.95 33 ASN B CA 1
ATOM 3051 C C . ASN B 1 33 ? -36.812 -45.781 58.531 1 21.95 33 ASN B C 1
ATOM 3053 O O . ASN B 1 33 ? -36.969 -45.344 59.656 1 21.95 33 ASN B O 1
ATOM 3057 N N . ALA B 1 34 ? -35.531 -45.625 58.062 1 24.47 34 ALA B N 1
ATOM 3058 C CA . ALA B 1 34 ? -34.531 -45.188 59 1 24.47 34 ALA B CA 1
ATOM 3059 C C . ALA B 1 34 ? -34.844 -43.812 59.562 1 24.47 34 ALA B C 1
ATOM 3061 O O . ALA B 1 34 ? -35.156 -42.875 58.812 1 24.47 34 ALA B O 1
ATOM 3062 N N . THR B 1 35 ? -35.031 -43.688 60.781 1 24.19 35 THR B N 1
ATOM 3063 C CA . THR B 1 35 ? -35.531 -42.656 61.688 1 24.19 35 THR B CA 1
ATOM 3064 C C . THR B 1 35 ? -34.594 -41.469 61.719 1 24.19 35 THR B C 1
ATOM 3066 O O . THR B 1 35 ? -33.5 -41.531 62.312 1 24.19 35 THR B O 1
ATOM 3069 N N . THR B 1 36 ? -34.094 -40.812 60.656 1 23.33 36 THR B N 1
ATOM 3070 C CA . THR B 1 36 ? -32.906 -39.969 60.75 1 23.33 36 THR B CA 1
ATOM 3071 C C . THR B 1 36 ? -33.125 -38.781 61.656 1 23.33 36 THR B C 1
ATOM 3073 O O . THR B 1 36 ? -34.219 -38.188 61.688 1 23.33 36 THR B O 1
ATOM 3076 N N . PRO B 1 37 ? -32.219 -38.688 62.625 1 27.27 37 PRO B N 1
ATOM 3077 C CA . PRO B 1 37 ? -32.156 -37.781 63.781 1 27.27 37 PRO B CA 1
ATOM 3078 C C . PRO B 1 37 ? -32.312 -36.312 63.406 1 27.27 37 PRO B C 1
ATOM 3080 O O . PRO B 1 37 ? -31.859 -35.906 62.312 1 27.27 37 PRO B O 1
ATOM 3083 N N . ARG B 1 38 ? -33.281 -35.562 63.938 1 25.06 38 ARG B N 1
ATOM 3084 C CA . ARG B 1 38 ? -33.875 -34.25 63.625 1 25.06 38 ARG B CA 1
ATOM 3085 C C . ARG B 1 38 ? -32.875 -33.125 64 1 25.06 38 ARG B C 1
ATOM 3087 O O . ARG B 1 38 ? -32.688 -32.812 65.188 1 25.06 38 ARG B O 1
ATOM 3094 N N . LEU B 1 39 ? -31.625 -33.281 63.531 1 24.11 39 LEU B N 1
ATOM 3095 C CA . LEU B 1 39 ? -30.719 -32.25 64 1 24.11 39 LEU B CA 1
ATOM 3096 C C . LEU B 1 39 ? -31.297 -30.844 63.812 1 24.11 39 LEU B C 1
ATOM 3098 O O . LEU B 1 39 ? -31.828 -30.547 62.75 1 24.11 39 LEU B O 1
ATOM 3102 N N . ALA B 1 40 ? -31.594 -30.156 64.938 1 23.77 40 ALA B N 1
ATOM 3103 C CA . ALA B 1 40 ? -32.219 -28.859 65.188 1 23.77 40 ALA B CA 1
ATOM 3104 C C . ALA B 1 40 ? -31.547 -27.781 64.312 1 23.77 40 ALA B C 1
ATOM 3106 O O . ALA B 1 40 ? -30.391 -27.438 64.562 1 23.77 40 ALA B O 1
ATOM 3107 N N . ARG B 1 41 ? -31.75 -27.734 63.031 1 24.39 41 ARG B N 1
ATOM 3108 C CA . ARG B 1 41 ? -31.078 -26.781 62.156 1 24.39 41 ARG B CA 1
ATOM 3109 C C . ARG B 1 41 ? -31.391 -25.344 62.562 1 24.39 41 ARG B C 1
ATOM 3111 O O . ARG B 1 41 ? -32.562 -24.938 62.562 1 24.39 41 ARG B O 1
ATOM 3118 N N . SER B 1 42 ? -30.719 -24.891 63.625 1 24.78 42 SER B N 1
ATOM 3119 C CA . SER B 1 42 ? -30.859 -23.5 64.062 1 24.78 42 SER B CA 1
ATOM 3120 C C . SER B 1 42 ? -30.938 -22.547 62.875 1 24.78 42 SER B C 1
ATOM 3122 O O . SER B 1 42 ? -30.141 -22.641 61.938 1 24.78 42 SER B O 1
ATOM 3124 N N . ASP B 1 43 ? -32.094 -22.031 62.531 1 25.03 43 ASP B N 1
ATOM 3125 C CA . ASP B 1 43 ? -32.562 -21.234 61.406 1 25.03 43 ASP B CA 1
ATOM 3126 C C . ASP B 1 43 ? -31.859 -19.891 61.344 1 25.03 43 ASP B C 1
ATOM 3128 O O . ASP B 1 43 ? -32.375 -18.891 61.844 1 25.03 43 ASP B O 1
ATOM 3132 N N . SER B 1 44 ? -30.594 -19.844 61.781 1 25.97 44 SER B N 1
ATOM 3133 C CA . SER B 1 44 ? -30.062 -18.484 61.75 1 25.97 44 SER B CA 1
ATOM 3134 C C . SER B 1 44 ? -30.344 -17.812 60.406 1 25.97 44 SER B C 1
ATOM 3136 O O . SER B 1 44 ? -29.859 -18.266 59.375 1 25.97 44 SER B O 1
ATOM 3138 N N . SER B 1 45 ? -31.516 -17.25 60.281 1 25.77 45 SER B N 1
ATOM 3139 C CA . SER B 1 45 ? -32.031 -16.578 59.094 1 25.77 45 SER B CA 1
ATOM 3140 C C . SER B 1 45 ? -31.047 -15.5 58.625 1 25.77 45 SER B C 1
ATOM 3142 O O . SER B 1 45 ? -30.891 -14.469 59.281 1 25.77 45 SER B O 1
ATOM 3144 N N . ILE B 1 46 ? -29.844 -15.875 58.375 1 28.06 46 ILE B N 1
ATOM 3145 C CA . ILE B 1 46 ? -28.953 -14.828 57.906 1 28.06 46 ILE B CA 1
ATOM 3146 C C . ILE B 1 46 ? -29.656 -14 56.844 1 28.06 46 ILE B C 1
ATOM 3148 O O . ILE B 1 46 ? -30.156 -14.539 55.875 1 28.06 46 ILE B O 1
ATOM 3152 N N . SER B 1 47 ? -30.203 -12.867 57.281 1 27.64 47 SER B N 1
ATOM 3153 C CA . SER B 1 47 ? -30.844 -11.922 56.375 1 27.64 47 SER B CA 1
ATOM 3154 C C . SER B 1 47 ? -30.047 -11.781 55.094 1 27.64 47 SER B C 1
ATOM 3156 O O . SER B 1 47 ? -28.875 -11.438 55.094 1 27.64 47 SER B O 1
ATOM 3158 N N . MET B 1 48 ? -30.25 -12.672 54.25 1 27.64 48 MET B N 1
ATOM 3159 C CA . MET B 1 48 ? -29.484 -12.656 53 1 27.64 48 MET B CA 1
ATOM 3160 C C . MET B 1 48 ? -29.562 -11.289 52.344 1 27.64 48 MET B C 1
ATOM 3162 O O . MET B 1 48 ? -30.641 -10.711 52.219 1 27.64 48 MET B O 1
ATOM 3166 N N . PRO B 1 49 ? -28.5 -10.508 52.531 1 31.39 49 PRO B N 1
ATOM 3167 C CA . PRO B 1 49 ? -28.609 -9.188 51.906 1 31.39 49 PRO B CA 1
ATOM 3168 C C . PRO B 1 49 ? -29.312 -9.234 50.562 1 31.39 49 PRO B C 1
ATOM 3170 O O . PRO B 1 49 ? -29.375 -10.289 49.906 1 31.39 49 PRO B O 1
ATOM 3173 N N . ALA B 1 50 ? -30.219 -8.242 50.375 1 33.78 50 ALA B N 1
ATOM 3174 C CA . ALA B 1 50 ? -31.031 -8.133 49.156 1 33.78 50 ALA B CA 1
ATOM 3175 C C . ALA B 1 50 ? -30.219 -8.492 47.906 1 33.78 50 ALA B C 1
ATOM 3177 O O . ALA B 1 50 ? -29.016 -8.234 47.844 1 33.78 50 ALA B O 1
ATOM 3178 N N . PRO B 1 51 ? -30.625 -9.602 47.219 1 28.7 51 PRO B N 1
ATOM 3179 C CA . PRO B 1 51 ? -29.828 -9.984 46.062 1 28.7 51 PRO B CA 1
ATOM 3180 C C . PRO B 1 51 ? -29.375 -8.781 45.219 1 28.7 51 PRO B C 1
ATOM 3182 O O . PRO B 1 51 ? -30.094 -7.773 45.156 1 28.7 51 PRO B O 1
ATOM 3185 N N . LEU B 1 52 ? -28.109 -8.461 45.281 1 31.23 52 LEU B N 1
ATOM 3186 C CA . LEU B 1 52 ? -27.672 -7.371 44.406 1 31.23 52 LEU B CA 1
ATOM 3187 C C . LEU B 1 52 ? -28.391 -7.41 43.094 1 31.23 52 LEU B C 1
ATOM 3189 O O . LEU B 1 52 ? -28.703 -8.492 42.562 1 31.23 52 LEU B O 1
ATOM 3193 N N . PRO B 1 53 ? -29.234 -6.348 42.781 1 31.67 53 PRO B N 1
ATOM 3194 C CA . PRO B 1 53 ? -29.953 -6.461 41.5 1 31.67 53 PRO B CA 1
ATOM 3195 C C . PRO B 1 53 ? -29.125 -7.148 40.406 1 31.67 53 PRO B C 1
ATOM 3197 O O . PRO B 1 53 ? -27.891 -7.094 40.438 1 31.67 53 PRO B O 1
ATOM 3200 N N . LEU B 1 54 ? -29.562 -8.305 39.969 1 28.97 54 LEU B N 1
ATOM 3201 C CA . LEU B 1 54 ? -28.891 -8.969 38.875 1 28.97 54 LEU B CA 1
ATOM 3202 C C . LEU B 1 54 ? -28.391 -7.953 37.844 1 28.97 54 LEU B C 1
ATOM 3204 O O . LEU B 1 54 ? -29.094 -6.984 37.531 1 28.97 54 LEU B O 1
ATOM 3208 N N . PRO B 1 55 ? -27.031 -7.77 37.812 1 29.84 55 PRO B N 1
ATOM 3209 C CA . PRO B 1 55 ? -26.719 -6.773 36.781 1 29.84 55 PRO B CA 1
ATOM 3210 C C . PRO B 1 55 ? -27.562 -6.945 35.5 1 29.84 55 PRO B C 1
ATOM 3212 O O . PRO B 1 55 ? -28.047 -8.047 35.219 1 29.84 55 PRO B O 1
ATOM 3215 N N . PRO B 1 56 ? -28.312 -5.902 35.094 1 30.03 56 PRO B N 1
ATOM 3216 C CA . PRO B 1 56 ? -29.141 -6.16 33.906 1 30.03 56 PRO B CA 1
ATOM 3217 C C . PRO B 1 56 ? -28.531 -7.191 32.969 1 30.03 56 PRO B C 1
ATOM 3219 O O . PRO B 1 56 ? -27.312 -7.395 33 1 30.03 56 PRO B O 1
ATOM 3222 N N . VAL B 1 57 ? -29.281 -8.242 32.625 1 28.77 57 VAL B N 1
ATOM 3223 C CA . VAL B 1 57 ? -28.953 -9.211 31.594 1 28.77 57 VAL B CA 1
ATOM 3224 C C . VAL B 1 57 ? -28.031 -8.562 30.547 1 28.77 57 VAL B C 1
ATOM 3226 O O . VAL B 1 57 ? -28.328 -7.484 30.031 1 28.77 57 VAL B O 1
ATOM 3229 N N . TYR B 1 58 ? -26.797 -8.906 30.672 1 25.55 58 TYR B N 1
ATOM 3230 C CA . TYR B 1 58 ? -25.906 -8.547 29.578 1 25.55 58 TYR B CA 1
ATOM 3231 C C . TYR B 1 58 ? -26.625 -8.672 28.234 1 25.55 58 TYR B C 1
ATOM 3233 O O . TYR B 1 58 ? -26.984 -9.781 27.812 1 25.55 58 TYR B O 1
ATOM 3241 N N . GLU B 1 59 ? -27.797 -7.898 28.047 1 32.47 59 GLU B N 1
ATOM 3242 C CA . GLU B 1 59 ? -28.25 -8.031 26.656 1 32.47 59 GLU B CA 1
ATOM 3243 C C . GLU B 1 59 ? -27.078 -8.312 25.719 1 32.47 59 GLU B C 1
ATOM 3245 O O . GLU B 1 59 ? -26.016 -7.699 25.844 1 32.47 59 GLU B O 1
ATOM 3250 N N . GLY B 1 60 ? -26.922 -9.555 25.438 1 32.03 60 GLY B N 1
ATOM 3251 C CA . GLY B 1 60 ? -25.922 -9.93 24.438 1 32.03 60 GLY B CA 1
ATOM 3252 C C . GLY B 1 60 ? -25.578 -8.805 23.484 1 32.03 60 GLY B C 1
ATOM 3253 O O . GLY B 1 60 ? -26.328 -7.832 23.375 1 32.03 60 GLY B O 1
ATOM 3254 N N . PRO B 1 61 ? -24.297 -8.609 23.406 1 32.09 61 PRO B N 1
ATOM 3255 C CA . PRO B 1 61 ? -23.984 -7.445 22.562 1 32.09 61 PRO B CA 1
ATOM 3256 C C . PRO B 1 61 ? -24.969 -7.277 21.406 1 32.09 61 PRO B C 1
ATOM 3258 O O . PRO B 1 61 ? -25.391 -8.266 20.797 1 32.09 61 PRO B O 1
ATOM 3261 N N . LYS B 1 62 ? -25.984 -6.395 21.578 1 36.62 62 LYS B N 1
ATOM 3262 C CA . LYS B 1 62 ? -26.844 -6.086 20.438 1 36.62 62 LYS B CA 1
ATOM 3263 C C . LYS B 1 62 ? -26.141 -6.395 19.125 1 36.62 62 LYS B C 1
ATOM 3265 O O . LYS B 1 62 ? -24.922 -6.27 19.016 1 36.62 62 LYS B O 1
ATOM 3270 N N . PRO B 1 63 ? -26.641 -7.312 18.375 1 37.62 63 PRO B N 1
ATOM 3271 C CA . PRO B 1 63 ? -25.938 -7.535 17.094 1 37.62 63 PRO B CA 1
ATOM 3272 C C . PRO B 1 63 ? -25.188 -6.301 16.625 1 37.62 63 PRO B C 1
ATOM 3274 O O . PRO B 1 63 ? -25.734 -5.195 16.609 1 37.62 63 PRO B O 1
ATOM 3277 N N . SER B 1 64 ? -23.906 -6.207 16.891 1 37.09 64 SER B N 1
ATOM 3278 C CA . SER B 1 64 ? -23.016 -5.055 16.859 1 37.09 64 SER B CA 1
ATOM 3279 C C . SER B 1 64 ? -23.359 -4.105 15.719 1 37.09 64 SER B C 1
ATOM 3281 O O . SER B 1 64 ? -23.812 -4.543 14.656 1 37.09 64 SER B O 1
ATOM 3283 N N . ARG B 1 65 ? -23.578 -2.811 16 1 40.69 65 ARG B N 1
ATOM 3284 C CA . ARG B 1 65 ? -23.688 -1.634 15.148 1 40.69 65 ARG B CA 1
ATOM 3285 C C . ARG B 1 65 ? -22.922 -1.82 13.852 1 40.69 65 ARG B C 1
ATOM 3287 O O . ARG B 1 65 ? -23.016 -0.988 12.945 1 40.69 65 ARG B O 1
ATOM 3294 N N . LYS B 1 66 ? -21.984 -2.734 13.883 1 41.72 66 LYS B N 1
ATOM 3295 C CA . LYS B 1 66 ? -21.125 -2.973 12.734 1 41.72 66 LYS B CA 1
ATOM 3296 C C . LYS B 1 66 ? -21.891 -3.562 11.562 1 41.72 66 LYS B C 1
ATOM 3298 O O . LYS B 1 66 ? -21.688 -3.17 10.414 1 41.72 66 LYS B O 1
ATOM 3303 N N . LEU B 1 67 ? -22.781 -4.582 11.781 1 39.84 67 LEU B N 1
ATOM 3304 C CA . LEU B 1 67 ? -23.609 -5.164 10.734 1 39.84 67 LEU B CA 1
ATOM 3305 C C . LEU B 1 67 ? -24.766 -4.238 10.391 1 39.84 67 LEU B C 1
ATOM 3307 O O . LEU B 1 67 ? -25.281 -4.262 9.258 1 39.84 67 LEU B O 1
ATOM 3311 N N . LEU B 1 68 ? -25.375 -3.607 11.367 1 40.97 68 LEU B N 1
ATOM 3312 C CA . LEU B 1 68 ? -26.516 -2.705 11.156 1 40.97 68 LEU B CA 1
ATOM 3313 C C . LEU B 1 68 ? -26.109 -1.533 10.266 1 40.97 68 LEU B C 1
ATOM 3315 O O . LEU B 1 68 ? -26.938 -0.98 9.547 1 40.97 68 LEU B O 1
ATOM 3319 N N . ARG B 1 69 ? -24.906 -1.173 10.375 1 48.09 69 ARG B N 1
ATOM 3320 C CA . ARG B 1 69 ? -24.469 -0.063 9.531 1 48.09 69 ARG B CA 1
ATOM 3321 C C . ARG B 1 69 ? -24.531 -0.443 8.055 1 48.09 69 ARG B C 1
ATOM 3323 O O . ARG B 1 69 ? -24.344 0.41 7.184 1 48.09 69 ARG B O 1
ATOM 3330 N N . LEU B 1 70 ? -24.609 -1.686 7.711 1 48.62 70 LEU B N 1
ATOM 3331 C CA . LEU B 1 70 ? -24.922 -2.07 6.336 1 48.62 70 LEU B CA 1
ATOM 3332 C C . LEU B 1 70 ? -26.328 -1.608 5.941 1 48.62 70 LEU B C 1
ATOM 3334 O O . LEU B 1 70 ? -26.609 -1.405 4.758 1 48.62 70 LEU B O 1
ATOM 3338 N N . ALA B 1 71 ? -27.234 -1.611 6.859 1 50.56 71 ALA B N 1
ATOM 3339 C CA . ALA B 1 71 ? -28.578 -1.136 6.555 1 50.56 71 ALA B CA 1
ATOM 3340 C C . ALA B 1 71 ? -28.547 0.278 5.98 1 50.56 71 ALA B C 1
ATOM 3342 O O . ALA B 1 71 ? -29.391 0.636 5.145 1 50.56 71 ALA B O 1
ATOM 3343 N N . THR B 1 72 ? -27.625 1.114 6.355 1 65.44 72 THR B N 1
ATOM 3344 C CA . THR B 1 72 ? -27.531 2.436 5.746 1 65.44 72 THR B CA 1
ATOM 3345 C C . THR B 1 72 ? -26.484 2.443 4.637 1 65.44 72 THR B C 1
ATOM 3347 O O . THR B 1 72 ? -25.938 3.496 4.297 1 65.44 72 THR B O 1
ATOM 3350 N N . ALA B 1 73 ? -26.422 1.299 4.004 1 76.12 73 ALA B N 1
ATOM 3351 C CA . ALA B 1 73 ? -25.406 1.108 2.973 1 76.12 73 ALA B CA 1
ATOM 3352 C C . ALA B 1 73 ? -25.766 1.868 1.699 1 76.12 73 ALA B C 1
ATOM 3354 O O . ALA B 1 73 ? -26.922 1.867 1.273 1 76.12 73 ALA B O 1
ATOM 3355 N N . SER B 1 74 ? -24.906 2.543 1.168 1 87.75 74 SER B N 1
ATOM 3356 C CA . SER B 1 74 ? -25.047 3.256 -0.097 1 87.75 74 SER B CA 1
ATOM 3357 C C . SER B 1 74 ? -25.234 2.287 -1.259 1 87.75 74 SER B C 1
ATOM 3359 O O . SER B 1 74 ? -25.031 1.081 -1.109 1 87.75 74 SER B O 1
ATOM 3361 N N . ARG B 1 75 ? -25.719 2.734 -2.326 1 90.56 75 ARG B N 1
ATOM 3362 C CA . ARG B 1 75 ? -25.984 1.933 -3.514 1 90.56 75 ARG B CA 1
ATOM 3363 C C . ARG B 1 75 ? -24.734 1.182 -3.961 1 90.56 75 ARG B C 1
ATOM 3365 O O . ARG B 1 75 ? -24.781 -0.03 -4.184 1 90.56 75 ARG B O 1
ATOM 3372 N N . PRO B 1 76 ? -23.594 1.825 -4.078 1 90.75 76 PRO B N 1
ATOM 3373 C CA . PRO B 1 76 ? -22.391 1.089 -4.465 1 90.75 76 PRO B CA 1
ATOM 3374 C C . PRO B 1 76 ? -22.031 -0.008 -3.467 1 90.75 76 PRO B C 1
ATOM 3376 O O . PRO B 1 76 ? -21.547 -1.076 -3.865 1 90.75 76 PRO B O 1
ATOM 3379 N N . MET B 1 77 ? -22.25 0.193 -2.252 1 93.75 77 MET B N 1
ATOM 3380 C CA . MET B 1 77 ? -21.938 -0.805 -1.232 1 93.75 77 MET B CA 1
ATOM 3381 C C . MET B 1 77 ? -22.828 -2.037 -1.394 1 93.75 77 MET B C 1
ATOM 3383 O O . MET B 1 77 ? -22.344 -3.168 -1.292 1 93.75 77 MET B O 1
ATOM 3387 N N . ARG B 1 78 ? -24.062 -1.803 -1.662 1 94.69 78 ARG B N 1
ATOM 3388 C CA . ARG B 1 78 ? -25 -2.906 -1.861 1 94.69 78 ARG B CA 1
ATOM 3389 C C . ARG B 1 78 ? -24.641 -3.709 -3.107 1 94.69 78 ARG B C 1
ATOM 3391 O O . ARG B 1 78 ? -24.703 -4.941 -3.102 1 94.69 78 ARG B O 1
ATOM 3398 N N . ARG B 1 79 ? -24.297 -3.008 -4.133 1 94.81 79 ARG B N 1
ATOM 3399 C CA . ARG B 1 79 ? -23.891 -3.662 -5.371 1 94.81 79 ARG B CA 1
ATOM 3400 C C . ARG B 1 79 ? -22.641 -4.512 -5.156 1 94.81 79 ARG B C 1
ATOM 3402 O O . ARG B 1 79 ? -22.562 -5.648 -5.629 1 94.81 79 ARG B O 1
ATOM 3409 N N . LEU B 1 80 ? -21.734 -3.959 -4.461 1 95.62 80 LEU B N 1
ATOM 3410 C CA . LEU B 1 80 ? -20.5 -4.703 -4.188 1 95.62 80 LEU B CA 1
ATOM 3411 C C . LEU B 1 80 ? -20.797 -5.906 -3.291 1 95.62 80 LEU B C 1
ATOM 3413 O O . LEU B 1 80 ? -20.234 -6.988 -3.502 1 95.62 80 LEU B O 1
ATOM 3417 N N . ALA B 1 81 ? -21.641 -5.676 -2.316 1 96.19 81 ALA B N 1
ATOM 3418 C CA . ALA B 1 81 ? -22 -6.777 -1.428 1 96.19 81 ALA B CA 1
ATOM 3419 C C . ALA B 1 81 ? -22.656 -7.918 -2.205 1 96.19 81 ALA B C 1
ATOM 3421 O O . ALA B 1 81 ? -22.391 -9.094 -1.941 1 96.19 81 ALA B O 1
ATOM 3422 N N . LEU B 1 82 ? -23.469 -7.562 -3.111 1 95.12 82 LEU B N 1
ATOM 3423 C CA . LEU B 1 82 ? -24.125 -8.562 -3.949 1 95.12 82 LEU B CA 1
ATOM 3424 C C . LEU B 1 82 ? -23.094 -9.297 -4.812 1 95.12 82 LEU B C 1
ATOM 3426 O O . LEU B 1 82 ? -23.125 -10.531 -4.906 1 95.12 82 LEU B O 1
ATOM 3430 N N . LEU B 1 83 ? -22.266 -8.547 -5.387 1 94.56 83 LEU B N 1
ATOM 3431 C CA . LEU B 1 83 ? -21.203 -9.133 -6.207 1 94.56 83 LEU B CA 1
ATOM 3432 C C . LEU B 1 83 ? -20.344 -10.07 -5.375 1 94.56 83 LEU B C 1
ATOM 3434 O O . LEU B 1 83 ? -19.984 -11.164 -5.836 1 94.56 83 LEU B O 1
ATOM 3438 N N . LEU B 1 84 ? -20 -9.648 -4.211 1 95.81 84 LEU B N 1
ATOM 3439 C CA . LEU B 1 84 ? -19.203 -10.453 -3.293 1 95.81 84 LEU B CA 1
ATOM 3440 C C . LEU B 1 84 ? -19.938 -11.742 -2.932 1 95.81 84 LEU B C 1
ATOM 3442 O O . LEU B 1 84 ? -19.328 -12.828 -2.951 1 95.81 84 LEU B O 1
ATOM 3446 N N . ALA B 1 85 ? -21.188 -11.625 -2.67 1 95.88 85 ALA B N 1
ATOM 3447 C CA . ALA B 1 85 ? -21.984 -12.797 -2.322 1 95.88 85 ALA B CA 1
ATOM 3448 C C . ALA B 1 85 ? -22.016 -13.797 -3.477 1 95.88 85 ALA B C 1
ATOM 3450 O O . ALA B 1 85 ? -21.875 -15.008 -3.266 1 95.88 85 ALA B O 1
ATOM 3451 N N . LEU B 1 86 ? -22.156 -13.336 -4.641 1 94.69 86 LEU B N 1
ATOM 3452 C CA . LEU B 1 86 ? -22.188 -14.195 -5.82 1 94.69 86 LEU B CA 1
ATOM 3453 C C . LEU B 1 86 ? -20.828 -14.875 -6.02 1 94.69 86 LEU B C 1
ATOM 3455 O O . LEU B 1 86 ? -20.781 -16.078 -6.289 1 94.69 86 LEU B O 1
ATOM 3459 N N . ASN B 1 87 ? -19.781 -14.117 -5.844 1 93.81 87 ASN B N 1
ATOM 3460 C CA . ASN B 1 87 ? -18.453 -14.672 -6.023 1 93.81 87 ASN B CA 1
ATOM 3461 C C . ASN B 1 87 ? -18.125 -15.703 -4.949 1 93.81 87 ASN B C 1
ATOM 3463 O O . ASN B 1 87 ? -17.484 -16.719 -5.23 1 93.81 87 ASN B O 1
ATOM 3467 N N . VAL B 1 88 ? -18.516 -15.406 -3.791 1 94.88 88 VAL B N 1
ATOM 3468 C CA . VAL B 1 88 ? -18.281 -16.344 -2.703 1 94.88 88 VAL B CA 1
ATOM 3469 C C . VAL B 1 88 ? -19.062 -17.641 -2.959 1 94.88 88 VAL B C 1
ATOM 3471 O O . VAL B 1 88 ? -18.531 -18.734 -2.795 1 94.88 88 VAL B O 1
ATOM 3474 N N . ALA B 1 89 ? -20.297 -17.5 -3.359 1 94.38 89 ALA B N 1
ATOM 3475 C CA . ALA B 1 89 ? -21.125 -18.672 -3.664 1 94.38 89 ALA B CA 1
ATOM 3476 C C . ALA B 1 89 ? -20.516 -19.484 -4.801 1 94.38 89 ALA B C 1
ATOM 3478 O O . ALA B 1 89 ? -20.422 -20.703 -4.711 1 94.38 89 ALA B O 1
ATOM 3479 N N . TYR B 1 90 ? -20.109 -18.781 -5.746 1 92.25 90 TYR B N 1
ATOM 3480 C CA . TYR B 1 90 ? -19.516 -19.438 -6.902 1 92.25 90 TYR B CA 1
ATOM 3481 C C . TYR B 1 90 ? -18.203 -20.125 -6.52 1 92.25 90 TYR B C 1
ATOM 3483 O O . TYR B 1 90 ? -17.969 -21.281 -6.895 1 92.25 90 TYR B O 1
ATOM 3491 N N . SER B 1 91 ? -17.344 -19.469 -5.844 1 92.56 91 SER B N 1
ATOM 3492 C CA . SER B 1 91 ? -16.047 -20.031 -5.441 1 92.56 91 SER B CA 1
ATOM 3493 C C . SER B 1 91 ? -16.25 -21.234 -4.527 1 92.56 91 SER B C 1
ATOM 3495 O O . SER B 1 91 ? -15.531 -22.234 -4.652 1 92.56 91 SER B O 1
ATOM 3497 N N . ALA B 1 92 ? -17.203 -21.156 -3.686 1 93.88 92 ALA B N 1
ATOM 3498 C CA . ALA B 1 92 ? -17.484 -22.266 -2.785 1 93.88 92 ALA B CA 1
ATOM 3499 C C . ALA B 1 92 ? -18 -23.484 -3.559 1 93.88 92 ALA B C 1
ATOM 3501 O O . ALA B 1 92 ? -17.609 -24.609 -3.275 1 93.88 92 ALA B O 1
ATOM 3502 N N . THR B 1 93 ? -18.844 -23.266 -4.473 1 93.06 93 THR B N 1
ATOM 3503 C CA . THR B 1 93 ? -19.359 -24.328 -5.309 1 93.06 93 THR B CA 1
ATOM 3504 C C . THR B 1 93 ? -18.25 -25 -6.113 1 93.06 93 THR B C 1
ATOM 3506 O O . THR B 1 93 ? -18.156 -26.219 -6.172 1 93.06 93 THR B O 1
ATOM 3509 N N . GLU B 1 94 ? -17.5 -24.109 -6.648 1 92.19 94 GLU B N 1
ATOM 3510 C CA . GLU B 1 94 ? -16.359 -24.625 -7.418 1 92.19 94 GLU B CA 1
ATOM 3511 C C . GLU B 1 94 ? -15.414 -25.422 -6.531 1 92.19 94 GLU B C 1
ATOM 3513 O O . GLU B 1 94 ? -14.898 -26.453 -6.945 1 92.19 94 GLU B O 1
ATOM 3518 N N . PHE B 1 95 ? -15.164 -24.953 -5.398 1 91.44 95 PHE B N 1
ATOM 3519 C CA . PHE B 1 95 ? -14.297 -25.641 -4.441 1 91.44 95 PHE B CA 1
ATOM 3520 C C . PHE B 1 95 ? -14.875 -27 -4.078 1 91.44 95 PHE B C 1
ATOM 3522 O O . PHE B 1 95 ? -14.156 -28.016 -4.09 1 91.44 95 PHE B O 1
ATOM 3529 N N . ALA B 1 96 ? -16.141 -27.094 -3.873 1 92.94 96 ALA B N 1
ATOM 3530 C CA . ALA B 1 96 ? -16.812 -28.344 -3.514 1 92.94 96 ALA B CA 1
ATOM 3531 C C . ALA B 1 96 ? -16.781 -29.344 -4.672 1 92.94 96 ALA B C 1
ATOM 3533 O O . ALA B 1 96 ? -16.422 -30.516 -4.484 1 92.94 96 ALA B O 1
ATOM 3534 N N . ILE B 1 97 ? -17.047 -28.859 -5.828 1 90.19 97 ILE B N 1
ATOM 3535 C CA . ILE B 1 97 ? -17.047 -29.719 -7.004 1 90.19 97 ILE B CA 1
ATOM 3536 C C . ILE B 1 97 ? -15.633 -30.234 -7.266 1 90.19 97 ILE B C 1
ATOM 3538 O O . ILE B 1 97 ? -15.438 -31.406 -7.594 1 90.19 97 ILE B O 1
ATOM 3542 N N . GLY B 1 98 ? -14.68 -29.344 -7.133 1 89 98 GLY B N 1
ATOM 3543 C CA . GLY B 1 98 ? -13.297 -29.734 -7.32 1 89 98 GLY B CA 1
ATOM 3544 C C . GLY B 1 98 ? -12.836 -30.797 -6.336 1 89 98 GLY B C 1
ATOM 3545 O O . GLY B 1 98 ? -12.156 -31.75 -6.715 1 89 98 GLY B O 1
ATOM 3546 N N . LEU B 1 99 ? -13.25 -30.656 -5.086 1 86.94 99 LEU B N 1
ATOM 3547 C CA . LEU B 1 99 ? -12.875 -31.609 -4.055 1 86.94 99 LEU B CA 1
ATOM 3548 C C . LEU B 1 99 ? -13.547 -32.969 -4.281 1 86.94 99 LEU B C 1
ATOM 3550 O O . LEU B 1 99 ? -12.914 -34 -4.152 1 86.94 99 LEU B O 1
ATOM 3554 N N . PHE B 1 100 ? -14.789 -33 -4.695 1 90.31 100 PHE B N 1
ATOM 3555 C CA . PHE B 1 100 ? -15.562 -34.25 -4.848 1 90.31 100 PHE B CA 1
ATOM 3556 C C . PHE B 1 100 ? -15.211 -34.938 -6.148 1 90.31 100 PHE B C 1
ATOM 3558 O O . PHE B 1 100 ? -15.281 -36.188 -6.234 1 90.31 100 PHE B O 1
ATOM 3565 N N . THR B 1 101 ? -14.828 -34.219 -7.102 1 86.56 101 THR B N 1
ATOM 3566 C CA . THR B 1 101 ? -14.508 -34.812 -8.391 1 86.56 101 THR B CA 1
ATOM 3567 C C . THR B 1 101 ? -13 -35.062 -8.5 1 86.56 101 THR B C 1
ATOM 3569 O O . THR B 1 101 ? -12.539 -35.688 -9.469 1 86.56 101 THR B O 1
ATOM 3572 N N . GLY B 1 102 ? -12.227 -34.531 -7.551 1 82.31 102 GLY B N 1
ATOM 3573 C CA . GLY B 1 102 ? -10.781 -34.719 -7.566 1 82.31 102 GLY B CA 1
ATOM 3574 C C . GLY B 1 102 ? -10.094 -33.875 -8.641 1 82.31 102 GLY B C 1
ATOM 3575 O O . GLY B 1 102 ? -9.055 -34.281 -9.164 1 82.31 102 GLY B O 1
ATOM 3576 N N . ARG B 1 103 ? -10.758 -32.875 -9.133 1 83.06 103 ARG B N 1
ATOM 3577 C CA . ARG B 1 103 ? -10.188 -32.031 -10.164 1 83.06 103 ARG B CA 1
ATOM 3578 C C . ARG B 1 103 ? -9.398 -30.875 -9.539 1 83.06 103 ARG B C 1
ATOM 3580 O O . ARG B 1 103 ? -9.977 -29.859 -9.133 1 83.06 103 ARG B O 1
ATOM 3587 N N . VAL B 1 104 ? -8.102 -30.953 -9.562 1 77.31 104 VAL B N 1
ATOM 3588 C CA . VAL B 1 104 ? -7.195 -30.016 -8.906 1 77.31 104 VAL B CA 1
ATOM 3589 C C . VAL B 1 104 ? -7.309 -28.656 -9.562 1 77.31 104 VAL B C 1
ATOM 3591 O O . VAL B 1 104 ? -7.176 -27.625 -8.891 1 77.31 104 VAL B O 1
ATOM 3594 N N . GLY B 1 105 ? -7.535 -28.625 -10.898 1 78.94 105 GLY B N 1
ATOM 3595 C CA . GLY B 1 105 ? -7.688 -27.359 -11.594 1 78.94 105 GLY B CA 1
ATOM 3596 C C . GLY B 1 105 ? -8.828 -26.516 -11.055 1 78.94 105 GLY B C 1
ATOM 3597 O O . GLY B 1 105 ? -8.703 -25.297 -10.922 1 78.94 105 GLY B O 1
ATOM 3598 N N . LEU B 1 106 ? -9.906 -27.234 -10.703 1 83.88 106 LEU B N 1
ATOM 3599 C CA . LEU B 1 106 ? -11.062 -26.531 -10.156 1 83.88 106 LEU B CA 1
ATOM 3600 C C . LEU B 1 106 ? -10.773 -26.016 -8.75 1 83.88 106 LEU B C 1
ATOM 3602 O O . LEU B 1 106 ? -11.195 -24.906 -8.383 1 83.88 106 LEU B O 1
ATOM 3606 N N . VAL B 1 107 ? -10.125 -26.734 -8.016 1 83.44 107 VAL B N 1
ATOM 3607 C CA . VAL B 1 107 ? -9.758 -26.344 -6.656 1 83.44 107 VAL B CA 1
ATOM 3608 C C . VAL B 1 107 ? -8.836 -25.125 -6.707 1 83.44 107 VAL B C 1
ATOM 3610 O O . VAL B 1 107 ? -9.016 -24.156 -5.953 1 83.44 107 VAL B O 1
ATOM 3613 N N . SER B 1 108 ? -7.789 -25.156 -7.594 1 81.25 108 SER B N 1
ATOM 3614 C CA . SER B 1 108 ? -6.871 -24.031 -7.754 1 81.25 108 SER B CA 1
ATOM 3615 C C . SER B 1 108 ? -7.613 -22.766 -8.164 1 81.25 108 SER B C 1
ATOM 3617 O O . SER B 1 108 ? -7.359 -21.688 -7.621 1 81.25 108 SER B O 1
ATOM 3619 N N . ASP B 1 109 ? -8.477 -22.891 -9.047 1 84.31 109 ASP B N 1
ATOM 3620 C CA . ASP B 1 109 ? -9.281 -21.766 -9.508 1 84.31 109 ASP B CA 1
ATOM 3621 C C . ASP B 1 109 ? -10.125 -21.188 -8.367 1 84.31 109 ASP B C 1
ATOM 3623 O O . ASP B 1 109 ? -10.211 -19.969 -8.203 1 84.31 109 ASP B O 1
ATOM 3627 N N . ALA B 1 110 ? -10.742 -22.094 -7.645 1 88 110 ALA B N 1
ATOM 3628 C CA . ALA B 1 110 ? -11.562 -21.672 -6.516 1 88 110 ALA B CA 1
ATOM 3629 C C . ALA B 1 110 ? -10.75 -20.875 -5.512 1 88 110 ALA B C 1
ATOM 3631 O O . ALA B 1 110 ? -11.242 -19.906 -4.93 1 88 110 ALA B O 1
ATOM 3632 N N . PHE B 1 111 ? -9.586 -21.219 -5.277 1 80.94 111 PHE B N 1
ATOM 3633 C CA . PHE B 1 111 ? -8.719 -20.5 -4.344 1 80.94 111 PHE B CA 1
ATOM 3634 C C . PHE B 1 111 ? -8.406 -19.094 -4.855 1 80.94 111 PHE B C 1
ATOM 3636 O O . PHE B 1 111 ? -8.406 -18.141 -4.09 1 80.94 111 PHE B O 1
ATOM 3643 N N . HIS B 1 112 ? -8.086 -19.031 -6.082 1 80.38 112 HIS B N 1
ATOM 3644 C CA . HIS B 1 112 ? -7.844 -17.719 -6.672 1 80.38 112 HIS B CA 1
ATOM 3645 C C . HIS B 1 112 ? -9.07 -16.828 -6.535 1 80.38 112 HIS B C 1
ATOM 3647 O O . HIS B 1 112 ? -8.938 -15.641 -6.207 1 80.38 112 HIS B O 1
ATOM 3653 N N . LEU B 1 113 ? -10.211 -17.453 -6.785 1 87.75 113 LEU B N 1
ATOM 3654 C CA . LEU B 1 113 ? -11.453 -16.703 -6.637 1 87.75 113 LEU B CA 1
ATOM 3655 C C . LEU B 1 113 ? -11.672 -16.281 -5.188 1 87.75 113 LEU B C 1
ATOM 3657 O O . LEU B 1 113 ? -12.125 -15.172 -4.922 1 87.75 113 LEU B O 1
ATOM 3661 N N . THR B 1 114 ? -11.344 -17.109 -4.309 1 87.75 114 THR B N 1
ATOM 3662 C CA . THR B 1 114 ? -11.5 -16.797 -2.891 1 87.75 114 THR B CA 1
ATOM 3663 C C . THR B 1 114 ? -10.586 -15.648 -2.48 1 87.75 114 THR B C 1
ATOM 3665 O O . THR B 1 114 ? -11 -14.766 -1.717 1 87.75 114 THR B O 1
ATOM 3668 N N . PHE B 1 115 ? -9.422 -15.672 -2.975 1 84.81 115 PHE B N 1
ATOM 3669 C CA . PHE B 1 115 ? -8.508 -14.578 -2.674 1 84.81 115 PHE B CA 1
ATOM 3670 C C . PHE B 1 115 ? -9.047 -13.258 -3.209 1 84.81 115 PHE B C 1
ATOM 3672 O O . PHE B 1 115 ? -8.977 -12.227 -2.533 1 84.81 115 PHE B O 1
ATOM 3679 N N . GLY B 1 116 ? -9.531 -13.305 -4.383 1 90.25 116 GLY B N 1
ATOM 3680 C CA . GLY B 1 116 ? -10.188 -12.125 -4.93 1 90.25 116 GLY B CA 1
ATOM 3681 C C . GLY B 1 116 ? -11.336 -11.625 -4.07 1 90.25 116 GLY B C 1
ATOM 3682 O O . GLY B 1 116 ? -11.5 -10.414 -3.889 1 90.25 116 GLY B O 1
ATOM 3683 N N . CYS B 1 117 ? -12.039 -12.547 -3.518 1 92.5 117 CYS B N 1
ATOM 3684 C CA . CYS B 1 117 ? -13.133 -12.188 -2.623 1 92.5 117 CYS B CA 1
ATOM 3685 C C . CYS B 1 117 ? -12.609 -11.492 -1.373 1 92.5 117 CYS B C 1
ATOM 3687 O O . CYS B 1 117 ? -13.242 -10.57 -0.854 1 92.5 117 CYS B O 1
ATOM 3689 N N . GLY B 1 118 ? -11.477 -11.953 -0.92 1 92.75 118 GLY B N 1
ATOM 3690 C CA . GLY B 1 118 ? -10.859 -11.281 0.211 1 92.75 118 GLY B CA 1
ATOM 3691 C C . GLY B 1 118 ? -10.539 -9.828 -0.063 1 92.75 118 GLY B C 1
ATOM 3692 O O . GLY B 1 118 ? -10.789 -8.961 0.78 1 92.75 118 GLY B O 1
ATOM 3693 N N . LEU B 1 119 ? -10.039 -9.586 -1.212 1 93.19 119 LEU B N 1
ATOM 3694 C CA . LEU B 1 119 ? -9.68 -8.227 -1.582 1 93.19 119 LEU B CA 1
ATOM 3695 C C . LEU B 1 119 ? -10.922 -7.359 -1.758 1 93.19 119 LEU B C 1
ATOM 3697 O O . LEU B 1 119 ? -10.938 -6.203 -1.334 1 93.19 119 LEU B O 1
ATOM 3701 N N . LEU B 1 120 ? -11.961 -7.922 -2.381 1 94.81 120 LEU B N 1
ATOM 3702 C CA . LEU B 1 120 ? -13.211 -7.195 -2.543 1 94.81 120 LEU B CA 1
ATOM 3703 C C . LEU B 1 120 ? -13.875 -6.949 -1.193 1 94.81 120 LEU B C 1
ATOM 3705 O O . LEU B 1 120 ? -14.523 -5.914 -0.993 1 94.81 120 LEU B O 1
ATOM 3709 N N . THR B 1 121 ? -13.703 -7.863 -0.285 1 95.31 121 THR B N 1
ATOM 3710 C CA . THR B 1 121 ? -14.195 -7.668 1.075 1 95.31 121 THR B CA 1
ATOM 3711 C C . THR B 1 121 ? -13.492 -6.484 1.735 1 95.31 121 THR B C 1
ATOM 3713 O O . THR B 1 121 ? -14.125 -5.676 2.416 1 95.31 121 THR B O 1
ATOM 3716 N N . PHE B 1 122 ? -12.25 -6.441 1.515 1 94.62 122 PHE B N 1
ATOM 3717 C CA . PHE B 1 122 ? -11.492 -5.309 2.041 1 94.62 122 PHE B CA 1
ATOM 3718 C C . PHE B 1 122 ? -12.016 -3.996 1.466 1 94.62 122 PHE B C 1
ATOM 3720 O O . PHE B 1 122 ? -12.141 -3.004 2.186 1 94.62 122 PHE B O 1
ATOM 3727 N N . SER B 1 123 ? -12.258 -4.031 0.203 1 96.81 123 SER B N 1
ATOM 3728 C CA . SER B 1 123 ? -12.812 -2.848 -0.439 1 96.81 123 SER B CA 1
ATOM 3729 C C . SER B 1 123 ? -14.148 -2.455 0.189 1 96.81 123 SER B C 1
ATOM 3731 O O . SER B 1 123 ? -14.398 -1.275 0.447 1 96.81 123 SER B O 1
ATOM 3733 N N . LEU B 1 124 ? -14.969 -3.387 0.457 1 96.25 124 LEU B N 1
ATOM 3734 C CA . LEU B 1 124 ? -16.266 -3.135 1.074 1 96.25 124 LEU B CA 1
ATOM 3735 C C . LEU B 1 124 ? -16.094 -2.596 2.49 1 96.25 124 LEU B C 1
ATOM 3737 O O . LEU B 1 124 ? -16.797 -1.657 2.889 1 96.25 124 LEU B O 1
ATOM 3741 N N . PHE B 1 125 ? -15.258 -3.127 3.162 1 95.81 125 PHE B N 1
ATOM 3742 C CA . PHE B 1 125 ? -14.945 -2.658 4.508 1 95.81 125 PHE B CA 1
ATOM 3743 C C . PHE B 1 125 ? -14.477 -1.21 4.484 1 95.81 125 PHE B C 1
ATOM 3745 O O . PHE B 1 125 ? -14.883 -0.404 5.32 1 95.81 125 PHE B O 1
ATOM 3752 N N . ALA B 1 126 ? -13.578 -0.972 3.545 1 96.44 126 ALA B N 1
ATOM 3753 C CA . ALA B 1 126 ? -13.062 0.39 3.414 1 96.44 126 ALA B CA 1
ATOM 3754 C C . ALA B 1 126 ? -14.195 1.376 3.135 1 96.44 126 ALA B C 1
ATOM 3756 O O . ALA B 1 126 ? -14.219 2.477 3.693 1 96.44 126 ALA B O 1
ATOM 3757 N N . MET B 1 127 ? -15.133 0.98 2.295 1 95.06 127 MET B N 1
ATOM 3758 C CA . MET B 1 127 ? -16.281 1.828 1.989 1 95.06 127 MET B CA 1
ATOM 3759 C C . MET B 1 127 ? -17.094 2.121 3.246 1 95.06 127 MET B C 1
ATOM 3761 O O . MET B 1 127 ? -17.5 3.262 3.48 1 95.06 127 MET B O 1
ATOM 3765 N N . ALA B 1 128 ? -17.266 1.171 4.023 1 95 128 ALA B N 1
ATOM 3766 C CA . ALA B 1 128 ? -18.047 1.318 5.238 1 95 128 ALA B CA 1
ATOM 3767 C C . ALA B 1 128 ? -17.312 2.156 6.277 1 95 128 ALA B C 1
ATOM 3769 O O . ALA B 1 128 ? -17.891 3.066 6.875 1 95 128 ALA B O 1
ATOM 3770 N N . ALA B 1 129 ? -16.094 1.883 6.441 1 94.5 129 ALA B N 1
ATOM 3771 C CA . ALA B 1 129 ? -15.281 2.568 7.449 1 94.5 129 ALA B CA 1
ATOM 3772 C C . ALA B 1 129 ? -15.102 4.043 7.094 1 94.5 129 ALA B C 1
ATOM 3774 O O . ALA B 1 129 ? -15.023 4.895 7.984 1 94.5 129 ALA B O 1
ATOM 3775 N N . SER B 1 130 ? -15.016 4.32 5.828 1 94.31 130 SER B N 1
ATOM 3776 C CA . SER B 1 130 ? -14.773 5.684 5.367 1 94.31 130 SER B CA 1
ATOM 3777 C C . SER B 1 130 ? -15.914 6.613 5.754 1 94.31 130 SER B C 1
ATOM 3779 O O . SER B 1 130 ? -15.766 7.836 5.73 1 94.31 130 SER B O 1
ATOM 3781 N N . ARG B 1 131 ? -17 6.129 6.191 1 92.19 131 ARG B N 1
ATOM 3782 C CA . ARG B 1 131 ? -18.156 6.922 6.559 1 92.19 131 ARG B CA 1
ATOM 3783 C C . ARG B 1 131 ? -18.125 7.289 8.039 1 92.19 131 ARG B C 1
ATOM 3785 O O . ARG B 1 131 ? -18.922 8.117 8.5 1 92.19 131 ARG B O 1
ATOM 3792 N N . THR B 1 132 ? -17.219 6.738 8.703 1 92 132 THR B N 1
ATOM 3793 C CA . THR B 1 132 ? -17.078 7.016 10.125 1 92 132 THR B CA 1
ATOM 3794 C C . THR B 1 132 ? -16.375 8.359 10.344 1 92 132 THR B C 1
ATOM 3796 O O . THR B 1 132 ? -15.469 8.727 9.594 1 92 132 THR B O 1
ATOM 3799 N N . LYS B 1 133 ? -16.797 9.078 11.359 1 91.12 133 LYS B N 1
ATOM 3800 C CA . LYS B 1 133 ? -16.203 10.359 11.703 1 91.12 133 LYS B CA 1
ATOM 3801 C C . LYS B 1 133 ? -14.805 10.18 12.266 1 91.12 133 LYS B C 1
ATOM 3803 O O . LYS B 1 133 ? -14.477 9.133 12.82 1 91.12 133 LYS B O 1
ATOM 3808 N N . PRO B 1 134 ? -14 11.242 12.062 1 90.75 134 PRO B N 1
ATOM 3809 C CA . PRO B 1 134 ? -12.648 11.172 12.625 1 90.75 134 PRO B CA 1
ATOM 3810 C C . PRO B 1 134 ? -12.641 10.938 14.133 1 90.75 134 PRO B C 1
ATOM 3812 O O . PRO B 1 134 ? -13.586 11.328 14.82 1 90.75 134 PRO B O 1
ATOM 3815 N N . ASP B 1 135 ? -11.594 10.312 14.617 1 88.06 135 ASP B N 1
ATOM 3816 C CA . ASP B 1 135 ? -11.406 10.086 16.047 1 88.06 135 ASP B CA 1
ATOM 3817 C C . ASP B 1 135 ? -9.961 10.328 16.453 1 88.06 135 ASP B C 1
ATOM 3819 O O . ASP B 1 135 ? -9.203 10.977 15.727 1 88.06 135 ASP B O 1
ATOM 3823 N N . ASN B 1 136 ? -9.609 9.906 17.688 1 84.25 136 ASN B N 1
ATOM 3824 C CA . ASN B 1 136 ? -8.289 10.219 18.219 1 84.25 136 ASN B CA 1
ATOM 3825 C C . ASN B 1 136 ? -7.191 9.422 17.516 1 84.25 136 ASN B C 1
ATOM 3827 O O . ASN B 1 136 ? -6.027 9.828 17.531 1 84.25 136 ASN B O 1
ATOM 3831 N N . LEU B 1 137 ? -7.613 8.367 16.938 1 86.69 137 LEU B N 1
ATOM 3832 C CA . LEU B 1 137 ? -6.641 7.535 16.234 1 86.69 137 LEU B CA 1
ATOM 3833 C C . LEU B 1 137 ? -6.516 7.949 14.773 1 86.69 137 LEU B C 1
ATOM 3835 O O . LEU B 1 137 ? -5.406 8.062 14.242 1 86.69 137 LEU B O 1
ATOM 3839 N N . TYR B 1 138 ? -7.676 8.125 14.18 1 90.69 138 TYR B N 1
ATOM 3840 C CA . TYR B 1 138 ? -7.762 8.633 12.812 1 90.69 138 TYR B CA 1
ATOM 3841 C C . TYR B 1 138 ? -8.164 10.102 12.797 1 90.69 138 TYR B C 1
ATOM 3843 O O . TYR B 1 138 ? -9.328 10.422 12.547 1 90.69 138 TYR B O 1
ATOM 3851 N N . THR B 1 139 ? -7.164 10.922 12.938 1 89 139 THR B N 1
ATOM 3852 C CA . THR B 1 139 ? -7.438 12.336 13.148 1 89 139 THR B CA 1
ATOM 3853 C C . THR B 1 139 ? -7.926 12.992 11.859 1 89 139 THR B C 1
ATOM 3855 O O . THR B 1 139 ? -8.641 13.992 11.898 1 89 139 THR B O 1
ATOM 3858 N N . TYR B 1 140 ? -7.527 12.438 10.695 1 90.69 140 TYR B N 1
ATOM 3859 C CA . TYR B 1 140 ? -7.996 12.961 9.422 1 90.69 140 TYR B CA 1
ATOM 3860 C C . TYR B 1 140 ? -9.188 12.164 8.906 1 90.69 140 TYR B C 1
ATOM 3862 O O . TYR B 1 140 ? -9.695 12.422 7.812 1 90.69 140 TYR B O 1
ATOM 3870 N N . GLY B 1 141 ? -9.594 11.227 9.734 1 91.25 141 GLY B N 1
ATOM 3871 C CA . GLY B 1 141 ? -10.695 10.367 9.312 1 91.25 141 GLY B CA 1
ATOM 3872 C C . GLY B 1 141 ? -10.227 9.078 8.664 1 91.25 141 GLY B C 1
ATOM 3873 O O . GLY B 1 141 ? -9.031 8.781 8.641 1 91.25 141 GLY B O 1
ATOM 3874 N N . TYR B 1 142 ? -11.203 8.328 8.055 1 95 142 TYR B N 1
ATOM 3875 C CA . TYR B 1 142 ? -10.938 6.961 7.613 1 95 142 TYR B CA 1
ATOM 3876 C C . TYR B 1 142 ? -10.914 6.875 6.094 1 95 142 TYR B C 1
ATOM 3878 O O . TYR B 1 142 ? -10.828 5.785 5.527 1 95 142 TYR B O 1
ATOM 3886 N N . LYS B 1 143 ? -10.914 7.902 5.43 1 95.81 143 LYS B N 1
ATOM 3887 C CA . LYS B 1 143 ? -11.07 7.914 3.979 1 95.81 143 LYS B CA 1
ATOM 3888 C C . LYS B 1 143 ? -9.836 7.34 3.289 1 95.81 143 LYS B C 1
ATOM 3890 O O . LYS B 1 143 ? -9.922 6.836 2.168 1 95.81 143 LYS B O 1
ATOM 3895 N N . ARG B 1 144 ? -8.719 7.395 3.953 1 97.06 144 ARG B N 1
ATOM 3896 C CA . ARG B 1 144 ? -7.496 6.871 3.355 1 97.06 144 ARG B CA 1
ATOM 3897 C C . ARG B 1 144 ? -7.555 5.355 3.227 1 97.06 144 ARG B C 1
ATOM 3899 O O . ARG B 1 144 ? -6.77 4.758 2.484 1 97.06 144 ARG B O 1
ATOM 3906 N N . LEU B 1 145 ? -8.43 4.734 3.953 1 97.25 145 LEU B N 1
ATOM 3907 C CA . LEU B 1 145 ? -8.641 3.295 3.822 1 97.25 145 LEU B CA 1
ATOM 3908 C C . LEU B 1 145 ? -9.078 2.936 2.408 1 97.25 145 LEU B C 1
ATOM 3910 O O . LEU B 1 145 ? -8.727 1.87 1.895 1 97.25 145 LEU B O 1
ATOM 3914 N N . GLU B 1 146 ? -9.852 3.836 1.816 1 97.62 146 GLU B N 1
ATOM 3915 C CA . GLU B 1 146 ? -10.297 3.605 0.445 1 97.62 146 GLU B CA 1
ATOM 3916 C C . GLU B 1 146 ? -9.117 3.607 -0.525 1 97.62 146 GLU B C 1
ATOM 3918 O O . GLU B 1 146 ? -9.055 2.781 -1.438 1 97.62 146 GLU B O 1
ATOM 3923 N N . VAL B 1 147 ? -8.195 4.508 -0.3 1 97.69 147 VAL B N 1
ATOM 3924 C CA . VAL B 1 147 ? -7.004 4.602 -1.14 1 97.69 147 VAL B CA 1
ATOM 3925 C C . VAL B 1 147 ? -6.133 3.367 -0.934 1 97.69 147 VAL B C 1
ATOM 3927 O O . VAL B 1 147 ? -5.625 2.789 -1.898 1 97.69 147 VAL B O 1
ATOM 3930 N N . LEU B 1 148 ? -6 2.953 0.294 1 97.88 148 LEU B N 1
ATOM 3931 C CA . LEU B 1 148 ? -5.199 1.774 0.604 1 97.88 148 LEU B CA 1
ATOM 3932 C C . LEU B 1 148 ? -5.816 0.522 -0.012 1 97.88 148 LEU B C 1
ATOM 3934 O O . LEU B 1 148 ? -5.098 -0.338 -0.527 1 97.88 148 LEU B O 1
ATOM 3938 N N . ALA B 1 149 ? -7.105 0.387 0.074 1 97.5 149 ALA B N 1
ATOM 3939 C CA . ALA B 1 149 ? -7.801 -0.742 -0.541 1 97.5 149 ALA B CA 1
ATOM 3940 C C . ALA B 1 149 ? -7.555 -0.781 -2.047 1 97.5 149 ALA B C 1
ATOM 3942 O O . ALA B 1 149 ? -7.285 -1.845 -2.611 1 97.5 149 ALA B O 1
ATOM 3943 N N . ALA B 1 150 ? -7.66 0.341 -2.674 1 97.75 150 ALA B N 1
ATOM 3944 C CA . ALA B 1 150 ? -7.422 0.434 -4.113 1 97.75 150 ALA B CA 1
ATOM 3945 C C . ALA B 1 150 ? -5.992 0.028 -4.457 1 97.75 150 ALA B C 1
ATOM 3947 O O . ALA B 1 150 ? -5.766 -0.692 -5.434 1 97.75 150 ALA B O 1
ATOM 3948 N N . PHE B 1 151 ? -5.066 0.502 -3.637 1 97.75 151 PHE B N 1
ATOM 3949 C CA . PHE B 1 151 ? -3.666 0.159 -3.854 1 97.75 151 PHE B CA 1
ATOM 3950 C C . PHE B 1 151 ? -3.447 -1.342 -3.711 1 97.75 151 PHE B C 1
ATOM 3952 O O . PHE B 1 151 ? -2.752 -1.953 -4.523 1 97.75 151 PHE B O 1
ATOM 3959 N N . THR B 1 152 ? -3.977 -1.921 -2.689 1 96.25 152 THR B N 1
ATOM 3960 C CA . THR B 1 152 ? -3.852 -3.354 -2.443 1 96.25 152 THR B CA 1
ATOM 3961 C C . THR B 1 152 ? -4.441 -4.156 -3.602 1 96.25 152 THR B C 1
ATOM 3963 O O . THR B 1 152 ? -3.832 -5.121 -4.066 1 96.25 152 THR B O 1
ATOM 3966 N N . ASN B 1 153 ? -5.559 -3.729 -4.031 1 95.62 153 ASN B N 1
ATOM 3967 C CA . ASN B 1 153 ? -6.184 -4.387 -5.172 1 95.62 153 ASN B CA 1
ATOM 3968 C C . ASN B 1 153 ? -5.324 -4.273 -6.426 1 95.62 153 ASN B C 1
ATOM 3970 O O . ASN B 1 153 ? -5.18 -5.246 -7.172 1 95.62 153 ASN B O 1
ATOM 3974 N N . ALA B 1 154 ? -4.828 -3.096 -6.641 1 95.81 154 ALA B N 1
ATOM 3975 C CA . ALA B 1 154 ? -3.965 -2.889 -7.801 1 95.81 154 ALA B CA 1
ATOM 3976 C C . ALA B 1 154 ? -2.748 -3.807 -7.75 1 95.81 154 ALA B C 1
ATOM 3978 O O . ALA B 1 154 ? -2.375 -4.41 -8.758 1 95.81 154 ALA B O 1
ATOM 3979 N N . LEU B 1 155 ? -2.178 -3.896 -6.598 1 93.75 155 LEU B N 1
ATOM 3980 C CA . LEU B 1 155 ? -1.011 -4.754 -6.434 1 93.75 155 LEU B CA 1
ATOM 3981 C C . LEU B 1 155 ? -1.367 -6.215 -6.699 1 93.75 155 LEU B C 1
ATOM 3983 O O . LEU B 1 155 ? -0.601 -6.938 -7.336 1 93.75 155 LEU B O 1
ATOM 3987 N N . PHE B 1 156 ? -2.449 -6.602 -6.203 1 92.12 156 PHE B N 1
ATOM 3988 C CA . PHE B 1 156 ? -2.92 -7.957 -6.445 1 92.12 156 PHE B CA 1
ATOM 3989 C C . PHE B 1 156 ? -3.072 -8.219 -7.941 1 92.12 156 PHE B C 1
ATOM 3991 O O . PHE B 1 156 ? -2.662 -9.273 -8.438 1 92.12 156 PHE B O 1
ATOM 3998 N N . LEU B 1 157 ? -3.68 -7.355 -8.609 1 93.38 157 LEU B N 1
ATOM 3999 C CA . LEU B 1 157 ? -3.91 -7.531 -10.039 1 93.38 157 LEU B CA 1
ATOM 4000 C C . LEU B 1 157 ? -2.592 -7.57 -10.797 1 93.38 157 LEU B C 1
ATOM 4002 O O . LEU B 1 157 ? -2.467 -8.281 -11.797 1 93.38 157 LEU B O 1
ATOM 4006 N N . LEU B 1 158 ? -1.656 -6.77 -10.344 1 91.94 158 LEU B N 1
ATOM 4007 C CA . LEU B 1 158 ? -0.33 -6.84 -10.945 1 91.94 158 LEU B CA 1
ATOM 4008 C C . LEU B 1 158 ? 0.289 -8.219 -10.742 1 91.94 158 LEU B C 1
ATOM 4010 O O . LEU B 1 158 ? 0.84 -8.797 -11.68 1 91.94 158 LEU B O 1
ATOM 4014 N N . PHE B 1 159 ? 0.133 -8.727 -9.578 1 87.25 159 PHE B N 1
ATOM 4015 C CA . PHE B 1 159 ? 0.623 -10.062 -9.297 1 87.25 159 PHE B CA 1
ATOM 4016 C C . PHE B 1 159 ? -0.1 -11.102 -10.148 1 87.25 159 PHE B C 1
ATOM 4018 O O . PHE B 1 159 ? 0.521 -12.031 -10.664 1 87.25 159 PHE B O 1
ATOM 4025 N N . LEU B 1 160 ? -1.354 -10.961 -10.234 1 87.44 160 LEU B N 1
ATOM 4026 C CA . LEU B 1 160 ? -2.154 -11.867 -11.047 1 87.44 160 LEU B CA 1
ATOM 4027 C C . LEU B 1 160 ? -1.683 -11.852 -12.5 1 87.44 160 LEU B C 1
ATOM 4029 O O . LEU B 1 160 ? -1.606 -12.898 -13.148 1 87.44 160 LEU B O 1
ATOM 4033 N N . SER B 1 161 ? -1.43 -10.664 -12.977 1 91.25 161 SER B N 1
ATOM 4034 C CA . SER B 1 161 ? -0.959 -10.555 -14.352 1 91.25 161 SER B CA 1
ATOM 4035 C C . SER B 1 161 ? 0.348 -11.32 -14.555 1 91.25 161 SER B C 1
ATOM 4037 O O . SER B 1 161 ? 0.544 -11.961 -15.586 1 91.25 161 SER B O 1
ATOM 4039 N N . PHE B 1 162 ? 1.171 -11.305 -13.617 1 85.56 162 PHE B N 1
ATOM 4040 C CA . PHE B 1 162 ? 2.422 -12.047 -13.688 1 85.56 162 PHE B CA 1
ATOM 4041 C C . PHE B 1 162 ? 2.16 -13.547 -13.641 1 85.56 162 PHE B C 1
ATOM 4043 O O . PHE B 1 162 ? 2.789 -14.32 -14.375 1 85.56 162 PHE B O 1
ATOM 4050 N N . SER B 1 163 ? 1.324 -13.953 -12.773 1 84.5 163 SER B N 1
ATOM 4051 C CA . SER B 1 163 ? 0.961 -15.359 -12.68 1 84.5 163 SER B CA 1
ATOM 4052 C C . SER B 1 163 ? 0.4 -15.875 -14.008 1 84.5 163 SER B C 1
ATOM 4054 O O . SER B 1 163 ? 0.69 -17 -14.414 1 84.5 163 SER B O 1
ATOM 4056 N N . LEU B 1 164 ? -0.381 -15.062 -14.641 1 87.31 164 LEU B N 1
ATOM 4057 C CA . LEU B 1 164 ? -0.952 -15.422 -15.93 1 87.31 164 LEU B CA 1
ATOM 4058 C C . LEU B 1 164 ? 0.14 -15.578 -16.984 1 87.31 164 LEU B C 1
ATOM 4060 O O . LEU B 1 164 ? 0.051 -16.453 -17.859 1 87.31 164 LEU B O 1
ATOM 4064 N N . ALA B 1 165 ? 1.102 -14.75 -16.938 1 87.56 165 ALA B N 1
ATOM 4065 C CA . ALA B 1 165 ? 2.23 -14.867 -17.859 1 87.56 165 ALA B CA 1
ATOM 4066 C C . ALA B 1 165 ? 2.949 -16.203 -17.672 1 87.56 165 ALA B C 1
ATOM 4068 O O . ALA B 1 165 ? 3.342 -16.828 -18.656 1 87.56 165 ALA B O 1
ATOM 4069 N N . VAL B 1 166 ? 3.084 -16.641 -16.469 1 83.62 166 VAL B N 1
ATOM 4070 C CA . VAL B 1 166 ? 3.719 -17.922 -16.188 1 83.62 166 VAL B CA 1
ATOM 4071 C C . VAL B 1 166 ? 2.863 -19.062 -16.734 1 83.62 166 VAL B C 1
ATOM 4073 O O . VAL B 1 166 ? 3.389 -20.016 -17.312 1 83.62 166 VAL B O 1
ATOM 4076 N N . GLU B 1 167 ? 1.635 -18.938 -16.547 1 83.12 167 GLU B N 1
ATOM 4077 C CA . GLU B 1 167 ? 0.727 -19.938 -17.078 1 83.12 167 GLU B CA 1
ATOM 4078 C C . GLU B 1 167 ? 0.824 -20.016 -18.609 1 83.12 167 GLU B C 1
ATOM 4080 O O . GLU B 1 167 ? 0.76 -21.109 -19.188 1 83.12 167 GLU B O 1
ATOM 4085 N N . ALA B 1 168 ? 0.867 -18.875 -19.188 1 86.31 168 ALA B N 1
ATOM 4086 C CA . ALA B 1 168 ? 1.03 -18.844 -20.641 1 86.31 168 ALA B CA 1
ATOM 4087 C C . ALA B 1 168 ? 2.314 -19.547 -21.062 1 86.31 168 ALA B C 1
ATOM 4089 O O . ALA B 1 168 ? 2.326 -20.281 -22.047 1 86.31 168 ALA B O 1
ATOM 4090 N N . LEU B 1 169 ? 3.279 -19.375 -20.375 1 82.06 169 LEU B N 1
ATOM 4091 C CA . LEU B 1 169 ? 4.551 -20.016 -20.672 1 82.06 169 LEU B CA 1
ATOM 4092 C C . LEU B 1 169 ? 4.457 -21.531 -20.469 1 82.06 169 LEU B C 1
ATOM 4094 O O . LEU B 1 169 ? 5.027 -22.297 -21.25 1 82.06 169 LEU B O 1
ATOM 4098 N N . HIS B 1 170 ? 3.775 -21.938 -19.438 1 80.81 170 HIS B N 1
ATOM 4099 C CA . HIS B 1 170 ? 3.514 -23.344 -19.203 1 80.81 170 HIS B CA 1
ATOM 4100 C C . HIS B 1 170 ? 2.795 -23.984 -20.391 1 80.81 170 HIS B C 1
ATOM 4102 O O . HIS B 1 170 ? 3.154 -25.078 -20.828 1 80.81 170 HIS B O 1
ATOM 4108 N N . ALA B 1 171 ? 1.839 -23.328 -20.859 1 80.38 171 ALA B N 1
ATOM 4109 C CA . ALA B 1 171 ? 1.061 -23.828 -21.984 1 80.38 171 ALA B CA 1
ATOM 4110 C C . ALA B 1 171 ? 1.924 -23.953 -23.234 1 80.38 171 ALA B C 1
ATOM 4112 O O . ALA B 1 171 ? 1.705 -24.828 -24.078 1 80.38 171 ALA B O 1
ATOM 4113 N N . PHE B 1 172 ? 2.783 -23.125 -23.297 1 78.5 172 PHE B N 1
ATOM 4114 C CA . PHE B 1 172 ? 3.689 -23.141 -24.438 1 78.5 172 PHE B CA 1
ATOM 4115 C C . PHE B 1 172 ? 4.594 -24.375 -24.391 1 78.5 172 PHE B C 1
ATOM 4117 O O . PHE B 1 172 ? 4.852 -25 -25.406 1 78.5 172 PHE B O 1
ATOM 4124 N N . MET B 1 173 ? 5.07 -24.672 -23.266 1 75.94 173 MET B N 1
ATOM 4125 C CA . MET B 1 173 ? 6.055 -25.734 -23.109 1 75.94 173 MET B CA 1
ATOM 4126 C C . MET B 1 173 ? 5.375 -27.094 -23.047 1 75.94 173 MET B C 1
ATOM 4128 O O . MET B 1 173 ? 5.957 -28.109 -23.438 1 75.94 173 MET B O 1
ATOM 4132 N N . GLN B 1 174 ? 4.223 -27.016 -22.297 1 71.31 174 GLN B N 1
ATOM 4133 C CA . GLN B 1 174 ? 3.535 -28.312 -22.188 1 71.31 174 GLN B CA 1
ATOM 4134 C C . GLN B 1 174 ? 2.471 -28.453 -23.266 1 71.31 174 GLN B C 1
ATOM 4136 O O . GLN B 1 174 ? 1.881 -27.469 -23.719 1 71.31 174 GLN B O 1
ATOM 4141 N N . ASP B 1 175 ? 2.516 -29.484 -24.047 1 60.25 175 ASP B N 1
ATOM 4142 C CA . ASP B 1 175 ? 1.51 -29.781 -25.062 1 60.25 175 ASP B CA 1
ATOM 4143 C C . ASP B 1 175 ? 0.109 -29.422 -24.562 1 60.25 175 ASP B C 1
ATOM 4145 O O . ASP B 1 175 ? -0.289 -29.828 -23.469 1 60.25 175 ASP B O 1
ATOM 4149 N N . GLU B 1 176 ? -0.493 -28.344 -25.047 1 57.72 176 GLU B N 1
ATOM 4150 C CA . GLU B 1 176 ? -1.796 -27.734 -24.781 1 57.72 176 GLU B CA 1
ATOM 4151 C C . GLU B 1 176 ? -2.885 -28.812 -24.688 1 57.72 176 GLU B C 1
ATOM 4153 O O . GLU B 1 176 ? -3.979 -28.547 -24.188 1 57.72 176 GLU B O 1
ATOM 4158 N N . SER B 1 177 ? -2.518 -29.984 -25.078 1 52.91 177 SER B N 1
ATOM 4159 C CA . SER B 1 177 ? -3.58 -30.953 -25.328 1 52.91 177 SER B CA 1
ATOM 4160 C C . SER B 1 177 ? -4.344 -31.266 -24.047 1 52.91 177 SER B C 1
ATOM 4162 O O . SER B 1 177 ? -5.523 -31.625 -24.094 1 52.91 177 SER B O 1
ATOM 4164 N N . GLU B 1 178 ? -3.656 -31.188 -23 1 51.19 178 GLU B N 1
ATOM 4165 C CA . GLU B 1 178 ? -4.441 -31.672 -21.859 1 51.19 178 GLU B CA 1
ATOM 4166 C C . GLU B 1 178 ? -5.34 -30.578 -21.312 1 51.19 178 GLU B C 1
ATOM 4168 O O . GLU B 1 178 ? -5.539 -30.484 -20.094 1 51.19 178 GLU B O 1
ATOM 4173 N N . HIS B 1 179 ? -5.562 -29.609 -22.188 1 53.41 179 HIS B N 1
ATOM 4174 C CA . HIS B 1 179 ? -6.375 -28.5 -21.703 1 53.41 179 HIS B CA 1
ATOM 4175 C C . HIS B 1 179 ? -7.777 -28.953 -21.328 1 53.41 179 HIS B C 1
ATOM 4177 O O . HIS B 1 179 ? -8.453 -29.625 -22.125 1 53.41 179 HIS B O 1
ATOM 4183 N N . LYS B 1 180 ? -8.18 -28.984 -19.953 1 60.34 180 LYS B N 1
ATOM 4184 C CA . LYS B 1 180 ? -9.273 -29.562 -19.188 1 60.34 180 LYS B CA 1
ATOM 4185 C C . LYS B 1 180 ? -10.586 -28.828 -19.438 1 60.34 180 LYS B C 1
ATOM 4187 O O . LYS B 1 180 ? -10.695 -27.625 -19.156 1 60.34 180 LYS B O 1
ATOM 4192 N N . HIS B 1 181 ? -11.422 -29.281 -20.281 1 59.5 181 HIS B N 1
ATOM 4193 C CA . HIS B 1 181 ? -12.75 -28.812 -20.672 1 59.5 181 HIS B CA 1
ATOM 4194 C C . HIS B 1 181 ? -13.523 -28.297 -19.469 1 59.5 181 HIS B C 1
ATOM 4196 O O . HIS B 1 181 ? -14.336 -27.375 -19.594 1 59.5 181 HIS B O 1
ATOM 4202 N N . TYR B 1 182 ? -13.219 -28.891 -18.375 1 56.09 182 TYR B N 1
ATOM 4203 C CA . TYR B 1 182 ? -14.008 -28.516 -17.203 1 56.09 182 TYR B CA 1
ATOM 4204 C C . TYR B 1 182 ? -13.695 -27.094 -16.75 1 56.09 182 TYR B C 1
ATOM 4206 O O . TYR B 1 182 ? -14.508 -26.453 -16.078 1 56.09 182 TYR B O 1
ATOM 4214 N N . LEU B 1 183 ? -12.711 -26.516 -17.297 1 74 183 LEU B N 1
ATOM 4215 C CA . LEU B 1 183 ? -12.352 -25.156 -16.906 1 74 183 LEU B CA 1
ATOM 4216 C C . LEU B 1 183 ? -13.148 -24.125 -17.719 1 74 183 LEU B C 1
ATOM 4218 O O . LEU B 1 183 ? -13.266 -22.969 -17.312 1 74 183 LEU B O 1
ATOM 4222 N N . ILE B 1 184 ? -13.93 -24.688 -18.688 1 82.12 184 ILE B N 1
ATOM 4223 C CA . ILE B 1 184 ? -14.664 -23.75 -19.531 1 82.12 184 ILE B CA 1
ATOM 4224 C C . ILE B 1 184 ? -15.953 -23.328 -18.828 1 82.12 184 ILE B C 1
AT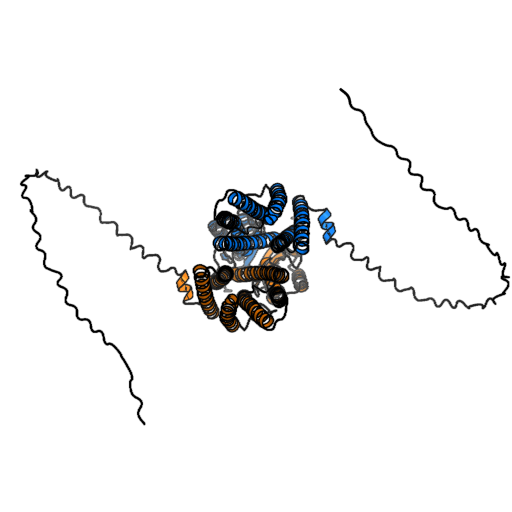OM 4226 O O . ILE B 1 184 ? -16.344 -22.156 -18.875 1 82.12 184 ILE B O 1
ATOM 4230 N N . VAL B 1 185 ? -16.656 -24.312 -18.266 1 84.06 185 VAL B N 1
ATOM 4231 C CA . VAL B 1 185 ? -17.891 -23.984 -17.562 1 84.06 185 VAL B CA 1
ATOM 4232 C C . VAL B 1 185 ? -17.609 -22.969 -16.453 1 84.06 185 VAL B C 1
ATOM 4234 O O . VAL B 1 185 ? -18.344 -22.016 -16.281 1 84.06 185 VAL B O 1
ATOM 4237 N N . SER B 1 186 ? -16.578 -23.25 -15.805 1 88 186 SER B N 1
ATOM 4238 C CA . SER B 1 186 ? -16.172 -22.328 -14.75 1 88 186 SER B CA 1
ATOM 4239 C C . SER B 1 186 ? -15.844 -20.938 -15.312 1 88 186 SER B C 1
ATOM 4241 O O . SER B 1 186 ? -16.25 -19.922 -14.742 1 88 186 SER B O 1
ATOM 4243 N N . ALA B 1 187 ? -15.18 -20.906 -16.438 1 90.81 187 ALA B N 1
ATOM 4244 C CA . ALA B 1 187 ? -14.805 -19.641 -17.047 1 90.81 187 ALA B CA 1
ATOM 4245 C C . ALA B 1 187 ? -16.031 -18.859 -17.5 1 90.81 187 ALA B C 1
ATOM 4247 O O . ALA B 1 187 ? -16.094 -17.641 -17.328 1 90.81 187 ALA B O 1
ATOM 4248 N N . VAL B 1 188 ? -17 -19.562 -18.047 1 92.12 188 VAL B N 1
ATOM 4249 C CA . VAL B 1 188 ? -18.219 -18.922 -18.531 1 92.12 188 VAL B CA 1
ATOM 4250 C C . VAL B 1 188 ? -19 -18.344 -17.344 1 92.12 188 VAL B C 1
ATOM 4252 O O . VAL B 1 188 ? -19.469 -17.203 -17.391 1 92.12 188 VAL B O 1
ATOM 4255 N N . THR B 1 189 ? -19.141 -19.125 -16.312 1 91.56 189 THR B N 1
ATOM 4256 C CA . THR B 1 189 ? -19.875 -18.688 -15.141 1 91.56 189 THR B CA 1
ATOM 4257 C C . THR B 1 189 ? -19.188 -17.484 -14.492 1 91.56 189 THR B C 1
ATOM 4259 O O . THR B 1 189 ? -19.844 -16.516 -14.109 1 91.56 189 THR B O 1
ATOM 4262 N N . ASN B 1 190 ? -17.938 -17.594 -14.344 1 91.06 190 ASN B N 1
ATOM 4263 C CA . ASN B 1 190 ? -17.172 -16.5 -13.773 1 91.06 190 ASN B CA 1
ATOM 4264 C C . ASN B 1 190 ? -17.297 -15.227 -14.609 1 91.06 190 ASN B C 1
ATOM 4266 O O . ASN B 1 190 ? -17.438 -14.133 -14.062 1 91.06 190 ASN B O 1
ATOM 4270 N N . LEU B 1 191 ? -17.297 -15.398 -15.891 1 94.19 191 LEU B N 1
ATOM 4271 C CA . LEU B 1 191 ? -17.453 -14.266 -16.797 1 94.19 191 LEU B CA 1
ATOM 4272 C C . LEU B 1 191 ? -18.812 -13.594 -16.594 1 94.19 191 LEU B C 1
ATOM 4274 O O . LEU B 1 191 ? -18.891 -12.367 -16.531 1 94.19 191 LEU B O 1
ATOM 4278 N N . LEU B 1 192 ? -19.797 -14.391 -16.453 1 94.62 192 LEU B N 1
ATOM 4279 C CA . LEU B 1 192 ? -21.141 -13.852 -16.281 1 94.62 192 LEU B CA 1
ATOM 4280 C C . LEU B 1 192 ? -21.25 -13.055 -14.984 1 94.62 192 LEU B C 1
ATOM 4282 O O . LEU B 1 192 ? -21.797 -11.945 -14.977 1 94.62 192 LEU B O 1
ATOM 4286 N N . VAL B 1 193 ? -20.719 -13.57 -13.93 1 92.94 193 VAL B N 1
ATOM 4287 C CA . VAL B 1 193 ? -20.781 -12.906 -12.633 1 92.94 193 VAL B CA 1
ATOM 4288 C C . VAL B 1 193 ? -19.984 -11.602 -12.695 1 92.94 193 VAL B C 1
ATOM 4290 O O . VAL B 1 193 ? -20.453 -10.562 -12.227 1 92.94 193 VAL B O 1
ATOM 4293 N N . ASN B 1 194 ? -18.844 -11.656 -13.312 1 93.62 194 ASN B N 1
ATOM 4294 C CA . ASN B 1 194 ? -18 -10.477 -13.367 1 93.62 194 ASN B CA 1
ATOM 4295 C C . ASN B 1 194 ? -18.547 -9.422 -14.312 1 93.62 194 ASN B C 1
ATOM 4297 O O . ASN B 1 194 ? -18.391 -8.219 -14.086 1 93.62 194 ASN B O 1
ATOM 4301 N N . LEU B 1 195 ? -19.25 -9.867 -15.344 1 93.94 195 LEU B N 1
ATOM 4302 C CA . LEU B 1 195 ? -19.891 -8.906 -16.234 1 93.94 195 LEU B CA 1
ATOM 4303 C C . LEU B 1 195 ? -20.984 -8.141 -15.508 1 93.94 195 LEU B C 1
ATOM 4305 O O . LEU B 1 195 ? -21.219 -6.961 -15.797 1 93.94 195 LEU B O 1
ATOM 4309 N N . LEU B 1 196 ? -21.656 -8.797 -14.617 1 93.81 196 LEU B N 1
ATOM 4310 C CA . LEU B 1 196 ? -22.594 -8.094 -13.75 1 93.81 196 LEU B CA 1
ATOM 4311 C C . LEU B 1 196 ? -21.891 -7.02 -12.938 1 93.81 196 LEU B C 1
ATOM 4313 O O . LEU B 1 196 ? -22.406 -5.914 -12.773 1 93.81 196 LEU B O 1
ATOM 4317 N N . GLY B 1 197 ? -20.766 -7.367 -12.461 1 92.81 197 GLY B N 1
ATOM 4318 C CA . GLY B 1 197 ? -19.969 -6.402 -11.719 1 92.81 197 GLY B CA 1
ATOM 4319 C C . GLY B 1 197 ? -19.547 -5.215 -12.562 1 92.81 197 GLY B C 1
ATOM 4320 O O . GLY B 1 197 ? -19.609 -4.07 -12.109 1 92.81 197 GLY B O 1
ATOM 4321 N N . VAL B 1 198 ? -19.156 -5.484 -13.773 1 92.19 198 VAL B N 1
ATOM 4322 C CA . VAL B 1 198 ? -18.766 -4.418 -14.688 1 92.19 198 VAL B CA 1
ATOM 4323 C C . VAL B 1 198 ? -19.953 -3.498 -14.945 1 92.19 198 VAL B C 1
ATOM 4325 O O . VAL B 1 198 ? -19.812 -2.275 -14.992 1 92.19 198 VAL B O 1
ATOM 4328 N N . TRP B 1 199 ? -21.062 -4.125 -15.016 1 91.94 199 TRP B N 1
ATOM 4329 C CA . TRP B 1 199 ? -22.266 -3.344 -15.242 1 91.94 199 TRP B CA 1
ATOM 4330 C C . TRP B 1 199 ? -22.594 -2.477 -14.031 1 91.94 199 TRP B C 1
ATOM 4332 O O . TRP B 1 199 ? -22.984 -1.314 -14.18 1 91.94 199 TRP B O 1
ATOM 4342 N N . PHE B 1 200 ? -22.438 -2.977 -12.828 1 90.94 200 PHE B N 1
ATOM 4343 C CA . PHE B 1 200 ? -22.703 -2.236 -11.602 1 90.94 200 PHE B CA 1
ATOM 4344 C C . PHE B 1 200 ? -21.797 -1.021 -11.5 1 90.94 200 PHE B C 1
ATOM 4346 O O . PHE B 1 200 ? -22.219 0.041 -11.031 1 90.94 200 PHE B O 1
ATOM 4353 N N . PHE B 1 201 ? -20.562 -1.186 -11.953 1 90.94 201 PHE B N 1
ATOM 4354 C CA . PHE B 1 201 ? -19.578 -0.131 -11.766 1 90.94 201 PHE B CA 1
ATOM 4355 C C . PHE B 1 201 ? -19.125 0.45 -13.102 1 90.94 201 PHE B C 1
ATOM 4357 O O . PHE B 1 201 ? -18 0.935 -13.234 1 90.94 201 PHE B O 1
ATOM 4364 N N . ARG B 1 202 ? -19.953 0.515 -14.016 1 87.69 202 ARG B N 1
ATOM 4365 C CA . ARG B 1 202 ? -19.672 0.88 -15.398 1 87.69 202 ARG B CA 1
ATOM 4366 C C . ARG B 1 202 ? -19.172 2.316 -15.5 1 87.69 202 ARG B C 1
ATOM 4368 O O . ARG B 1 202 ? -18.375 2.645 -16.391 1 87.69 202 ARG B O 1
ATOM 4375 N N . ASN B 1 203 ? -19.578 3.172 -14.602 1 85.69 203 ASN B N 1
ATOM 4376 C CA . ASN B 1 203 ? -19.141 4.566 -14.625 1 85.69 203 ASN B CA 1
ATOM 4377 C C . ASN B 1 203 ? -17.656 4.695 -14.359 1 85.69 203 ASN B C 1
ATOM 4379 O O . ASN B 1 203 ? -17.047 5.734 -14.648 1 85.69 203 ASN B O 1
ATOM 4383 N N . TYR B 1 204 ? -17.094 3.562 -13.898 1 82.19 204 TYR B N 1
ATOM 4384 C CA . TYR B 1 204 ? -15.672 3.598 -13.562 1 82.19 204 TYR B CA 1
ATOM 4385 C C . TYR B 1 204 ? -14.867 2.691 -14.484 1 82.19 204 TYR B C 1
ATOM 4387 O O . TYR B 1 204 ? -13.68 2.451 -14.242 1 82.19 204 TYR B O 1
ATOM 4395 N N . ALA B 1 205 ? -15.523 2.277 -15.453 1 78.56 205 ALA B N 1
ATOM 4396 C CA . ALA B 1 205 ? -14.883 1.346 -16.375 1 78.56 205 ALA B CA 1
ATOM 4397 C C . ALA B 1 205 ? -14.016 2.086 -17.391 1 78.56 205 ALA B C 1
ATOM 4399 O O . ALA B 1 205 ? -14.305 2.068 -18.594 1 78.56 205 ALA B O 1
ATOM 4400 N N . ARG B 1 206 ? -13.094 2.801 -16.938 1 77.38 206 ARG B N 1
ATOM 4401 C CA . ARG B 1 206 ? -12.117 3.527 -17.75 1 77.38 206 ARG B CA 1
ATOM 4402 C C . ARG B 1 206 ? -10.711 3.352 -17.203 1 77.38 206 ARG B C 1
ATOM 4404 O O . ARG B 1 206 ? -10.531 3.066 -16.016 1 77.38 206 ARG B O 1
ATOM 4411 N N . VAL B 1 207 ? -9.789 3.471 -18.141 1 74.44 207 VAL B N 1
ATOM 4412 C CA . VAL B 1 207 ? -8.391 3.27 -17.766 1 74.44 207 VAL B CA 1
ATOM 4413 C C . VAL B 1 207 ? -7.914 4.449 -16.922 1 74.44 207 VAL B C 1
ATOM 4415 O O . VAL B 1 207 ? -7.289 4.258 -15.875 1 74.44 207 VAL B O 1
ATOM 4418 N N . ASN B 1 208 ? -8.148 5.57 -17.469 1 74.12 208 ASN B N 1
ATOM 4419 C CA . ASN B 1 208 ? -7.719 6.773 -16.766 1 74.12 208 ASN B CA 1
ATOM 4420 C C . ASN B 1 208 ? -8.906 7.633 -16.328 1 74.12 208 ASN B C 1
ATOM 4422 O O . ASN B 1 208 ? -9.734 8.008 -17.172 1 74.12 208 ASN B O 1
ATOM 4426 N N . ILE B 1 209 ? -9 7.746 -15.023 1 78.38 209 ILE B N 1
ATOM 4427 C CA . ILE B 1 209 ? -10.07 8.586 -14.516 1 78.38 209 ILE B CA 1
ATOM 4428 C C . ILE B 1 209 ? -9.508 9.609 -13.523 1 78.38 209 ILE B C 1
ATOM 4430 O O . ILE B 1 209 ? -8.5 9.344 -12.867 1 78.38 209 ILE B O 1
ATOM 4434 N N . VAL B 1 210 ? -10.055 10.766 -13.648 1 82.19 210 VAL B N 1
ATOM 4435 C CA . VAL B 1 210 ? -9.734 11.766 -12.633 1 82.19 210 VAL B CA 1
ATOM 4436 C C . VAL B 1 210 ? -10.477 11.453 -11.336 1 82.19 210 VAL B C 1
ATOM 4438 O O . VAL B 1 210 ? -11.703 11.336 -11.328 1 82.19 210 VAL B O 1
ATOM 4441 N N . TYR B 1 211 ? -9.781 11.227 -10.383 1 90.38 211 TYR B N 1
ATOM 4442 C CA . TYR B 1 211 ? -10.383 10.906 -9.094 1 90.38 211 TYR B CA 1
ATOM 4443 C C . TYR B 1 211 ? -10.766 12.172 -8.336 1 90.38 211 TYR B C 1
ATOM 4445 O O . TYR B 1 211 ? -9.922 13.039 -8.102 1 90.38 211 TYR B O 1
ATOM 4453 N N . ARG B 1 212 ? -11.992 12.266 -7.945 1 87.81 212 ARG B N 1
ATOM 4454 C CA . ARG B 1 212 ? -12.484 13.438 -7.223 1 87.81 212 ARG B CA 1
ATOM 4455 C C . ARG B 1 212 ? -12.469 13.195 -5.719 1 87.81 212 ARG B C 1
ATOM 4457 O O . ARG B 1 212 ? -12.352 14.141 -4.934 1 87.81 212 ARG B O 1
ATOM 4464 N N . ASN B 1 213 ? -12.672 12.008 -5.363 1 91.19 213 ASN B N 1
ATOM 4465 C CA . ASN B 1 213 ? -12.664 11.609 -3.959 1 91.19 213 ASN B CA 1
ATOM 4466 C C . ASN B 1 213 ? -12.047 10.227 -3.771 1 91.19 213 ASN B C 1
ATOM 4468 O O . ASN B 1 213 ? -11.688 9.562 -4.746 1 91.19 213 ASN B O 1
ATOM 4472 N N . ALA B 1 214 ? -11.875 9.844 -2.527 1 91.38 214 ALA B N 1
ATOM 4473 C CA . ALA B 1 214 ? -11.258 8.562 -2.188 1 91.38 214 ALA B CA 1
ATOM 4474 C C . ALA B 1 214 ? -12.117 7.395 -2.67 1 91.38 214 ALA B C 1
ATOM 4476 O O . ALA B 1 214 ? -11.586 6.367 -3.102 1 91.38 214 ALA B O 1
ATOM 4477 N N . GLU B 1 215 ? -13.359 7.574 -2.643 1 92.88 215 GLU B N 1
ATOM 4478 C CA . GLU B 1 215 ? -14.289 6.523 -3.049 1 92.88 215 GLU B CA 1
ATOM 4479 C C . GLU B 1 215 ? -14.133 6.188 -4.527 1 92.88 215 GLU B C 1
ATOM 4481 O O . GLU B 1 215 ? -14.266 5.027 -4.926 1 92.88 215 GLU B O 1
ATOM 4486 N N . ASP B 1 216 ? -13.867 7.164 -5.293 1 92.88 216 ASP B N 1
ATOM 4487 C CA . ASP B 1 216 ? -13.664 6.949 -6.723 1 92.88 216 ASP B CA 1
ATOM 4488 C C . ASP B 1 216 ? -12.531 5.957 -6.973 1 92.88 216 ASP B C 1
ATOM 4490 O O . ASP B 1 216 ? -12.633 5.094 -7.848 1 92.88 216 ASP B O 1
ATOM 4494 N N . MET B 1 217 ? -11.492 6.117 -6.242 1 93.94 217 MET B N 1
ATOM 4495 C CA . MET B 1 217 ? -10.352 5.223 -6.426 1 93.94 217 MET B CA 1
ATOM 4496 C C . MET B 1 217 ? -10.719 3.791 -6.055 1 93.94 217 MET B C 1
ATOM 4498 O O . MET B 1 217 ? -10.344 2.848 -6.758 1 93.94 217 MET B O 1
ATOM 4502 N N . ASN B 1 218 ? -11.398 3.666 -4.961 1 96.31 218 ASN B N 1
ATOM 4503 C CA . ASN B 1 218 ? -11.836 2.342 -4.531 1 96.31 218 ASN B CA 1
ATOM 4504 C C . ASN B 1 218 ? -12.812 1.722 -5.52 1 96.31 218 ASN B C 1
ATOM 4506 O O . ASN B 1 218 ? -12.68 0.554 -5.887 1 96.31 218 ASN B O 1
ATOM 4510 N N . TYR B 1 219 ? -13.789 2.523 -6 1 95.06 219 TYR B N 1
ATOM 4511 C CA . TYR B 1 219 ? -14.75 2.047 -6.984 1 95.06 219 TYR B CA 1
ATOM 4512 C C . TYR B 1 219 ? -14.055 1.641 -8.273 1 95.06 219 TYR B C 1
ATOM 4514 O O . TYR B 1 219 ? -14.375 0.603 -8.859 1 95.06 219 TYR B O 1
ATOM 4522 N N . HIS B 1 220 ? -13.188 2.447 -8.648 1 95.44 220 HIS B N 1
ATOM 4523 C CA . HIS B 1 220 ? -12.43 2.148 -9.859 1 95.44 220 HIS B CA 1
ATOM 4524 C C . HIS B 1 220 ? -11.648 0.847 -9.703 1 95.44 220 HIS B C 1
ATOM 4526 O O . HIS B 1 220 ? -11.586 0.042 -10.641 1 95.44 220 HIS B O 1
ATOM 4532 N N . SER B 1 221 ? -10.992 0.676 -8.555 1 96.19 221 SER B N 1
ATOM 4533 C CA . SER B 1 221 ? -10.227 -0.541 -8.312 1 96.19 221 SER B CA 1
ATOM 4534 C C . SER B 1 221 ? -11.117 -1.778 -8.383 1 96.19 221 SER B C 1
ATOM 4536 O O . SER B 1 221 ? -10.711 -2.811 -8.922 1 96.19 221 SER B O 1
ATOM 4538 N N . VAL B 1 222 ? -12.289 -1.673 -7.844 1 95.19 222 VAL B N 1
ATOM 4539 C CA . VAL B 1 222 ? -13.258 -2.768 -7.898 1 95.19 222 VAL B CA 1
ATOM 4540 C C . VAL B 1 222 ? -13.625 -3.053 -9.352 1 95.19 222 VAL B C 1
ATOM 4542 O O . VAL B 1 222 ? -13.656 -4.211 -9.781 1 95.19 222 VAL B O 1
ATOM 4545 N N . CYS B 1 223 ? -13.898 -2.047 -10.055 1 94.44 223 CYS B N 1
ATOM 4546 C CA . CYS B 1 223 ? -14.25 -2.182 -11.461 1 94.44 223 CYS B CA 1
ATOM 4547 C C . CYS B 1 223 ? -13.125 -2.852 -12.242 1 94.44 223 CYS B C 1
ATOM 4549 O O . CYS B 1 223 ? -13.375 -3.76 -13.039 1 94.44 223 CYS B O 1
ATOM 4551 N N . LEU B 1 224 ? -11.938 -2.398 -12.016 1 94.44 224 LEU B N 1
ATOM 4552 C CA . LEU B 1 224 ? -10.797 -2.988 -12.703 1 94.44 224 LEU B CA 1
ATOM 4553 C C . LEU B 1 224 ? -10.625 -4.453 -12.32 1 94.44 224 LEU B C 1
ATOM 4555 O O . LEU B 1 224 ? -10.211 -5.273 -13.148 1 94.44 224 LEU B O 1
ATOM 4559 N N . HIS B 1 225 ? -10.883 -4.727 -11.055 1 95.31 225 HIS B N 1
ATOM 4560 C CA . HIS B 1 225 ? -10.789 -6.105 -10.594 1 95.31 225 HIS B CA 1
ATOM 4561 C C . HIS B 1 225 ? -11.742 -7.012 -11.367 1 95.31 225 HIS B C 1
ATOM 4563 O O . HIS B 1 225 ? -11.328 -8.039 -11.906 1 95.31 225 HIS B O 1
ATOM 4569 N N . VAL B 1 226 ? -12.969 -6.602 -11.445 1 94.19 226 VAL B N 1
ATOM 4570 C CA . VAL B 1 226 ? -13.977 -7.418 -12.125 1 94.19 226 VAL B CA 1
ATOM 4571 C C . VAL B 1 226 ? -13.695 -7.434 -13.625 1 94.19 226 VAL B C 1
ATOM 4573 O O . VAL B 1 226 ? -13.938 -8.438 -14.297 1 94.19 226 VAL B O 1
ATOM 4576 N N . LEU B 1 227 ? -13.234 -6.383 -14.125 1 93.81 227 LEU B N 1
ATOM 4577 C CA . LEU B 1 227 ? -12.859 -6.328 -15.539 1 93.81 227 LEU B CA 1
ATOM 4578 C C . LEU B 1 227 ? -11.703 -7.277 -15.828 1 93.81 227 LEU B C 1
ATOM 4580 O O . LEU B 1 227 ? -11.727 -8.008 -16.828 1 93.81 227 LEU B O 1
ATOM 4584 N N . ALA B 1 228 ? -10.719 -7.211 -14.961 1 93.75 228 ALA B N 1
ATOM 4585 C CA . ALA B 1 228 ? -9.57 -8.102 -15.109 1 93.75 228 ALA B CA 1
ATOM 4586 C C . ALA B 1 228 ? -9.992 -9.562 -15.055 1 93.75 228 ALA B C 1
ATOM 4588 O O . ALA B 1 228 ? -9.555 -10.375 -15.875 1 93.75 228 ALA B O 1
ATOM 4589 N N . ASP B 1 229 ? -10.805 -9.844 -14.141 1 92.81 229 ASP B N 1
ATOM 4590 C CA . ASP B 1 229 ? -11.328 -11.203 -14.039 1 92.81 229 ASP B CA 1
ATOM 4591 C C . ASP B 1 229 ? -12.125 -11.578 -15.281 1 92.81 229 ASP B C 1
ATOM 4593 O O . ASP B 1 229 ? -12.078 -12.727 -15.734 1 92.81 229 ASP B O 1
ATOM 4597 N N . SER B 1 230 ? -12.898 -10.664 -15.82 1 94.12 230 SER B N 1
ATOM 4598 C CA . SER B 1 230 ? -13.656 -10.891 -17.047 1 94.12 230 SER B CA 1
ATOM 4599 C C . SER B 1 230 ? -12.719 -11.156 -18.219 1 94.12 230 SER B C 1
ATOM 4601 O O . SER B 1 230 ? -12.953 -12.078 -19.016 1 94.12 230 SER B O 1
ATOM 4603 N N . ILE B 1 231 ? -11.719 -10.375 -18.328 1 93.75 231 ILE B N 1
ATOM 4604 C CA . ILE B 1 231 ? -10.742 -10.516 -19.406 1 93.75 231 ILE B CA 1
ATOM 4605 C C . ILE B 1 231 ? -10.047 -11.875 -19.297 1 93.75 231 ILE B C 1
ATOM 4607 O O . ILE B 1 231 ? -9.859 -12.562 -20.297 1 93.75 231 ILE B O 1
ATOM 4611 N N . ARG B 1 232 ? -9.711 -12.219 -18.078 1 90.75 232 ARG B N 1
ATOM 4612 C CA . ARG B 1 232 ? -9.086 -13.516 -17.844 1 90.75 232 ARG B CA 1
ATOM 4613 C C . ARG B 1 232 ? -10 -14.656 -18.281 1 90.75 232 ARG B C 1
ATOM 4615 O O . ARG B 1 232 ? -9.57 -15.562 -19 1 90.75 232 ARG B O 1
ATOM 4622 N N . SER B 1 233 ? -11.273 -14.617 -17.906 1 92.5 233 SER B N 1
ATOM 4623 C CA . SER B 1 233 ? -12.234 -15.648 -18.266 1 92.5 233 SER B CA 1
ATOM 4624 C C . SER B 1 233 ? -12.484 -15.68 -19.766 1 92.5 233 SER B C 1
ATOM 4626 O O . SER B 1 233 ? -12.539 -16.75 -20.375 1 92.5 233 SER B O 1
ATOM 4628 N N . ALA B 1 234 ? -12.625 -14.539 -20.328 1 93.44 234 ALA B N 1
ATOM 4629 C CA . ALA B 1 234 ? -12.82 -14.453 -21.766 1 93.44 234 ALA B CA 1
ATOM 4630 C C . ALA B 1 234 ? -11.625 -15.031 -22.516 1 93.44 234 ALA B C 1
ATOM 4632 O O . ALA B 1 234 ? -11.781 -15.719 -23.531 1 93.44 234 ALA B O 1
ATOM 4633 N N . GLY B 1 235 ? -10.438 -14.688 -22.047 1 91.81 235 GLY B N 1
ATOM 4634 C CA . GLY B 1 235 ? -9.234 -15.242 -22.641 1 91.81 235 GLY B CA 1
ATOM 4635 C C . GLY B 1 235 ? -9.195 -16.75 -22.594 1 91.81 235 GLY B C 1
ATOM 4636 O O . GLY B 1 235 ? -8.805 -17.406 -23.578 1 91.81 235 GLY B O 1
ATOM 4637 N N . LEU B 1 236 ? -9.625 -17.312 -21.5 1 88.19 236 LEU B N 1
ATOM 4638 C CA . LEU B 1 236 ? -9.656 -18.766 -21.344 1 88.19 236 LEU B CA 1
ATOM 4639 C C . LEU B 1 236 ? -10.68 -19.391 -22.297 1 88.19 236 LEU B C 1
ATOM 4641 O O . LEU B 1 236 ? -10.414 -20.438 -22.906 1 88.19 236 LEU B O 1
ATOM 4645 N N . ILE B 1 237 ? -11.797 -18.797 -22.406 1 91.31 237 ILE B N 1
ATOM 4646 C CA . ILE B 1 237 ? -12.852 -19.281 -23.312 1 91.31 237 ILE B CA 1
ATOM 4647 C C . ILE B 1 237 ? -12.359 -19.219 -24.75 1 91.31 237 ILE B C 1
ATOM 4649 O O . ILE B 1 237 ? -12.516 -20.188 -25.5 1 91.31 237 ILE B O 1
ATOM 4653 N N . LEU B 1 238 ? -11.781 -18.094 -25.078 1 90.94 238 LEU B N 1
ATOM 4654 C CA . LEU B 1 238 ? -11.258 -17.938 -26.422 1 90.94 238 LEU B CA 1
ATOM 4655 C C . LEU B 1 238 ? -10.164 -18.953 -26.703 1 90.94 238 LEU B C 1
ATOM 4657 O O . LEU B 1 238 ? -10.102 -19.531 -27.797 1 90.94 238 LEU B O 1
ATOM 4661 N N . ALA B 1 239 ? -9.305 -19.156 -25.781 1 88.25 239 ALA B N 1
ATOM 4662 C CA . ALA B 1 239 ? -8.25 -20.141 -25.938 1 88.25 239 ALA B CA 1
ATOM 4663 C C . ALA B 1 239 ? -8.836 -21.531 -26.203 1 88.25 239 ALA B C 1
ATOM 4665 O O . ALA B 1 239 ? -8.367 -22.25 -27.078 1 88.25 239 ALA B O 1
ATOM 4666 N N . SER B 1 240 ? -9.867 -21.844 -25.453 1 86.31 240 SER B N 1
ATOM 4667 C CA . SER B 1 240 ? -10.523 -23.141 -25.625 1 86.31 240 SER B CA 1
ATOM 4668 C C . SER B 1 240 ? -11.18 -23.25 -27 1 86.31 240 SER B C 1
ATOM 4670 O O . SER B 1 240 ? -11.133 -24.297 -27.625 1 86.31 240 SER B O 1
ATOM 4672 N N . TRP B 1 241 ? -11.781 -22.188 -27.391 1 87.81 241 TRP B N 1
ATOM 4673 C CA . TRP B 1 241 ? -12.43 -22.172 -28.703 1 87.81 241 TRP B CA 1
ATOM 4674 C C . TRP B 1 241 ? -11.398 -22.312 -29.828 1 87.81 241 TRP B C 1
ATOM 4676 O O . TRP B 1 241 ? -11.594 -23.094 -30.766 1 87.81 241 TRP B O 1
ATOM 4686 N N . PHE B 1 242 ? -10.32 -21.656 -29.766 1 88.31 242 PHE B N 1
ATOM 4687 C CA . PHE B 1 242 ? -9.273 -21.719 -30.766 1 88.31 242 PHE B CA 1
ATOM 4688 C C . PHE B 1 242 ? -8.625 -23.109 -30.781 1 88.31 242 PHE B C 1
ATOM 4690 O O . PHE B 1 242 ? -8.281 -23.625 -31.844 1 88.31 242 PHE B O 1
ATOM 4697 N N . LEU B 1 243 ? -8.5 -23.672 -29.641 1 83.81 243 LEU B N 1
ATOM 4698 C CA . LEU B 1 243 ? -7.949 -25.016 -29.531 1 83.81 243 LEU B CA 1
ATOM 4699 C C . LEU B 1 243 ? -8.859 -26.031 -30.219 1 83.81 243 LEU B C 1
ATOM 4701 O O . LEU B 1 243 ? -8.383 -26.969 -30.875 1 83.81 243 LEU B O 1
ATOM 4705 N N . SER B 1 244 ? -10.133 -25.812 -30.094 1 85.06 244 SER B N 1
ATOM 4706 C CA . SER B 1 244 ? -11.094 -26.719 -30.734 1 85.06 244 SER B CA 1
ATOM 4707 C C . SER B 1 244 ? -11.031 -26.609 -32.25 1 85.06 244 SER B C 1
ATOM 4709 O O . SER B 1 244 ? -11.352 -27.562 -32.969 1 85.06 244 SER B O 1
ATOM 4711 N N . LEU B 1 245 ? -10.609 -25.469 -32.719 1 88.88 245 LEU B N 1
ATOM 4712 C CA . LEU B 1 245 ? -10.461 -25.266 -34.156 1 88.88 245 LEU B CA 1
ATOM 4713 C C . LEU B 1 245 ? -9.125 -25.797 -34.656 1 88.88 245 LEU B C 1
ATOM 4715 O O . LEU B 1 245 ? -8.852 -25.797 -35.844 1 88.88 245 LEU B O 1
ATOM 4719 N N . GLY B 1 246 ? -8.227 -26.188 -33.781 1 83.5 246 GLY B N 1
ATOM 4720 C CA . GLY B 1 246 ? -6.961 -26.812 -34.125 1 83.5 246 GLY B CA 1
ATOM 4721 C C . GLY B 1 246 ? -5.797 -25.828 -34.125 1 83.5 246 GLY B C 1
ATOM 4722 O O . GLY B 1 246 ? -4.711 -26.156 -34.594 1 83.5 246 GLY B O 1
ATOM 4723 N N . ILE B 1 247 ? -6.055 -24.719 -33.656 1 84 247 ILE B N 1
ATOM 4724 C CA . ILE B 1 247 ? -4.98 -23.734 -33.594 1 84 247 ILE B CA 1
ATOM 4725 C C . ILE B 1 247 ? -4.02 -24.078 -32.469 1 84 247 ILE B C 1
ATOM 4727 O O . ILE B 1 247 ? -4.422 -24.141 -31.297 1 84 247 ILE B O 1
ATOM 4731 N N . GLU B 1 248 ? -2.816 -24.312 -32.875 1 81.75 248 GLU B N 1
ATOM 4732 C CA . GLU B 1 248 ? -1.801 -24.625 -31.891 1 81.75 248 GLU B CA 1
ATOM 4733 C C . GLU B 1 248 ? -1.385 -23.391 -31.109 1 81.75 248 GLU B C 1
ATOM 4735 O O . GLU B 1 248 ? -1.457 -22.266 -31.625 1 81.75 248 GLU B O 1
ATOM 4740 N N . ASN B 1 249 ? -1.064 -23.453 -29.906 1 83.88 249 ASN B N 1
ATOM 4741 C CA . ASN B 1 249 ? -0.537 -22.422 -29.016 1 83.88 249 ASN B CA 1
ATOM 4742 C C . ASN B 1 249 ? -1.575 -21.344 -28.75 1 83.88 249 ASN B C 1
ATOM 4744 O O . ASN B 1 249 ? -1.228 -20.172 -28.547 1 83.88 249 ASN B O 1
ATOM 4748 N N . ALA B 1 250 ? -2.816 -21.703 -28.906 1 84.94 250 ALA B N 1
ATOM 4749 C CA . ALA B 1 250 ? -3.904 -20.766 -28.656 1 84.94 250 ALA B CA 1
ATOM 4750 C C . ALA B 1 250 ? -3.902 -20.297 -27.188 1 84.94 250 ALA B C 1
ATOM 4752 O O . ALA B 1 250 ? -4.137 -19.125 -26.906 1 84.94 250 ALA B O 1
ATOM 4753 N N . GLU B 1 251 ? -3.629 -21.141 -26.312 1 85.5 251 GLU B N 1
ATOM 4754 C CA . GLU B 1 251 ? -3.617 -20.812 -24.891 1 85.5 251 GLU B CA 1
ATOM 4755 C C . GLU B 1 251 ? -2.486 -19.844 -24.547 1 85.5 251 GLU B C 1
ATOM 4757 O O . GLU B 1 251 ? -2.672 -18.906 -23.781 1 85.5 251 GLU B O 1
ATOM 4762 N N . VAL B 1 252 ? -1.351 -20.078 -25.125 1 86.19 252 VAL B N 1
ATOM 4763 C CA . VAL B 1 252 ? -0.191 -19.219 -24.938 1 86.19 252 VAL B CA 1
ATOM 4764 C C . VAL B 1 252 ? -0.521 -17.797 -25.375 1 86.19 252 VAL B C 1
ATOM 4766 O O . VAL B 1 252 ? -0.287 -16.844 -24.641 1 86.19 252 VAL B O 1
ATOM 4769 N N . LEU B 1 253 ? -1.087 -17.719 -26.453 1 88.31 253 LEU B N 1
ATOM 4770 C CA . LEU B 1 253 ? -1.388 -16.422 -27.047 1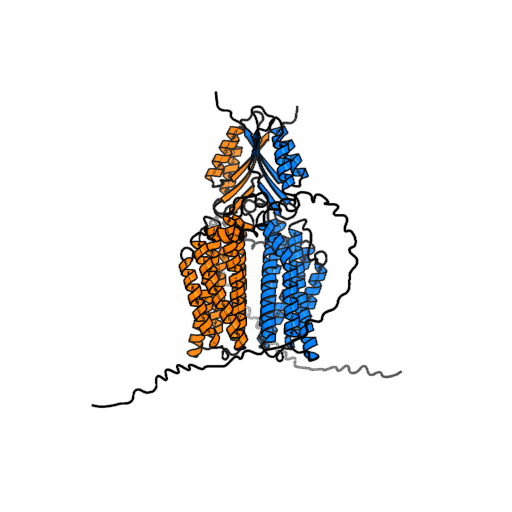 88.31 253 LEU B CA 1
ATOM 4771 C C . LEU B 1 253 ? -2.459 -15.703 -26.234 1 88.31 253 LEU B C 1
ATOM 4773 O O . LEU B 1 253 ? -2.285 -14.539 -25.859 1 88.31 253 LEU B O 1
ATOM 4777 N N . CYS B 1 254 ? -3.504 -16.375 -25.969 1 90.12 254 CYS B N 1
ATOM 4778 C CA . CYS B 1 254 ? -4.621 -15.75 -25.266 1 90.12 254 CYS B CA 1
ATOM 4779 C C . CYS B 1 254 ? -4.219 -15.328 -23.859 1 90.12 254 CYS B C 1
ATOM 4781 O O . CYS B 1 254 ? -4.441 -14.188 -23.453 1 90.12 254 CYS B O 1
ATOM 4783 N N . LEU B 1 255 ? -3.586 -16.188 -23.094 1 90.94 255 LEU B N 1
ATOM 4784 C CA . LEU B 1 255 ? -3.189 -15.875 -21.719 1 90.94 255 LEU B CA 1
ATOM 4785 C C . LEU B 1 255 ? -2.09 -14.82 -21.703 1 90.94 255 LEU B C 1
ATOM 4787 O O . LEU B 1 255 ? -2.043 -13.984 -20.797 1 90.94 255 LEU B O 1
ATOM 4791 N N . GLY B 1 256 ? -1.237 -14.906 -22.688 1 92.19 256 GLY B N 1
ATOM 4792 C CA . GLY B 1 256 ? -0.215 -13.883 -22.797 1 92.19 256 GLY B CA 1
ATOM 4793 C C . GLY B 1 256 ? -0.786 -12.492 -23.047 1 92.19 256 GLY B C 1
ATOM 4794 O O . GLY B 1 256 ? -0.406 -11.539 -22.359 1 92.19 256 GLY B O 1
ATOM 4795 N N . ILE B 1 257 ? -1.706 -12.414 -23.922 1 94.69 257 ILE B N 1
ATOM 4796 C CA . ILE B 1 257 ? -2.344 -11.141 -24.234 1 94.69 257 ILE B CA 1
ATOM 4797 C C . ILE B 1 257 ? -3.117 -10.641 -23.031 1 94.69 257 ILE B C 1
ATOM 4799 O O . ILE B 1 257 ? -3.061 -9.453 -22.703 1 94.69 257 ILE B O 1
ATOM 4803 N N . VAL B 1 258 ? -3.797 -11.555 -22.359 1 94.44 258 VAL B N 1
ATOM 4804 C CA . VAL B 1 258 ? -4.566 -11.203 -21.172 1 94.44 258 VAL B CA 1
ATOM 4805 C C . VAL B 1 258 ? -3.631 -10.656 -20.094 1 94.44 258 VAL B C 1
ATOM 4807 O O . VAL B 1 258 ? -3.943 -9.664 -19.438 1 94.44 258 VAL B O 1
ATOM 4810 N N . SER B 1 259 ? -2.529 -11.305 -19.938 1 95.44 259 SER B N 1
ATOM 4811 C CA . SER B 1 259 ? -1.561 -10.891 -18.938 1 95.44 259 SER B CA 1
ATOM 4812 C C . SER B 1 259 ? -1.093 -9.453 -19.188 1 95.44 259 SER B C 1
ATOM 4814 O O . SER B 1 259 ? -1.088 -8.633 -18.266 1 95.44 259 SER B O 1
ATOM 4816 N N . VAL B 1 260 ? -0.781 -9.117 -20.406 1 95.75 260 VAL B N 1
ATOM 4817 C CA . VAL B 1 260 ? -0.306 -7.785 -20.766 1 95.75 260 VAL B CA 1
ATOM 4818 C C . VAL B 1 260 ? -1.442 -6.773 -20.625 1 95.75 260 VAL B C 1
ATOM 4820 O O . VAL B 1 260 ? -1.235 -5.664 -20.125 1 95.75 260 VAL B O 1
ATOM 4823 N N . ALA B 1 261 ? -2.59 -7.184 -21.031 1 95.25 261 ALA B N 1
ATOM 4824 C CA . ALA B 1 261 ? -3.748 -6.297 -20.938 1 95.25 261 ALA B CA 1
ATOM 4825 C C . ALA B 1 261 ? -4.043 -5.91 -19.5 1 95.25 261 ALA B C 1
ATOM 4827 O O . ALA B 1 261 ? -4.238 -4.73 -19.188 1 95.25 261 ALA B O 1
ATOM 4828 N N . VAL B 1 262 ? -4.051 -6.891 -18.625 1 95.19 262 VAL B N 1
ATOM 4829 C CA . VAL B 1 262 ? -4.34 -6.637 -17.219 1 95.19 262 VAL B CA 1
ATOM 4830 C C . VAL B 1 262 ? -3.246 -5.758 -16.609 1 95.19 262 VAL B C 1
ATOM 4832 O O . VAL B 1 262 ? -3.539 -4.812 -15.875 1 95.19 262 VAL B O 1
ATOM 4835 N N . PHE B 1 263 ? -2.053 -5.965 -16.984 1 95.12 263 PHE B N 1
ATOM 4836 C CA . PHE B 1 263 ? -0.923 -5.188 -16.484 1 95.12 263 PHE B CA 1
ATOM 4837 C C . PHE B 1 263 ? -1.061 -3.721 -16.875 1 95.12 263 PHE B C 1
ATOM 4839 O O . PHE B 1 263 ? -0.941 -2.834 -16.031 1 95.12 263 PHE B O 1
ATOM 4846 N N . MET B 1 264 ? -1.364 -3.488 -18.078 1 94.62 264 MET B N 1
ATOM 4847 C CA . MET B 1 264 ? -1.459 -2.125 -18.594 1 94.62 264 MET B CA 1
ATOM 4848 C C . MET B 1 264 ? -2.672 -1.406 -18.016 1 94.62 264 MET B C 1
ATOM 4850 O O . MET B 1 264 ? -2.631 -0.196 -17.781 1 94.62 264 MET B O 1
ATOM 4854 N N . LEU B 1 265 ? -3.641 -2.17 -17.766 1 93 265 LEU B N 1
ATOM 4855 C CA . LEU B 1 265 ? -4.891 -1.609 -17.25 1 93 265 LEU B CA 1
ATOM 4856 C C . LEU B 1 265 ? -4.734 -1.138 -15.812 1 93 265 LEU B C 1
ATOM 4858 O O . LEU B 1 265 ? -5.34 -0.138 -15.414 1 93 265 LEU B O 1
ATOM 4862 N N . VAL B 1 266 ? -3.92 -1.817 -15.07 1 95.31 266 VAL B N 1
ATOM 4863 C CA . VAL B 1 266 ? -3.928 -1.608 -13.625 1 95.31 266 VAL B CA 1
ATOM 4864 C C . VAL B 1 266 ? -2.795 -0.662 -13.234 1 95.31 266 VAL B C 1
ATOM 4866 O O . VAL B 1 266 ? -2.855 -0.01 -12.188 1 95.31 266 VAL B O 1
ATOM 4869 N N . LEU B 1 267 ? -1.791 -0.391 -14.086 1 94.75 267 LEU B N 1
ATOM 4870 C CA . LEU B 1 267 ? -0.58 0.355 -13.766 1 94.75 267 LEU B CA 1
ATOM 4871 C C . LEU B 1 267 ? -0.91 1.799 -13.398 1 94.75 267 LEU B C 1
ATOM 4873 O O . LEU B 1 267 ? -0.368 2.338 -12.438 1 94.75 267 LEU B O 1
ATOM 4877 N N . PRO B 1 268 ? -1.865 2.447 -14.117 1 95 268 PRO B N 1
ATOM 4878 C CA . PRO B 1 268 ? -2.191 3.828 -13.75 1 95 268 PRO B CA 1
ATOM 4879 C C . PRO B 1 268 ? -2.779 3.945 -12.344 1 95 268 PRO B C 1
ATOM 4881 O O . PRO B 1 268 ? -2.449 4.879 -11.609 1 95 268 PRO B O 1
ATOM 4884 N N . LEU B 1 269 ? -3.68 3.033 -12.016 1 95.69 269 LEU B N 1
ATOM 4885 C CA . LEU B 1 269 ? -4.27 3.051 -10.68 1 95.69 269 LEU B CA 1
ATOM 4886 C C . LEU B 1 269 ? -3.205 2.82 -9.617 1 95.69 269 LEU B C 1
ATOM 4888 O O . LEU B 1 269 ? -3.213 3.479 -8.57 1 95.69 269 LEU B O 1
ATOM 4892 N N . PHE B 1 270 ? -2.301 1.92 -9.906 1 96.19 270 PHE B N 1
ATOM 4893 C CA . PHE B 1 270 ? -1.206 1.62 -8.992 1 96.19 270 PHE B CA 1
ATOM 4894 C C . PHE B 1 270 ? -0.376 2.867 -8.711 1 96.19 270 PHE B C 1
ATOM 4896 O O . PHE B 1 270 ? -0.099 3.189 -7.551 1 96.19 270 PHE B O 1
ATOM 4903 N N . LYS B 1 271 ? -0.066 3.594 -9.711 1 95.19 271 LYS B N 1
ATOM 4904 C CA . LYS B 1 271 ? 0.739 4.805 -9.586 1 95.19 271 LYS B CA 1
ATOM 4905 C C . LYS B 1 271 ? -0.031 5.902 -8.852 1 95.19 271 LYS B C 1
ATOM 4907 O O . LYS B 1 271 ? 0.51 6.559 -7.961 1 95.19 271 LYS B O 1
ATOM 4912 N N . ALA B 1 272 ? -1.243 6.043 -9.18 1 95 272 ALA B N 1
ATOM 4913 C CA . ALA B 1 272 ? -2.059 7.105 -8.594 1 95 272 ALA B CA 1
ATOM 4914 C C . ALA B 1 272 ? -2.248 6.887 -7.098 1 95 272 ALA B C 1
ATOM 4916 O O . ALA B 1 272 ? -2.086 7.816 -6.305 1 95 272 ALA B O 1
ATOM 4917 N N . THR B 1 273 ? -2.615 5.668 -6.754 1 97 273 THR B N 1
ATOM 4918 C CA . THR B 1 273 ? -2.822 5.371 -5.34 1 97 273 THR B CA 1
ATOM 4919 C C . THR B 1 273 ? -1.505 5.449 -4.574 1 97 273 THR B C 1
ATOM 4921 O O . THR B 1 273 ? -1.467 5.945 -3.447 1 97 273 THR B O 1
ATOM 4924 N N . GLY B 1 274 ? -0.425 5.004 -5.184 1 96.62 274 GLY B N 1
ATOM 4925 C CA . GLY B 1 274 ? 0.888 5.121 -4.566 1 96.62 274 GLY B CA 1
ATOM 4926 C C . GLY B 1 274 ? 1.287 6.559 -4.285 1 96.62 274 GLY B C 1
ATOM 4927 O O . GLY B 1 274 ? 1.82 6.859 -3.215 1 96.62 274 GLY B O 1
ATOM 4928 N N . ASN B 1 275 ? 0.982 7.426 -5.156 1 95.19 275 ASN B N 1
ATOM 4929 C CA . ASN B 1 275 ? 1.311 8.836 -4.996 1 95.19 275 ASN B CA 1
ATOM 4930 C C . ASN B 1 275 ? 0.582 9.453 -3.807 1 95.19 275 ASN B C 1
ATOM 4932 O O . ASN B 1 275 ? 1.159 10.25 -3.062 1 95.19 275 ASN B O 1
ATOM 4936 N N . ILE B 1 276 ? -0.629 9.086 -3.619 1 96.12 276 ILE B N 1
ATOM 4937 C CA . ILE B 1 276 ? -1.41 9.609 -2.506 1 96.12 276 ILE B CA 1
ATOM 4938 C C . ILE B 1 276 ? -0.842 9.094 -1.186 1 96.12 276 ILE B C 1
ATOM 4940 O O . ILE B 1 276 ? -0.674 9.859 -0.234 1 96.12 276 ILE B O 1
ATOM 4944 N N . LEU B 1 277 ? -0.513 7.809 -1.214 1 96.62 277 LEU B N 1
ATOM 4945 C CA . LEU B 1 277 ? -0.01 7.195 0.01 1 96.62 277 LEU B CA 1
ATOM 4946 C C . LEU B 1 277 ? 1.366 7.742 0.369 1 96.62 277 LEU B C 1
ATOM 4948 O O . LEU B 1 277 ? 1.728 7.805 1.546 1 96.62 277 LEU B O 1
ATOM 4952 N N . LEU B 1 278 ? 2.088 8.266 -0.619 1 96.38 278 LEU B N 1
ATOM 4953 C CA . LEU B 1 278 ? 3.422 8.82 -0.415 1 96.38 278 LEU B CA 1
ATOM 4954 C C . LEU B 1 278 ? 3.34 10.281 0.011 1 96.38 278 LEU B C 1
ATOM 4956 O O . LEU B 1 278 ? 4.359 10.898 0.34 1 96.38 278 LEU B O 1
ATOM 4960 N N . GLN B 1 279 ? 2.164 10.812 0.032 1 95.12 279 GLN B N 1
ATOM 4961 C CA . GLN B 1 279 ? 1.929 12.203 0.419 1 95.12 279 GLN B CA 1
ATOM 4962 C C . GLN B 1 279 ? 2.674 13.164 -0.501 1 95.12 279 GLN B C 1
ATOM 4964 O O . GLN B 1 279 ? 3.352 14.078 -0.032 1 95.12 279 GLN B O 1
ATOM 4969 N N . ILE B 1 280 ? 2.562 12.898 -1.781 1 92.44 280 ILE B N 1
ATOM 4970 C CA . ILE B 1 280 ? 3.129 13.82 -2.764 1 92.44 280 ILE B CA 1
ATOM 4971 C C . ILE B 1 280 ? 2.252 15.062 -2.873 1 92.44 280 ILE B C 1
ATOM 4973 O O . ILE B 1 280 ? 1.082 15.047 -2.482 1 92.44 280 ILE B O 1
ATOM 4977 N N . ALA B 1 281 ? 2.836 16.109 -3.342 1 92.12 281 ALA B N 1
ATOM 4978 C CA . ALA B 1 281 ? 2.076 17.344 -3.533 1 92.12 281 ALA B CA 1
ATOM 4979 C C . ALA B 1 281 ? 0.89 17.109 -4.465 1 92.12 281 ALA B C 1
ATOM 4981 O O . ALA B 1 281 ? 0.932 16.234 -5.332 1 92.12 281 ALA B O 1
ATOM 4982 N N . PRO B 1 282 ? -0.143 17.875 -4.242 1 90.12 282 PRO B N 1
ATOM 4983 C CA . PRO B 1 282 ? -1.332 17.688 -5.074 1 90.12 282 PRO B CA 1
ATOM 4984 C C . PRO B 1 282 ? -1.032 17.828 -6.566 1 90.12 282 PRO B C 1
ATOM 4986 O O . PRO B 1 282 ? -0.343 18.75 -6.984 1 90.12 282 PRO B O 1
ATOM 4989 N N . SER B 1 283 ? -1.565 16.906 -7.25 1 83.75 283 SER B N 1
ATOM 4990 C CA . SER B 1 283 ? -1.261 16.812 -8.672 1 83.75 283 SER B CA 1
ATOM 4991 C C . SER B 1 283 ? -1.97 17.922 -9.461 1 83.75 283 SER B C 1
ATOM 4993 O O . SER B 1 283 ? -1.545 18.281 -10.562 1 83.75 283 SER B O 1
ATOM 4995 N N . ASN B 1 284 ? -3.006 18.406 -8.922 1 84.44 284 ASN B N 1
ATOM 4996 C CA . ASN B 1 284 ? -3.793 19.406 -9.633 1 84.44 284 ASN B CA 1
ATOM 4997 C C . ASN B 1 284 ? -3.184 20.797 -9.484 1 84.44 284 ASN B C 1
ATOM 4999 O O . ASN B 1 284 ? -3.668 21.766 -10.086 1 84.44 284 ASN B O 1
ATOM 5003 N N . VAL B 1 285 ? -2.154 20.953 -8.688 1 87.31 285 VAL B N 1
ATOM 5004 C CA . VAL B 1 285 ? -1.499 22.25 -8.484 1 87.31 285 VAL B CA 1
ATOM 5005 C C . VAL B 1 285 ? -0.059 22.172 -8.984 1 87.31 285 VAL B C 1
ATOM 5007 O O . VAL B 1 285 ? 0.747 21.391 -8.477 1 87.31 285 VAL B O 1
ATOM 5010 N N . PRO B 1 286 ? 0.214 22.906 -9.945 1 86.25 286 PRO B N 1
ATOM 5011 C CA . PRO B 1 286 ? 1.603 22.922 -10.414 1 86.25 286 PRO B CA 1
ATOM 5012 C C . PRO B 1 286 ? 2.572 23.438 -9.352 1 86.25 286 PRO B C 1
ATOM 5014 O O . PRO B 1 286 ? 2.229 24.344 -8.586 1 86.25 286 PRO B O 1
ATOM 5017 N N . PRO B 1 287 ? 3.752 22.906 -9.352 1 84.81 287 PRO B N 1
ATOM 5018 C CA . PRO B 1 287 ? 4.738 23.344 -8.367 1 84.81 287 PRO B CA 1
ATOM 5019 C C . PRO B 1 287 ? 5.023 24.844 -8.43 1 84.81 287 PRO B C 1
ATOM 5021 O O . PRO B 1 287 ? 5.289 25.469 -7.406 1 84.81 287 PRO B O 1
ATOM 5024 N N . SER B 1 288 ? 4.941 25.406 -9.562 1 88.88 288 SER B N 1
ATOM 5025 C CA . SER B 1 288 ? 5.203 26.828 -9.742 1 88.88 288 SER B CA 1
ATOM 5026 C C . SER B 1 288 ? 4.16 27.672 -9.023 1 88.88 288 SER B C 1
ATOM 5028 O O . SER B 1 288 ? 4.445 28.797 -8.602 1 88.88 288 SER B O 1
ATOM 5030 N N . ALA B 1 289 ? 3.012 27.141 -8.875 1 91.31 289 ALA B N 1
ATOM 5031 C CA . ALA B 1 289 ? 1.942 27.859 -8.195 1 91.31 289 ALA B CA 1
ATOM 5032 C C . ALA B 1 289 ? 2.252 28.031 -6.711 1 91.31 289 ALA B C 1
ATOM 5034 O O . ALA B 1 289 ? 1.962 29.078 -6.125 1 91.31 289 ALA B O 1
ATOM 5035 N N . PHE B 1 290 ? 2.863 27.047 -6.125 1 90.5 290 PHE B N 1
ATOM 5036 C CA . PHE B 1 290 ? 3.24 27.141 -4.719 1 90.5 290 PHE B CA 1
ATOM 5037 C C . PHE B 1 290 ? 4.32 28.188 -4.512 1 90.5 290 PHE B C 1
ATOM 5039 O O . PHE B 1 290 ? 4.273 28.953 -3.539 1 90.5 290 PHE B O 1
ATOM 5046 N N . THR B 1 291 ? 5.215 28.219 -5.438 1 88.94 291 THR B N 1
ATOM 5047 C CA . THR B 1 291 ? 6.285 29.219 -5.363 1 88.94 291 THR B CA 1
ATOM 5048 C C . THR B 1 291 ? 5.73 30.625 -5.531 1 88.94 291 THR B C 1
ATOM 5050 O O . THR B 1 291 ? 6.16 31.547 -4.844 1 88.94 291 THR B O 1
ATOM 5053 N N . LYS B 1 292 ? 4.875 30.75 -6.406 1 92.81 292 LYS B N 1
ATOM 5054 C CA . LYS B 1 292 ? 4.242 32.062 -6.633 1 92.81 292 LYS B CA 1
ATOM 5055 C C . LYS B 1 292 ? 3.504 32.531 -5.383 1 92.81 292 LYS B C 1
ATOM 5057 O O . LYS B 1 292 ? 3.602 33.688 -5.008 1 92.81 292 LYS B O 1
ATOM 5062 N N . CYS B 1 293 ? 2.727 31.656 -4.762 1 93 293 CYS B N 1
ATOM 5063 C CA . CYS B 1 293 ? 1.997 32 -3.547 1 93 293 CYS B CA 1
ATOM 5064 C C . CYS B 1 293 ? 2.953 32.406 -2.436 1 93 293 CYS B C 1
ATOM 5066 O O . CYS B 1 293 ? 2.709 33.406 -1.736 1 93 293 CYS B O 1
ATOM 5068 N N . SER B 1 294 ? 3.984 31.672 -2.285 1 92.69 294 SER B N 1
ATOM 5069 C CA . SER B 1 294 ? 4.98 31.984 -1.268 1 92.69 294 SER B CA 1
ATOM 5070 C C . SER B 1 294 ? 5.594 33.375 -1.498 1 92.69 294 SER B C 1
ATOM 5072 O O . SER B 1 294 ? 5.797 34.125 -0.55 1 92.69 294 SER B O 1
ATOM 5074 N N . ARG B 1 295 ? 5.836 33.688 -2.703 1 93.62 295 ARG B N 1
ATOM 5075 C CA . ARG B 1 295 ? 6.406 35 -3.049 1 93.62 295 ARG B CA 1
ATOM 5076 C C . ARG B 1 295 ? 5.414 36.094 -2.775 1 93.62 295 ARG B C 1
ATOM 5078 O O . ARG B 1 295 ? 5.797 37.188 -2.328 1 93.62 295 ARG B O 1
ATOM 5085 N N . GLN B 1 296 ? 4.227 35.875 -3.092 1 95.25 296 GLN B N 1
ATOM 5086 C CA . GLN B 1 296 ? 3.188 36.875 -2.848 1 95.25 296 GLN B CA 1
ATOM 5087 C C . GLN B 1 296 ? 3.043 37.188 -1.355 1 95.25 296 GLN B C 1
ATOM 5089 O O . GLN B 1 296 ? 2.877 38.312 -0.955 1 95.25 296 GLN B O 1
ATOM 5094 N N . ILE B 1 297 ? 3.098 36.156 -0.589 1 95.56 297 ILE B N 1
ATOM 5095 C CA . ILE B 1 297 ? 3.004 36.312 0.857 1 95.56 297 ILE B CA 1
ATOM 5096 C C . ILE B 1 297 ? 4.227 37.062 1.371 1 95.56 297 ILE B C 1
ATOM 5098 O O . ILE B 1 297 ? 4.105 37.969 2.197 1 95.56 297 ILE B O 1
ATOM 5102 N N . ALA B 1 298 ? 5.359 36.688 0.855 1 93.94 298 ALA B N 1
ATOM 5103 C CA . ALA B 1 298 ? 6.613 37.312 1.276 1 93.94 298 ALA B CA 1
ATOM 5104 C C . ALA B 1 298 ? 6.652 38.812 0.886 1 93.94 298 ALA B C 1
ATOM 5106 O O . ALA B 1 298 ? 7.359 39.594 1.507 1 93.94 298 ALA B O 1
ATOM 5107 N N . ALA B 1 299 ? 5.91 39.156 -0.066 1 94.19 299 ALA B N 1
ATOM 5108 C CA . ALA B 1 299 ? 5.883 40.531 -0.568 1 94.19 299 ALA B CA 1
ATOM 5109 C C . ALA B 1 299 ? 5.008 41.406 0.31 1 94.19 299 ALA B C 1
ATOM 5111 O O . ALA B 1 299 ? 5.082 42.625 0.231 1 94.19 299 ALA B O 1
ATOM 5112 N N . CYS B 1 300 ? 4.266 40.812 1.134 1 93.56 300 CYS B N 1
ATOM 5113 C CA . CYS B 1 300 ? 3.445 41.562 2.057 1 93.56 300 CYS B CA 1
ATOM 5114 C C . CYS B 1 300 ? 4.316 42.375 3.023 1 93.56 300 CYS B C 1
ATOM 5116 O O . CYS B 1 300 ? 5.312 41.844 3.531 1 93.56 300 CYS B O 1
ATOM 5118 N N . GLU B 1 301 ? 3.98 43.531 3.344 1 91.38 301 GLU B N 1
ATOM 5119 C CA . GLU B 1 301 ? 4.766 44.469 4.164 1 91.38 301 GLU B CA 1
ATOM 5120 C C . GLU B 1 301 ? 4.984 43.906 5.566 1 91.38 301 GLU B C 1
ATOM 5122 O O . GLU B 1 301 ? 6.059 44.062 6.148 1 91.38 301 GLU B O 1
ATOM 5127 N N . ASP B 1 302 ? 4.074 43.188 6.051 1 92.44 302 ASP B N 1
ATOM 5128 C CA . ASP B 1 302 ? 4.102 42.719 7.434 1 92.44 302 ASP B CA 1
ATOM 5129 C C . ASP B 1 302 ? 4.84 41.406 7.551 1 92.44 302 ASP B C 1
ATOM 5131 O O . ASP B 1 302 ? 5.039 40.875 8.656 1 92.44 302 ASP B O 1
ATOM 5135 N N . VAL B 1 303 ? 5.281 40.844 6.438 1 94.75 303 VAL B N 1
ATOM 5136 C CA . VAL B 1 303 ? 5.871 39.531 6.434 1 94.75 303 VAL B CA 1
ATOM 5137 C C . VAL B 1 303 ? 7.379 39.625 6.215 1 94.75 303 VAL B C 1
ATOM 5139 O O . VAL B 1 303 ? 7.836 40.344 5.336 1 94.75 303 VAL B O 1
ATOM 5142 N N . SER B 1 304 ? 8.156 38.906 7.012 1 92.38 304 SER B N 1
ATOM 5143 C CA . SER B 1 304 ? 9.609 38.906 6.879 1 92.38 304 SER B CA 1
ATOM 5144 C C . SER B 1 304 ? 10.086 37.688 6.074 1 92.38 304 SER B C 1
ATOM 5146 O O . SER B 1 304 ? 10.977 37.812 5.227 1 92.38 304 SER B O 1
ATOM 5148 N N . GLU B 1 305 ? 9.461 36.562 6.438 1 93.25 305 GLU B N 1
ATOM 5149 C CA . GLU B 1 305 ? 9.914 35.344 5.793 1 93.25 305 GLU B CA 1
ATOM 5150 C C . GLU B 1 305 ? 8.82 34.281 5.812 1 93.25 305 GLU B C 1
ATOM 5152 O O . GLU B 1 305 ? 7.996 34.219 6.73 1 93.25 305 GLU B O 1
ATOM 5157 N N . VAL B 1 306 ? 8.82 33.531 4.75 1 92.81 306 VAL B N 1
ATOM 5158 C CA . VAL B 1 306 ? 7.953 32.375 4.66 1 92.81 306 VAL B CA 1
ATOM 5159 C C . VAL B 1 306 ? 8.805 31.109 4.551 1 92.81 306 VAL B C 1
ATOM 5161 O O . VAL B 1 306 ? 9.719 31.031 3.729 1 92.81 306 VAL B O 1
ATOM 5164 N N . TRP B 1 307 ? 8.594 30.141 5.461 1 86.81 307 TRP B N 1
ATOM 5165 C CA . TRP B 1 307 ? 9.406 28.922 5.367 1 86.81 307 TRP B CA 1
ATOM 5166 C C . TRP B 1 307 ? 8.586 27.688 5.746 1 86.81 307 TRP B C 1
ATOM 5168 O O . TRP B 1 307 ? 7.457 27.812 6.219 1 86.81 307 TRP B O 1
ATOM 5178 N N . GLN B 1 308 ? 9.031 26.516 5.352 1 79.75 308 GLN B N 1
ATOM 5179 C CA . GLN B 1 308 ? 8.555 25.188 5.75 1 79.75 308 GLN B CA 1
ATOM 5180 C C . GLN B 1 308 ? 7.16 24.922 5.184 1 79.75 308 GLN B C 1
ATOM 5182 O O . GLN B 1 308 ? 6.266 24.484 5.91 1 79.75 308 GLN B O 1
ATOM 5187 N N . GLY B 1 309 ? 7.016 25.281 3.922 1 89.94 309 GLY B N 1
ATOM 5188 C CA . GLY B 1 309 ? 5.762 24.906 3.283 1 89.94 309 GLY B CA 1
ATOM 5189 C C . GLY B 1 309 ? 5.672 23.422 2.961 1 89.94 309 GLY B C 1
ATOM 5190 O O . GLY B 1 309 ? 6.516 22.891 2.242 1 89.94 309 GLY B O 1
ATOM 5191 N N . ARG B 1 310 ? 4.73 22.75 3.602 1 93 310 ARG B N 1
ATOM 5192 C CA . ARG B 1 310 ? 4.473 21.328 3.359 1 93 310 ARG B CA 1
ATOM 5193 C C . ARG B 1 310 ? 3.055 21.109 2.838 1 93 310 ARG B C 1
ATOM 5195 O O . ARG B 1 310 ? 2.082 21.469 3.51 1 93 310 ARG B O 1
ATOM 5202 N N . PHE B 1 311 ? 2.965 20.625 1.65 1 93.81 311 PHE B N 1
ATOM 5203 C CA . PHE B 1 311 ? 1.666 20.391 1.027 1 93.81 311 PHE B CA 1
ATOM 5204 C C . PHE B 1 311 ? 1.56 18.953 0.517 1 93.81 311 PHE B C 1
ATOM 5206 O O . PHE B 1 311 ? 2.51 18.422 -0.061 1 93.81 311 PHE B O 1
ATOM 5213 N N . TRP B 1 312 ? 0.444 18.328 0.754 1 93.56 312 TRP B N 1
ATOM 5214 C CA . TRP B 1 312 ? 0.24 16.969 0.261 1 93.56 312 TRP B CA 1
ATOM 5215 C C . TRP B 1 312 ? -1.243 16.688 0.043 1 93.56 312 TRP B C 1
ATOM 5217 O O . TRP B 1 312 ? -2.1 17.438 0.513 1 93.56 312 TRP B O 1
ATOM 5227 N N . GLU B 1 313 ? -1.465 15.695 -0.688 1 93.69 313 GLU B N 1
ATOM 5228 C CA . GLU B 1 313 ? -2.83 15.234 -0.921 1 93.69 313 GLU B CA 1
ATOM 5229 C C . GLU B 1 313 ? -3.215 14.133 0.062 1 93.69 313 GLU B C 1
ATOM 5231 O O . GLU B 1 313 ? -2.633 13.047 0.046 1 93.69 313 GLU B O 1
ATOM 5236 N N . LEU B 1 314 ? -4.156 14.445 0.948 1 95.19 314 LEU B N 1
ATOM 5237 C CA . LEU B 1 314 ? -4.652 13.445 1.887 1 95.19 314 LEU B CA 1
ATOM 5238 C C . LEU B 1 314 ? -5.387 12.328 1.153 1 95.19 314 LEU B C 1
ATOM 5240 O O . LEU B 1 314 ? -5.062 11.148 1.324 1 95.19 314 LEU B O 1
ATOM 5244 N N . VAL B 1 315 ? -6.344 12.617 0.433 1 95.44 315 VAL B N 1
ATOM 5245 C CA . VAL B 1 315 ? -7.105 11.812 -0.52 1 95.44 315 VAL B CA 1
ATOM 5246 C C . VAL B 1 315 ? -7.426 12.648 -1.757 1 95.44 315 VAL B C 1
ATOM 5248 O O . VAL B 1 315 ? -7.293 13.875 -1.739 1 95.44 315 VAL B O 1
ATOM 5251 N N . PRO B 1 316 ? -7.746 11.938 -2.824 1 93.31 316 PRO B N 1
ATOM 5252 C CA . PRO B 1 316 ? -8.078 12.742 -4.004 1 93.31 316 PRO B CA 1
ATOM 5253 C C . PRO B 1 316 ? -9.141 13.797 -3.717 1 93.31 316 PRO B C 1
ATOM 5255 O O . PRO B 1 316 ? -10.172 13.492 -3.113 1 93.31 316 PRO B O 1
ATOM 5258 N N . GLY B 1 317 ? -8.836 15.047 -4.082 1 90.69 317 GLY B N 1
ATOM 5259 C CA . GLY B 1 317 ? -9.781 16.141 -3.91 1 90.69 317 GLY B CA 1
ATOM 5260 C C . GLY B 1 317 ? -9.602 16.875 -2.598 1 90.69 317 GLY B C 1
ATOM 5261 O O . GLY B 1 317 ? -10.242 17.906 -2.367 1 90.69 317 GLY B O 1
ATOM 5262 N N . GLN B 1 318 ? -8.812 16.359 -1.77 1 93.75 318 GLN B N 1
ATOM 5263 C CA . GLN B 1 318 ? -8.555 17.016 -0.486 1 93.75 318 GLN B CA 1
ATOM 5264 C C . GLN B 1 318 ? -7.059 17.219 -0.267 1 93.75 318 GLN B C 1
ATOM 5266 O O . GLN B 1 318 ? -6.34 16.281 0.09 1 93.75 318 GLN B O 1
ATOM 5271 N N . ALA B 1 319 ? -6.684 18.422 -0.405 1 94.19 319 ALA B N 1
ATOM 5272 C CA . ALA B 1 319 ? -5.293 18.797 -0.19 1 94.19 319 ALA B CA 1
ATOM 5273 C C . ALA B 1 319 ? -5.109 19.469 1.17 1 94.19 319 ALA B C 1
ATOM 5275 O O . ALA B 1 319 ? -5.969 20.234 1.609 1 94.19 319 ALA B O 1
ATOM 5276 N N . VAL B 1 320 ? -4.035 19.125 1.807 1 94.56 320 VAL B N 1
ATOM 5277 C CA . VAL B 1 320 ? -3.701 19.656 3.125 1 94.56 320 VAL B CA 1
ATOM 5278 C C . VAL B 1 320 ? -2.334 20.328 3.076 1 94.56 320 VAL B C 1
ATOM 5280 O O . VAL B 1 320 ? -1.502 20 2.227 1 94.56 320 VAL B O 1
ATOM 5283 N N . GLY B 1 321 ? -2.193 21.344 3.959 1 93.88 321 GLY B N 1
ATOM 5284 C CA . GLY B 1 321 ? -0.906 22.016 3.963 1 93.88 321 GLY B CA 1
ATOM 5285 C C . GLY B 1 321 ? -0.586 22.688 5.289 1 93.88 321 GLY B C 1
ATOM 5286 O O . GLY B 1 321 ? -1.471 22.875 6.125 1 93.88 321 GLY B O 1
ATOM 5287 N N . SER B 1 322 ? 0.605 22.906 5.508 1 94.5 322 SER B N 1
ATOM 5288 C CA . SER B 1 322 ? 1.12 23.688 6.629 1 94.5 322 SER B CA 1
ATOM 5289 C C . SER B 1 322 ? 2.211 24.656 6.18 1 94.5 322 SER B C 1
ATOM 5291 O O . SER B 1 322 ? 2.936 24.375 5.219 1 94.5 322 SER B O 1
ATOM 5293 N N . LEU B 1 323 ? 2.188 25.766 6.828 1 94.56 323 LEU B N 1
ATOM 5294 C CA . LEU B 1 323 ? 3.113 26.828 6.469 1 94.56 323 LEU B CA 1
ATOM 5295 C C . LEU B 1 323 ? 3.512 27.641 7.699 1 94.56 323 LEU B C 1
ATOM 5297 O O . LEU B 1 323 ? 2.717 27.797 8.633 1 94.56 323 LEU B O 1
ATOM 5301 N N . SER B 1 324 ? 4.723 28.094 7.695 1 94.88 324 SER B N 1
ATOM 5302 C CA . SER B 1 324 ? 5.191 29 8.742 1 94.88 324 SER B CA 1
ATOM 5303 C C . SER B 1 324 ? 5.602 30.344 8.164 1 94.88 324 SER B C 1
ATOM 5305 O O . SER B 1 324 ? 6.312 30.406 7.156 1 94.88 324 SER B O 1
ATOM 5307 N N . ILE B 1 325 ? 5.145 31.375 8.844 1 95.19 325 ILE B N 1
ATOM 5308 C CA . ILE B 1 325 ? 5.422 32.719 8.406 1 95.19 325 ILE B CA 1
ATOM 5309 C C . ILE B 1 325 ? 6.023 33.531 9.562 1 95.19 325 ILE B C 1
ATOM 5311 O O . ILE B 1 325 ? 5.527 33.469 10.688 1 95.19 325 ILE B O 1
ATOM 5315 N N . ARG B 1 326 ? 7.062 34.219 9.242 1 93.75 326 ARG B N 1
ATOM 5316 C CA . ARG B 1 326 ? 7.621 35.188 10.195 1 93.75 326 ARG B CA 1
ATOM 5317 C C . ARG B 1 326 ? 7.105 36.594 9.914 1 93.75 326 ARG B C 1
ATOM 5319 O O . ARG B 1 326 ? 7.246 37.094 8.805 1 93.75 326 ARG B O 1
ATOM 5326 N N . VAL B 1 327 ? 6.508 37.125 10.945 1 92.88 327 VAL B N 1
ATOM 5327 C CA . VAL B 1 327 ? 5.93 38.469 10.789 1 92.88 327 VAL B CA 1
ATOM 5328 C C . VAL B 1 327 ? 6.789 39.5 11.523 1 92.88 327 VAL B C 1
ATOM 5330 O O . VAL B 1 327 ? 7.469 39.156 12.5 1 92.88 327 VAL B O 1
ATOM 5333 N N . LYS B 1 328 ? 6.699 40.719 11.023 1 90.69 328 LYS B N 1
ATOM 5334 C CA . LYS B 1 328 ? 7.414 41.812 11.664 1 90.69 328 LYS B CA 1
ATOM 5335 C C . LYS B 1 328 ? 6.746 42.219 12.977 1 90.69 328 LYS B C 1
ATOM 5337 O O . LYS B 1 328 ? 5.578 41.906 13.211 1 90.69 328 LYS B O 1
ATOM 5342 N N . SER B 1 329 ? 7.543 42.875 13.75 1 85.5 329 SER B N 1
ATOM 5343 C CA . SER B 1 329 ? 7.004 43.312 15.031 1 85.5 329 SER B CA 1
ATOM 5344 C C . SER B 1 329 ? 5.879 44.344 14.82 1 85.5 329 SER B C 1
ATOM 5346 O O . SER B 1 329 ? 6.023 45.281 14.039 1 85.5 329 SER B O 1
ATOM 5348 N N . GLY B 1 330 ? 4.809 44.125 15.438 1 80.31 330 GLY B N 1
ATOM 5349 C CA . GLY B 1 330 ? 3.684 45.031 15.336 1 80.31 330 GLY B CA 1
ATOM 5350 C C . GLY B 1 330 ? 2.791 44.75 14.141 1 80.31 330 GLY B C 1
ATOM 5351 O O . GLY B 1 330 ? 1.861 45.531 13.867 1 80.31 330 GLY B O 1
ATOM 5352 N N . ALA B 1 331 ? 3.1 43.75 13.523 1 83.62 331 ALA B N 1
ATOM 5353 C CA . ALA B 1 331 ? 2.316 43.406 12.336 1 83.62 331 ALA B CA 1
ATOM 5354 C C . ALA B 1 331 ? 0.922 42.906 12.719 1 83.62 331 ALA B C 1
ATOM 5356 O O . ALA B 1 331 ? 0.69 42.531 13.859 1 83.62 331 ALA B O 1
ATOM 5357 N N . ASP B 1 332 ? 0.02 43.062 11.719 1 84.44 332 ASP B N 1
ATOM 5358 C CA . ASP B 1 332 ? -1.327 42.531 11.867 1 84.44 332 ASP B CA 1
ATOM 5359 C C . ASP B 1 332 ? -1.37 41.062 11.469 1 84.44 332 ASP B C 1
ATOM 5361 O O . ASP B 1 332 ? -1.644 40.719 10.312 1 84.44 332 ASP B O 1
ATOM 5365 N N . ASP B 1 333 ? -1.287 40.25 12.414 1 87.44 333 ASP B N 1
ATOM 5366 C CA . ASP B 1 333 ? -1.233 38.812 12.18 1 87.44 333 ASP B CA 1
ATOM 5367 C C . ASP B 1 333 ? -2.514 38.312 11.516 1 87.44 333 ASP B C 1
ATOM 5369 O O . ASP B 1 333 ? -2.473 37.406 10.68 1 87.44 333 ASP B O 1
ATOM 5373 N N . ARG B 1 334 ? -3.58 38.844 11.914 1 88.12 334 ARG B N 1
ATOM 5374 C CA . ARG B 1 334 ? -4.871 38.406 11.398 1 88.12 334 ARG B CA 1
ATOM 5375 C C . ARG B 1 334 ? -4.977 38.688 9.898 1 88.12 334 ARG B C 1
ATOM 5377 O O . ARG B 1 334 ? -5.465 37.844 9.141 1 88.12 334 ARG B O 1
ATOM 5384 N N . ALA B 1 335 ? -4.559 39.844 9.547 1 91.38 335 ALA B N 1
ATOM 5385 C CA . ALA B 1 335 ? -4.621 40.188 8.133 1 91.38 335 ALA B CA 1
ATOM 5386 C C . ALA B 1 335 ? -3.736 39.281 7.297 1 91.38 335 ALA B C 1
ATOM 5388 O O . ALA B 1 335 ? -4.121 38.875 6.203 1 91.38 335 ALA B O 1
ATOM 5389 N N . VAL B 1 336 ? -2.596 39 7.816 1 92.88 336 VAL B N 1
ATOM 5390 C CA . VAL B 1 336 ? -1.661 38.125 7.117 1 92.88 336 VAL B CA 1
ATOM 5391 C C . VAL B 1 336 ? -2.254 36.719 7.012 1 92.88 336 VAL B C 1
ATOM 5393 O O . VAL B 1 336 ? -2.178 36.094 5.953 1 92.88 336 VAL B O 1
ATOM 5396 N N . LEU B 1 337 ? -2.82 36.25 8.062 1 93.44 337 LEU B N 1
ATOM 5397 C CA . LEU B 1 337 ? -3.428 34.938 8.094 1 93.44 337 LEU B CA 1
ATOM 5398 C C . LEU B 1 337 ? -4.57 34.812 7.086 1 93.44 337 LEU B C 1
ATOM 5400 O O . LEU B 1 337 ? -4.648 33.875 6.32 1 93.44 337 LEU B O 1
ATOM 5404 N N . GLU B 1 338 ? -5.457 35.781 7.109 1 94.06 338 GLU B N 1
ATOM 5405 C CA . GLU B 1 338 ? -6.598 35.781 6.199 1 94.06 338 GLU B CA 1
ATOM 5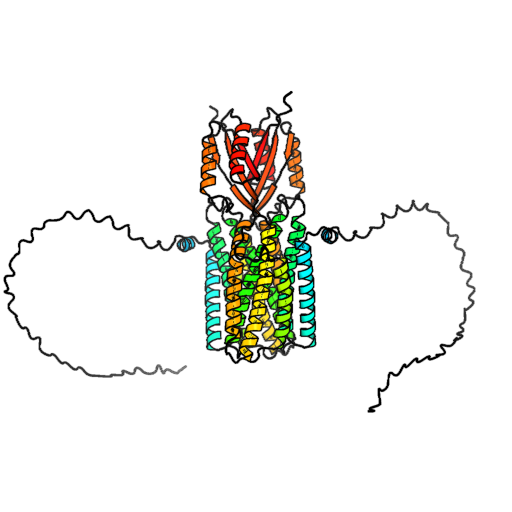406 C C . GLU B 1 338 ? -6.141 35.844 4.742 1 94.06 338 GLU B C 1
ATOM 5408 O O . GLU B 1 338 ? -6.688 35.125 3.896 1 94.06 338 GLU B O 1
ATOM 5413 N N . TYR B 1 339 ? -5.164 36.656 4.535 1 95.12 339 TYR B N 1
ATOM 5414 C CA . TYR B 1 339 ? -4.613 36.781 3.188 1 95.12 339 TYR B CA 1
ATOM 5415 C C . TYR B 1 339 ? -4.02 35.438 2.73 1 95.12 339 TYR B C 1
ATOM 5417 O O . TYR B 1 339 ? -4.273 35 1.611 1 95.12 339 TYR B O 1
ATOM 5425 N N . THR B 1 340 ? -3.236 34.844 3.574 1 95.5 340 THR B N 1
ATOM 5426 C CA . THR B 1 340 ? -2.576 33.594 3.264 1 95.5 340 THR B CA 1
ATOM 5427 C C . THR B 1 340 ? -3.602 32.5 3.012 1 95.5 340 THR B C 1
ATOM 5429 O O . THR B 1 340 ? -3.51 31.766 2.023 1 95.5 340 THR B O 1
ATOM 5432 N N . HIS B 1 341 ? -4.555 32.344 3.867 1 95.56 341 HIS B N 1
ATOM 5433 C CA . HIS B 1 341 ? -5.605 31.344 3.695 1 95.56 341 HIS B CA 1
ATOM 5434 C C . HIS B 1 341 ? -6.355 31.547 2.385 1 95.56 341 HIS B C 1
ATOM 5436 O O . HIS B 1 341 ? -6.676 30.578 1.687 1 95.56 341 HIS B O 1
ATOM 5442 N N . GLY B 1 342 ? -6.703 32.781 2.096 1 95.56 342 GLY B N 1
ATOM 5443 C CA . GLY B 1 342 ? -7.383 33.094 0.846 1 95.56 342 GLY B CA 1
ATOM 5444 C C . GLY B 1 342 ? -6.598 32.656 -0.378 1 95.56 342 GLY B C 1
ATOM 5445 O O . GLY B 1 342 ? -7.164 32.062 -1.305 1 95.56 342 GLY B O 1
ATOM 5446 N N . LEU B 1 343 ? -5.324 32.906 -0.382 1 94.62 343 LEU B N 1
ATOM 5447 C CA . LEU B 1 343 ? -4.457 32.562 -1.501 1 94.62 343 LEU B CA 1
ATOM 5448 C C . LEU B 1 343 ? -4.449 31.047 -1.73 1 94.62 343 LEU B C 1
ATOM 5450 O O . LEU B 1 343 ? -4.602 30.594 -2.865 1 94.62 343 LEU B O 1
ATOM 5454 N N . TYR B 1 344 ? -4.277 30.281 -0.712 1 94.62 344 TYR B N 1
ATOM 5455 C CA . TYR B 1 344 ? -4.148 28.844 -0.861 1 94.62 344 TYR B CA 1
ATOM 5456 C C . TYR B 1 344 ? -5.508 28.188 -1.077 1 94.62 344 TYR B C 1
ATOM 5458 O O . TYR B 1 344 ? -5.605 27.125 -1.706 1 94.62 344 TYR B O 1
ATOM 5466 N N . GLN B 1 345 ? -6.531 28.766 -0.531 1 93.88 345 GLN B N 1
ATOM 5467 C CA . GLN B 1 345 ? -7.871 28.281 -0.835 1 93.88 345 GLN B CA 1
ATOM 5468 C C . GLN B 1 345 ? -8.156 28.344 -2.334 1 93.88 345 GLN B C 1
ATOM 5470 O O . GLN B 1 345 ? -8.781 27.438 -2.891 1 93.88 345 GLN B O 1
ATOM 5475 N N . ASP B 1 346 ? -7.676 29.406 -2.922 1 92.31 346 ASP B N 1
ATOM 5476 C CA . ASP B 1 346 ? -7.844 29.562 -4.363 1 92.31 346 ASP B CA 1
ATOM 5477 C C . ASP B 1 346 ? -7.078 28.5 -5.129 1 92.31 346 ASP B C 1
ATOM 5479 O O . ASP B 1 346 ? -7.461 28.125 -6.246 1 92.31 346 ASP B O 1
ATOM 5483 N N . LEU B 1 347 ? -6.047 28 -4.484 1 91.56 347 LEU B N 1
ATOM 5484 C CA . LEU B 1 347 ? -5.246 26.969 -5.121 1 91.56 347 LEU B CA 1
ATOM 5485 C C . LEU B 1 347 ? -5.855 25.578 -4.879 1 91.56 347 LEU B C 1
ATOM 5487 O O . LEU B 1 347 ? -5.379 24.594 -5.426 1 91.56 347 LEU B O 1
ATOM 5491 N N . GLY B 1 348 ? -6.793 25.516 -4.016 1 89.94 348 GLY B N 1
ATOM 5492 C CA . GLY B 1 348 ? -7.469 24.266 -3.748 1 89.94 348 GLY B CA 1
ATOM 5493 C C . GLY B 1 348 ? -7.039 23.609 -2.443 1 89.94 348 GLY B C 1
ATOM 5494 O O . GLY B 1 348 ? -7.402 22.469 -2.16 1 89.94 348 GLY B O 1
ATOM 5495 N N . ILE B 1 349 ? -6.246 24.25 -1.688 1 92.56 349 ILE B N 1
ATOM 5496 C CA . ILE B 1 349 ? -5.844 23.75 -0.376 1 92.56 349 ILE B CA 1
ATOM 5497 C C . ILE B 1 349 ? -6.844 24.219 0.68 1 92.56 349 ILE B C 1
ATOM 5499 O O . ILE B 1 349 ? -6.77 25.359 1.147 1 92.56 349 ILE B O 1
ATOM 5503 N N . GLN B 1 350 ? -7.703 23.328 1.026 1 86.75 350 GLN B N 1
ATOM 5504 C CA . GLN B 1 350 ? -8.789 23.719 1.921 1 86.75 350 GLN B CA 1
ATOM 5505 C C . GLN B 1 350 ? -8.367 23.609 3.383 1 86.75 350 GLN B C 1
ATOM 5507 O O . GLN B 1 350 ? -8.844 24.344 4.238 1 86.75 350 GLN B O 1
ATOM 5512 N N . ASP B 1 351 ? -7.551 22.672 3.66 1 92.75 351 ASP B N 1
ATOM 5513 C CA . ASP B 1 351 ? -7.098 22.453 5.031 1 92.75 351 ASP B CA 1
ATOM 5514 C C . ASP B 1 351 ? -5.656 22.922 5.215 1 92.75 351 ASP B C 1
ATOM 5516 O O . ASP B 1 351 ? -4.719 22.141 5.082 1 92.75 351 ASP B O 1
ATOM 5520 N N . LEU B 1 352 ? -5.527 24.219 5.562 1 95.06 352 LEU B N 1
ATOM 5521 C CA . LEU B 1 352 ? -4.219 24.844 5.723 1 95.06 352 LEU B CA 1
ATOM 5522 C C . LEU B 1 352 ? -4.004 25.297 7.16 1 95.06 352 LEU B C 1
ATOM 5524 O O . LEU B 1 352 ? -4.902 25.875 7.773 1 95.06 352 LEU B O 1
ATOM 5528 N N . THR B 1 353 ? -2.943 24.922 7.719 1 95.5 353 THR B N 1
ATOM 5529 C CA . THR B 1 353 ? -2.512 25.438 9.016 1 95.5 353 THR B CA 1
ATOM 5530 C C . THR B 1 353 ? -1.31 26.359 8.859 1 95.5 353 THR B C 1
ATOM 5532 O O . THR B 1 353 ? -0.292 25.969 8.281 1 95.5 353 THR B O 1
ATOM 5535 N N . VAL B 1 354 ? -1.456 27.594 9.398 1 96.12 354 VAL B N 1
ATOM 5536 C CA . VAL B 1 354 ? -0.404 28.594 9.25 1 96.12 354 VAL B CA 1
ATOM 5537 C C . VAL B 1 354 ? 0.091 29.031 10.625 1 96.12 354 VAL B C 1
ATOM 5539 O O . VAL B 1 354 ? -0.687 29.531 11.438 1 96.12 354 VAL B O 1
ATOM 5542 N N . GLN B 1 355 ? 1.312 28.812 10.812 1 95.06 355 GLN B N 1
ATOM 5543 C CA . GLN B 1 355 ? 1.917 29.312 12.047 1 95.06 355 GLN B CA 1
ATOM 5544 C C . GLN B 1 355 ? 2.605 30.656 11.828 1 95.06 355 GLN B C 1
ATOM 5546 O O . GLN B 1 355 ? 3.391 30.812 10.898 1 95.06 355 GLN B O 1
ATOM 5551 N N . THR B 1 356 ? 2.283 31.594 12.656 1 92.5 356 THR B N 1
ATOM 5552 C CA . THR B 1 356 ? 2.922 32.906 12.602 1 92.5 356 THR B CA 1
ATOM 5553 C C . THR B 1 356 ? 3.859 33.094 13.789 1 92.5 356 THR B C 1
ATOM 5555 O O . THR B 1 356 ? 3.49 32.812 14.93 1 92.5 356 THR B O 1
ATOM 5558 N N . ASP B 1 357 ? 5.066 33.469 13.453 1 88.31 357 ASP B N 1
ATOM 5559 C CA . ASP B 1 357 ? 6.07 33.75 14.469 1 88.31 357 ASP B CA 1
ATOM 5560 C C . ASP B 1 357 ? 6.555 35.219 14.367 1 88.31 357 ASP B C 1
ATOM 5562 O O . ASP B 1 357 ? 6.645 35.75 13.273 1 88.31 357 ASP B O 1
ATOM 5566 N N . GLU B 1 358 ? 6.75 35.844 15.508 1 83.5 358 GLU B N 1
ATOM 5567 C CA . GLU B 1 358 ? 7.215 37.25 15.5 1 83.5 358 GLU B CA 1
ATOM 5568 C C . GLU B 1 358 ? 8.742 37.312 15.484 1 83.5 358 GLU B C 1
ATOM 5570 O O . GLU B 1 358 ? 9.406 36.5 16.109 1 83.5 358 GLU B O 1
ATOM 5575 N N . PHE B 1 359 ? 9.203 38.156 14.609 1 69.12 359 PHE B N 1
ATOM 5576 C CA . PHE B 1 359 ? 10.633 38.406 14.578 1 69.12 359 PHE B CA 1
ATOM 5577 C C . PHE B 1 359 ? 11.086 39.094 15.852 1 69.12 359 PHE B C 1
ATOM 5579 O O . PHE B 1 359 ? 10.5 40.094 16.25 1 69.12 359 PHE B O 1
ATOM 5586 N N . VAL B 1 360 ? 11.812 38.469 16.75 1 59.19 360 VAL B N 1
ATOM 5587 C CA . VAL B 1 360 ? 12.406 39.219 17.859 1 59.19 360 VAL B CA 1
ATOM 5588 C C . VAL B 1 360 ? 13.789 39.75 17.453 1 59.19 360 VAL B C 1
ATOM 5590 O O . VAL B 1 360 ? 14.68 38.938 17.125 1 59.19 360 VAL B O 1
ATOM 5593 N N . GLY B 1 361 ? 13.852 40.844 16.688 1 49.25 361 GLY B N 1
ATOM 5594 C CA . GLY B 1 361 ? 15.141 41.469 16.406 1 49.25 361 GLY B CA 1
ATOM 5595 C C . GLY B 1 361 ? 16.125 41.344 17.562 1 49.25 361 GLY B C 1
ATOM 5596 O O . GLY B 1 361 ? 15.734 41 18.688 1 49.25 361 GLY B O 1
ATOM 5597 N N . PRO B 1 362 ? 17.453 41.25 17.219 1 43.84 362 PRO B N 1
ATOM 5598 C CA . PRO B 1 362 ? 18.422 41.344 18.312 1 43.84 362 PRO B CA 1
ATOM 5599 C C . PRO B 1 362 ? 18.062 42.438 19.328 1 43.84 362 PRO B C 1
ATOM 5601 O O . PRO B 1 362 ? 17.5 43.469 18.953 1 43.84 362 PRO B O 1
ATOM 5604 N N . VAL B 1 363 ? 17.641 42.031 20.547 1 37.69 363 VAL B N 1
ATOM 5605 C CA . VAL B 1 363 ? 17.656 43.094 21.578 1 37.69 363 VAL B CA 1
ATOM 5606 C C . VAL B 1 363 ? 18.875 43.969 21.375 1 37.69 363 VAL B C 1
ATOM 5608 O O . VAL B 1 363 ? 20 43.5 21.281 1 37.69 363 VAL B O 1
ATOM 5611 N N . SER B 1 364 ? 18.594 45.156 20.828 1 31.72 364 SER B N 1
ATOM 5612 C CA . SER B 1 364 ? 19.703 46.094 21.125 1 31.72 364 SER B CA 1
ATOM 5613 C C . SER B 1 364 ? 20.047 46.062 22.609 1 31.72 364 SER B C 1
ATOM 5615 O O . SER B 1 364 ? 19.156 46 23.453 1 31.72 364 SER B O 1
#

pLDDT: mean 76.38, std 27.12, range [15.12, 97.88]

Secondary structure (DSSP, 8-state):
--------------------------------------------------------------S-HHHHTTTT--HHHHHHHHHHHHHHHHHHHHHHHHHHHT-HHHHHHHHHHHHHHHHHHHHHHHHHHTTSPP-SS-TT-STHHHHHHHHHHHHHHHHHHHHHHHHHHHHHHS-GGG--THHHHHHHHHHHHHHHHHHHTGGG--SS----SHHHHHHHHHHHHHHHHHHHHHHHHHHHHHHHTT-TTHHHHHHHHHHHHHHHHHHHHHHHHHHHHTTPPPTTS-HHHHHHHHHHHHTSTTEEEEEEEEEEEEETTEEEEEEEEEE-TT--HHHHHHHHHHHHHHTTEEEEEEEEEE------/--------------------------------------------------------------S-HHHHTTTT--HHHHHHHHHHHHHHHHHHHHHHHHHHHT-HHHHHHHHHHHHHHHHHHHHHHHHHHTTSPP-SS-TT-STHHHHHHHHHHHHHHHHHHHHHHHHHHHHHHS-GGG--THHHHHHHHHHHHHHHHHHHTGGG--SS----SHHHHHHHHHHHHHHHHHHHHHHHHHHHHHHHTT-TTHHHHHHHHHHHHHHHHHHHHHHHHHHHHTTPPPTTS-HHHHHHHHHHHHTSTTEEEEEEEEEEEEETTEEEEEEEEEE-TT--HHHHHHHHHHHHHHHTEEEEEEEEEE------

Nearest PDB structures (foldseek):
  8j7t-assembly1_B  TM=9.561E-01  e=4.758E-19  Homo sapiens
  8j80-assembly1_A  TM=9.358E-01  e=1.451E-18  Homo sapiens
  8j7v-assembly1_A  TM=9.347E-01  e=2.204E-18  Homo sapiens
  8j7w-assembly1_A  TM=9.275E-01  e=1.668E-18  Homo sapiens
  8j80-assembly1_B  TM=7.395E-01  e=2.585E-17  Homo sapiens

Foldseek 3Di:
DDDDDPDDDDDDDDDDDDDDDPDDPPPDPPDPDDPPDPPPPVCPVPVPPDPPPPPPPVPPCPVPPLVVLCVVPDLLLVLLVVLLVLLLVLLVVLCVCCVVVVPVVSNVVSVVSVVLSVLSVQLSVLSSQQPDDADPVRNVGSLLSLLVSLLVLLVVLLVVLVVLLVVLVVCVVDPVVVVPPVVLVSLVSLLVSLVSVCVSLVVLQDQDDQDQWSNSSSSNSSNLSSVLSNLQSVLSNQLVVCVVVVDGSSNSVSSNVSSVVSNSSSVVSNVVSVQQVVFHADPLFDPVLVVVLLVVLCPDPFWPHKDDWRKGHNTRQEIAIEIETETEPPDDPVVSVVSSQVSVVVRRHNHYHYHYDYDPPPPD/DDDDDDDDPDPCPPPDDDDPDDDDDDDDPDDDDPPPDPPPPPPPVPVPPDPPPPPPDPPPCPVDPLVCLCVVPDLLLVLLVVLLVLLLVLLVVLCVCCVVVVPVVSNVVSVVSVVLSVLSVQLSVLSSQQPDDADPVRNVGSLLSLLVSLLVLLVVLLVVLVVLLVVLVVCVVDPVVVVPPVVLVSLVSLLVSLVSVCVSLVVLQDQDDQDQWSNSSSSNSSNLSSVLSNLQSVLSNQLVVCVVVVDGSSNSVSSNVSSVVSNSSSVVSNVVSVQQVVFHADPLFDPVLVVVLLVVLCPDPFWPHKDDWRKGHNTRQEIAIEIETETEPPDDPVVSVVSSQVSVVVRRHNHYHYHYDYDPPPPD

InterPro domains:
  IPR002524 Cation efflux [TIGR01297] (77-357)
  IPR027469 Cation efflux transmembrane domain superfamily [G3DSA:1.20.1510.10] (77-277)
  IPR027469 Cation efflux transmembrane domain superfamily [SSF161111] (75-279)
  IPR045316 Zinc transporter Msc2-like [PTHR45755] (66-358)
  IPR058533 Cation efflux protein, transmembrane domain [PF01545] (82-278)

Solvent-accessible surface area (backbone atoms only — not comparable to full-atom values): 39771 Å² total; per-residue (Å²): 138,78,93,77,87,76,81,88,81,87,71,89,67,89,74,85,82,74,86,68,90,74,81,83,75,82,70,82,74,79,83,79,69,78,75,72,79,79,71,77,68,75,72,73,69,66,75,64,70,75,71,69,73,68,71,72,71,73,64,57,77,59,84,50,71,73,65,57,52,53,76,74,46,50,69,68,53,50,52,49,50,50,48,47,51,52,48,50,50,48,23,50,50,36,31,49,50,13,64,76,68,64,36,54,70,41,34,49,51,16,49,53,46,45,52,52,47,52,52,53,48,45,42,52,48,19,60,59,46,35,72,44,76,55,44,80,49,30,37,85,26,36,44,43,41,16,36,49,36,21,30,52,46,27,51,49,47,45,50,48,20,52,52,33,39,46,51,14,51,39,38,60,71,40,78,60,76,76,65,61,68,74,54,44,60,53,26,52,52,50,26,54,57,22,49,52,41,33,62,76,34,47,95,35,69,57,71,80,72,86,53,62,35,30,61,49,44,30,50,28,36,51,20,49,50,27,44,43,51,26,45,48,22,49,26,51,47,50,17,53,54,36,42,74,74,63,42,77,62,28,49,24,50,30,31,37,50,38,16,54,51,40,37,63,51,36,48,58,53,34,51,53,34,47,41,38,58,50,35,27,31,45,83,91,45,58,64,66,55,56,52,49,52,51,48,56,52,41,65,35,87,48,32,73,40,70,49,75,67,35,42,21,20,66,38,46,76,40,28,36,34,36,36,35,34,31,26,40,76,86,43,62,62,64,60,52,49,53,51,52,51,52,56,38,42,74,67,53,35,75,48,66,44,53,20,75,41,72,53,76,66,79,79,125,141,77,92,79,87,82,81,81,87,81,76,84,70,86,75,85,78,84,72,89,74,78,84,73,89,78,85,79,83,78,80,85,76,79,78,73,80,80,72,80,72,75,75,74,72,67,76,66,70,74,74,69,74,68,70,73,74,74,67,59,79,60,82,54,71,73,65,57,52,53,76,75,47,50,68,69,52,50,51,48,50,50,48,47,50,51,49,51,53,48,23,51,50,37,31,51,52,12,64,76,68,63,37,56,70,40,33,50,50,17,49,53,46,46,52,51,46,52,51,52,48,47,41,51,48,20,60,58,47,36,71,44,75,56,45,81,47,29,37,86,26,36,44,41,42,17,36,50,35,21,30,53,46,28,51,49,48,46,51,48,20,51,52,33,39,46,50,13,51,39,37,60,69,40,79,60,75,76,65,61,68,73,54,43,62,54,25,52,52,50,26,54,56,22,48,52,41,33,60,75,33,47,93,36,68,57,71,79,72,87,55,62,35,30,62,48,45,28,50,27,36,52,18,48,49,27,43,43,52,26,46,49,22,50,27,53,47,49,16,52,52,38,44,73,73,64,43,77,61,28,47,24,52,29,32,36,51,38,16,52,50,39,37,64,52,36,48,56,54,34,51,54,34,48,42,38,56,50,36,28,32,44,83,90,45,58,64,66,56,57,53,49,52,50,50,56,52,41,64,36,85,44,33,72,41,68,48,74,66,34,43,22,19,66,38,46,75,41,28,35,35,36,35,35,35,31,26,40,76,88,44,62,61,64,59,52,49,53,50,52,51,53,57,39,41,76,66,52,34,75,49,65,44,53,20,74,41,70,53,75,66,78,79,126

Radius of gyration: 38.34 Å; Cα contacts (8 Å, |Δi|>4): 916; chains: 2; bounding box: 117×99×130 Å

Sequence (728 aa):
MDTPTAKAAWNANYGVVGSGDRRLAFSRQLSSNATTPRLARSDSSISMPAPLPLPPVYEGPKPSRKLLRLATASRPMRRLALLLALNVAYSATEFAIGLFTGRVGLVSDAFHLTFGCGLLTFSLFAMAASRTKPDNLYTYGYKRLEVLAAFTNALFLLFLSFSLAVEALHAFMQDESEHKHYLIVSAVTNLLVNLLGVWFFRNYARVNIVYRNAEDMNYHSVCLHVLADSIRSAGLILASWFLSLGIENAEVLCLGIVSVAVFMLVLPLFKATGNILLQIAPSNVPPSAFTKCSRQIAACEDVSEVWQGRFWELVPGQAVGSLSIRVKSGADDRAVLEYTHGLYQDLGIQDLTVQTDEFVGPVSMDTPTAKAAWNANYGVVGSGDRRLAFSRQLSSNATTPRLARSDSSISMPAPLPLPPVYEGPKPSRKLLRLATASRPMRRLALLLALNVAYSATEFAIGLFTGRVGLVSDAFHLTFGCGLLTFSLFAMAASRTKPDNLYTYGYKRLEVLAAFTNALFLLFLSFSLAVEALHAFMQDESEHKHYLIVSAVTNLLVNLLGVWFFRNYARVNIVYRNAEDMNYHSVCLHVLADSIRSAGLILASWFLSLGIENAEVLCLGIVSVAVFMLVLPLFKATGNILLQIAPSNVPPSAFTKCSRQIAACEDVSEVWQGRFWELVPGQAVGSLSIRVKSGADDRAVLEYTHGLYQDLGIQDLTVQTDEFVGPVS